Protein AF-0000000087545755 (afdb_homodimer)

Sequence (574 aa):
MLPVSPAPDQEKDTLMSQPRLSDSRRYLQRLGFDTPPAPTLDTLRQLQNRHTAEFSFETLSTLLRQPVPIDFESVERKVFEQGRGGYCYELNQLFLALLQELGFDARGITGRVVMNAPEGAWTARTHRLSLVTIGGVRYTTDVGFGGMVPTGPLLLDSRDIQATPHEPYRIEDHPDGYLLRANVGGEWRPMYLFDLQRQEEIDYTLGNWYVCNHPDSPFMGRLMVARTGDGLRKTLNGNSYAVHRMGQESVRRLITDADELIDLLENEFGLRVPPRELLRPAVAGLIMLPVSPAPDQEKDTLMSQPRLSDSRRYLQRLGFDTPPAPTLDTLRQLQNRHTAEFSFETLSTLLRQPVPIDFESVERKVFEQGRGGYCYELNQLFLALLQELGFDARGITGRVVMNAPEGAWTARTHRLSLVTIGGVRYTTDVGFGGMVPTGPLLLDSRDIQATPHEPYRIEDHPDGYLLRANVGGEWRPMYLFDLQRQEEIDYTLGNWYVCNHPDSPFMGRLMVARTGDGLRKTLNGNSYAVHRMGQESVRRLITDADELIDLLENEFGLRVPPRELLRPAVAGLI

Solvent-accessible surface area (backbone atoms only — not comparable to full-atom values): 31202 Å² total; per-residue (Å²): 136,78,82,76,72,76,73,85,78,78,78,76,72,71,61,77,71,68,85,67,73,91,53,59,64,63,54,36,44,73,58,73,32,94,59,89,64,68,71,41,71,68,47,50,34,51,51,39,35,37,42,28,44,66,46,24,22,33,28,64,45,24,39,70,67,36,84,77,69,68,50,68,68,55,38,48,42,38,38,71,71,51,33,32,54,27,36,22,69,43,39,27,47,53,50,50,47,50,41,41,72,48,62,38,53,59,47,58,24,47,20,19,58,38,53,95,46,62,88,86,59,79,51,52,68,59,38,44,33,33,41,35,46,57,95,86,43,51,27,38,42,46,55,16,74,36,75,80,40,55,38,35,62,39,58,60,89,40,73,52,82,39,80,37,79,63,60,37,32,34,38,38,87,38,99,81,37,34,34,36,30,36,46,57,95,86,36,76,38,60,39,33,39,29,48,84,57,90,60,53,72,50,53,52,51,48,29,47,50,39,44,52,62,35,87,83,25,88,40,48,67,31,44,43,36,14,32,39,50,96,47,33,36,38,33,30,55,58,36,40,37,34,44,35,37,77,97,52,78,67,46,74,48,75,46,85,42,45,68,57,48,55,47,42,43,35,71,77,50,64,33,47,72,73,62,58,85,67,46,42,64,58,46,41,70,56,87,135,77,81,76,73,79,75,82,78,80,78,78,72,71,62,78,71,69,85,68,72,92,51,58,64,60,54,35,43,72,57,72,32,95,60,92,62,68,70,41,72,68,46,50,35,50,51,38,36,37,42,29,43,67,46,24,21,32,29,64,45,24,40,69,68,35,84,78,68,70,51,68,68,55,37,46,43,37,38,71,71,50,33,32,53,26,37,21,69,43,40,27,47,54,48,51,48,51,40,44,74,48,62,36,53,59,48,57,27,48,21,19,59,37,53,96,44,63,89,86,59,77,51,51,69,59,39,43,32,31,41,34,45,57,94,87,44,49,27,36,43,46,54,16,75,36,77,81,41,55,41,34,62,40,60,60,91,39,74,52,82,39,80,35,78,63,59,38,32,33,40,38,87,38,100,81,36,33,34,36,28,36,46,56,95,86,36,78,39,59,40,33,39,30,46,84,57,92,59,55,72,47,52,52,51,49,29,46,51,36,43,51,62,35,85,83,26,88,40,47,66,31,44,41,33,14,32,41,51,95,48,32,37,38,33,31,55,58,35,40,38,35,42,36,38,77,97,52,78,67,47,72,47,75,47,85,43,48,68,59,46,55,48,42,43,35,71,76,50,64,32,47,71,71,61,59,87,68,44,42,65,60,48,42,70,54,87

Radius of gyration: 27.27 Å; Cα contacts (8 Å, |Δi|>4): 1139; chains: 2; bounding box: 120×70×63 Å

Nearest PDB structures (foldseek):
  4nv7-assembly3_B  TM=9.622E-01  e=3.068E-28  Mesorhizobium japonicum MAFF 303099
  4nv8-assembly3_A  TM=9.688E-01  e=1.050E-27  Mesorhizobium japonicum MAFF 303099
  4nv7-assembly3_A  TM=9.545E-01  e=6.844E-28  Mesorhizobium japonicum MAFF 303099
  2bsz-assembly1_A  TM=9.591E-01  e=1.230E-26  Mesorhizobium loti
  2bsz-assembly2_B  TM=9.564E-01  e=6.813E-26  Mesorhizobium loti

pLDDT: mean 92.95, std 15.42, range [26.42, 98.94]

InterPro domains:
  IPR001447 Arylamine N-acetyltransferase [PF00797] (40-274)
  IPR001447 Arylamine N-acetyltransferase [PR01543] (40-63)
  IPR001447 Arylamine N-acetyltransferase [PR01543] (64-87)
  IPR001447 Arylamine N-acetyltransferase [PR01543] (88-110)
  IPR001447 Arylamine N-acetyltransferase [PR01543] (121-146)
  IPR001447 Arylamine N-acetyltransferase [PTHR11786] (24-275)
  IPR038765 Papain-like cysteine peptidase superfamily [SSF54001] (23-276)

Organism: NCBI:txid47879

Secondary structure (DSSP, 8-state):
---------------------S-HHHHHHHTT-SSPPP--HHHHHHHHHHHHHHS-EE-HHHHTT-----SHHHHHIIIIIS---B-HHHHHHHHHHHHHHHT-EEEEEEEEE-TTSPTT----S-EEEEEEEETTEEEEE-S-S-TT--SS-EETT--S-B--SSS-EEEEEETTEEEEEEEETTEEEEEEEE------HHHHHHHHHHHHH-TT-TTTT--EEEEEETTEEEEEETTEEEEEETTS--EEEE---HHHHHHHHHHTT---PSPHHHHHHHHHTT-/---------------------S-HHHHHHHTT-SSPPP--HHHHHHHHHHHHHHS-EE-HHHHTT-----SHHHHHIIIIIS---B-HHHHHHHHHHHHHHHT-EEEEEEEEE-TTSPTT----S-EEEEEEEETTEEEEE-S-S-TT--SS-EETT--S-B--SSS-EEEEEETTEEEEEEEETTEEEEEEEE------HHHHHHHHHHHHH-TT-TTTT--EEEEEETTEEEEEETTEEEEEETTSPPEEEE---HHHHHHHHHHTT---PPPHHHHHHHHHTT-

Foldseek 3Di:
DPPPPDDPDDPPCVVVPDDAQPPLCLVVVLLPDNDQDALDQVVQLSSLLSLLARAKAKLLCLLLLHDDDLDNVSLCCVVPVQVHHHAQSRSQVVVQNSSVVNPWPKDKWWWAFCFVHPPPDDHDGQGIWMWTADPNWIWTGGNGLAQPHFSHIDGQPDQDWADGLEWIKGWDDDPVAIWIWTQDPNDTTTTIGTHDDDDDPVNNVVSSCCQRHPPPHPSRSWIWMWGADRQWIWIDTLQKTWIGGHPDDIDIDGDQALVVSVVCCCPVRVGNHPDCVSRSVSSNVSD/DPPPPDDPDDDPCVVVPDDAQPPLCLVVVLLPDNDQDALDQVVQLSSLLSLLARAKAKLLCLLLLHDDDLDNVSLCCVVPVQVHHHAQSRSQVVVQNSSVVNPWPKDKWWWAFCFVHPPPDDHDGQGIWMWTADPNWIWTGGNGLAQPHFSHIDGQPDQDWADGLEWIKGWDDDPVAIWIWTQDPNDTTTTIGTHDDDDDPVNNVVSSCCQRHPPPHPSRSWIWMWGADRQWIWIDTLQKTWIGGHPDDIDIDGDQAQVVSVVCCCPVRVGNHPDCVSRSVSSNVSD

Structure (mmCIF, N/CA/C/O backbone):
data_AF-0000000087545755-model_v1
#
loop_
_entity.id
_entity.type
_entity.pdbx_description
1 polymer 'Arylamine N-acetyltransferase'
#
loop_
_atom_site.group_PDB
_atom_site.id
_atom_site.type_symbol
_atom_site.label_atom_id
_atom_site.label_alt_id
_atom_site.label_comp_id
_atom_site.label_asym_id
_atom_site.label_entity_id
_atom_site.label_seq_id
_atom_site.pdbx_PDB_ins_code
_atom_site.Cartn_x
_atom_site.Cartn_y
_atom_site.Cartn_z
_atom_site.occupancy
_atom_site.B_iso_or_equiv
_atom_site.auth_seq_id
_atom_site.auth_comp_id
_atom_site.auth_asym_id
_atom_site.auth_atom_id
_atom_site.pdbx_PDB_model_num
ATOM 1 N N . MET A 1 1 ? -57.438 -6.605 25 1 26.42 1 MET A N 1
ATOM 2 C CA . MET A 1 1 ? -56.688 -7.48 24.109 1 26.42 1 MET A CA 1
ATOM 3 C C . MET A 1 1 ? -55.781 -6.672 23.219 1 26.42 1 MET A C 1
ATOM 5 O O . MET A 1 1 ? -56.219 -6.035 22.25 1 26.42 1 MET A O 1
ATOM 9 N N . LEU A 1 2 ? -54.812 -5.973 23.797 1 33.44 2 LEU A N 1
ATOM 10 C CA . LEU A 1 2 ? -53.938 -4.953 23.25 1 33.44 2 LEU A CA 1
ATOM 11 C C . LEU A 1 2 ? -53.062 -5.527 22.125 1 33.44 2 LEU A C 1
ATOM 13 O O . LEU A 1 2 ? -52.625 -6.668 22.203 1 33.44 2 LEU A O 1
ATOM 17 N N . PRO A 1 3 ? -53.25 -5.008 20.859 1 32.59 3 PRO A N 1
ATOM 18 C CA . PRO A 1 3 ? -52.594 -5.551 19.672 1 32.59 3 PRO A CA 1
ATOM 19 C C . PRO A 1 3 ? -51.062 -5.676 19.844 1 32.59 3 PRO A C 1
ATOM 21 O O . PRO A 1 3 ? -50.469 -4.852 20.531 1 32.59 3 PRO A O 1
ATOM 24 N N . VAL A 1 4 ? -50.531 -6.961 19.953 1 36.28 4 VAL A N 1
ATOM 25 C CA . VAL A 1 4 ? -49.125 -7.371 20.031 1 36.28 4 VAL A CA 1
ATOM 26 C C . VAL A 1 4 ? -48.344 -6.789 18.859 1 36.28 4 VAL A C 1
ATOM 28 O O . VAL A 1 4 ? -48.719 -6.988 17.688 1 36.28 4 VAL A O 1
ATOM 31 N N . SER A 1 5 ? -47.938 -5.523 18.953 1 35.69 5 SER A N 1
ATOM 32 C CA . SER A 1 5 ? -47.125 -4.965 17.875 1 35.69 5 SER A CA 1
ATOM 33 C C . SER A 1 5 ? -46.094 -5.969 17.391 1 35.69 5 SER A C 1
ATOM 35 O O . SER A 1 5 ? -45.375 -6.594 18.188 1 35.69 5 SER A O 1
ATOM 37 N N . PRO A 1 6 ? -46.281 -6.391 16.109 1 34.12 6 PRO A N 1
ATOM 38 C CA . PRO A 1 6 ? -45.375 -7.426 15.594 1 34.12 6 PRO A CA 1
ATOM 39 C C . PRO A 1 6 ? -43.906 -7.102 15.836 1 34.12 6 PRO A C 1
ATOM 41 O O . PRO A 1 6 ? -43.531 -5.934 16 1 34.12 6 PRO A O 1
ATOM 44 N N . ALA A 1 7 ? -43.125 -8.125 16.328 1 36.19 7 ALA A N 1
ATOM 45 C CA . ALA A 1 7 ? -41.688 -8.18 16.594 1 36.19 7 ALA A CA 1
ATOM 46 C C . ALA A 1 7 ? -40.875 -7.66 15.406 1 36.19 7 ALA A C 1
ATOM 48 O O . ALA A 1 7 ? -41.156 -8.008 14.258 1 36.19 7 ALA A O 1
ATOM 49 N N . PRO A 1 8 ? -40.312 -6.422 15.508 1 32.28 8 PRO A N 1
ATOM 50 C CA . PRO A 1 8 ? -39.5 -5.945 14.398 1 32.28 8 PRO A CA 1
ATOM 51 C C . PRO A 1 8 ? -38.625 -7.051 13.789 1 32.28 8 PRO A C 1
ATOM 53 O O . PRO A 1 8 ? -38.125 -7.906 14.516 1 32.28 8 PRO A O 1
ATOM 56 N N . ASP A 1 9 ? -39 -7.582 12.562 1 31.25 9 ASP A N 1
ATOM 57 C CA . ASP A 1 9 ? -38.344 -8.602 11.758 1 31.25 9 ASP A CA 1
ATOM 58 C C . ASP A 1 9 ? -36.812 -8.523 11.922 1 31.25 9 ASP A C 1
ATOM 60 O O . ASP A 1 9 ? -36.312 -7.516 12.398 1 31.25 9 ASP A O 1
ATOM 64 N N . GLN A 1 10 ? -36.125 -9.414 11.008 1 29.36 10 GLN A N 1
ATOM 65 C CA . GLN A 1 10 ? -34.875 -10.125 10.789 1 29.36 10 GLN A CA 1
ATOM 66 C C . GLN A 1 10 ? -33.75 -9.156 10.5 1 29.36 10 GLN A C 1
ATOM 68 O O . GLN A 1 10 ? -33.906 -8.219 9.711 1 29.36 10 GLN A O 1
ATOM 73 N N . GLU A 1 11 ? -32.906 -8.922 11.438 1 31.98 11 GLU A N 1
ATOM 74 C CA . GLU A 1 11 ? -31.562 -8.344 11.305 1 31.98 11 GLU A CA 1
ATOM 75 C C . GLU A 1 11 ? -30.922 -8.734 9.977 1 31.98 11 GLU A C 1
ATOM 77 O O . GLU A 1 11 ? -30.719 -9.922 9.711 1 31.98 11 GLU A O 1
ATOM 82 N N . LYS A 1 12 ? -31.312 -8.102 8.875 1 31.44 12 LYS A N 1
ATOM 83 C CA . LYS A 1 12 ? -30.562 -8.258 7.629 1 31.44 12 LYS A CA 1
ATOM 84 C C . LYS A 1 12 ? -29.078 -8.43 7.898 1 31.44 12 LYS A C 1
ATOM 86 O O . LYS A 1 12 ? -28.391 -7.469 8.266 1 31.44 12 LYS A O 1
ATOM 91 N N . ASP A 1 13 ? -28.656 -9.516 8.508 1 32.56 13 ASP A N 1
ATOM 92 C CA . ASP A 1 13 ? -27.25 -9.898 8.469 1 32.56 13 ASP A CA 1
ATOM 93 C C . ASP A 1 13 ? -26.656 -9.648 7.094 1 32.56 13 ASP A C 1
ATOM 95 O O . ASP A 1 13 ? -26.906 -10.406 6.152 1 32.56 13 ASP A O 1
ATOM 99 N N . THR A 1 14 ? -26.812 -8.555 6.523 1 33.97 14 THR A N 1
ATOM 100 C CA . THR A 1 14 ? -25.984 -8.219 5.367 1 33.97 14 THR A CA 1
ATOM 101 C C . THR A 1 14 ? -24.578 -8.781 5.52 1 33.97 14 THR A C 1
ATOM 103 O O . THR A 1 14 ? -23.703 -8.141 6.102 1 33.97 14 THR A O 1
ATOM 106 N N . LEU A 1 15 ? -24.453 -9.922 6.086 1 34.72 15 LEU A N 1
ATOM 107 C CA . LEU A 1 15 ? -23.125 -10.531 5.98 1 34.72 15 LEU A CA 1
ATOM 108 C C . LEU A 1 15 ? -22.5 -10.25 4.617 1 34.72 15 LEU A C 1
ATOM 110 O O . LEU A 1 15 ? -23.062 -10.648 3.586 1 34.72 15 LEU A O 1
ATOM 114 N N . MET A 1 16 ? -21.953 -9.125 4.359 1 37.53 16 MET A N 1
ATOM 115 C CA . MET A 1 16 ? -21.172 -8.961 3.137 1 37.53 16 MET A CA 1
ATOM 116 C C . MET A 1 16 ? -20.594 -10.289 2.67 1 37.53 16 MET A C 1
ATOM 118 O O . MET A 1 16 ? -19.891 -10.969 3.422 1 37.53 16 MET A O 1
ATOM 122 N N . SER A 1 17 ? -21.297 -11.164 2.021 1 45.25 17 SER A N 1
ATOM 123 C CA . SER A 1 17 ? -20.953 -12.453 1.415 1 45.25 17 SER A CA 1
ATOM 124 C C . SER A 1 17 ? -19.5 -12.477 0.968 1 45.25 17 SER A C 1
ATOM 126 O O . SER A 1 17 ? -19 -11.516 0.378 1 45.25 17 SER A O 1
ATOM 128 N N . GLN A 1 18 ? -18.562 -13.023 1.743 1 54.75 18 GLN A N 1
ATOM 129 C CA . GLN A 1 18 ? -17.219 -13.336 1.27 1 54.75 18 GLN A CA 1
ATOM 130 C C . GLN A 1 18 ? -17.234 -13.734 -0.202 1 54.75 18 GLN A C 1
ATOM 132 O O . GLN A 1 18 ? -18.172 -14.398 -0.659 1 54.75 18 GLN A O 1
ATOM 137 N N . PRO A 1 19 ? -16.609 -13.062 -1.005 1 62.16 19 PRO A N 1
ATOM 138 C CA . PRO A 1 19 ? -16.562 -13.461 -2.414 1 62.16 19 PRO A CA 1
ATOM 139 C C . PRO A 1 19 ? -16.438 -14.969 -2.598 1 62.16 19 PRO A C 1
ATOM 141 O O . PRO A 1 19 ? -15.672 -15.617 -1.878 1 62.16 19 PRO A O 1
ATOM 144 N N . ARG A 1 20 ? -17.484 -15.547 -3.109 1 74.62 20 ARG A N 1
ATOM 145 C CA . ARG A 1 20 ? -17.516 -16.984 -3.377 1 74.62 20 ARG A CA 1
ATOM 146 C C . ARG A 1 20 ? -17.203 -17.266 -4.84 1 74.62 20 ARG A C 1
ATOM 148 O O . ARG A 1 20 ? -17.516 -16.469 -5.719 1 74.62 20 ARG A O 1
ATOM 155 N N . LEU A 1 21 ? -16.406 -18.359 -4.941 1 87.38 21 LEU A N 1
ATOM 156 C CA . LEU A 1 21 ? -16.141 -18.859 -6.285 1 87.38 21 LEU A CA 1
ATOM 157 C C . LEU A 1 21 ? -17.438 -19.188 -7.012 1 87.38 21 LEU A C 1
ATOM 159 O O . LEU A 1 21 ? -18.359 -19.75 -6.414 1 87.38 21 LEU A O 1
ATOM 163 N N . SER A 1 22 ? -17.547 -18.75 -8.195 1 84.19 22 SER A N 1
ATOM 164 C CA . SER A 1 22 ? -18.75 -19 -8.984 1 84.19 22 SER A CA 1
ATOM 165 C C . SER A 1 22 ? -18.922 -20.484 -9.266 1 84.19 22 SER A C 1
ATOM 167 O O . SER A 1 22 ? -20.062 -20.969 -9.367 1 84.19 22 SER A O 1
ATOM 169 N N . ASP A 1 23 ? -17.781 -21.203 -9.445 1 87.44 23 ASP A N 1
ATOM 170 C CA . ASP A 1 23 ? -17.828 -22.625 -9.766 1 87.44 23 ASP A CA 1
ATOM 171 C C . ASP A 1 23 ? -16.609 -23.344 -9.234 1 87.44 23 ASP A C 1
ATOM 173 O O . ASP A 1 23 ? -15.664 -23.625 -9.984 1 87.44 23 ASP A O 1
ATOM 177 N N . SER A 1 24 ? -16.719 -23.766 -8.031 1 91.06 24 SER A N 1
ATOM 178 C CA . SER A 1 24 ? -15.594 -24.438 -7.391 1 91.06 24 SER A CA 1
ATOM 179 C C . SER A 1 24 ? -15.375 -25.828 -7.973 1 91.06 24 SER A C 1
ATOM 181 O O . SER A 1 24 ? -14.242 -26.312 -8.008 1 91.06 24 SER A O 1
ATOM 183 N N . ARG A 1 25 ? -16.406 -26.375 -8.43 1 91.81 25 ARG A N 1
ATOM 184 C CA . ARG A 1 25 ? -16.312 -27.703 -9.031 1 91.81 25 ARG A CA 1
ATOM 185 C C . ARG A 1 25 ? -15.453 -27.672 -10.297 1 91.81 25 ARG A C 1
ATOM 187 O O . ARG A 1 25 ? -14.594 -28.531 -10.492 1 91.81 25 ARG A O 1
ATOM 194 N N . ARG A 1 26 ? -15.688 -26.75 -11.062 1 92.19 26 ARG A N 1
ATOM 195 C CA . ARG A 1 26 ? -14.898 -26.578 -12.281 1 92.19 26 ARG A CA 1
ATOM 196 C C . ARG A 1 26 ? -13.43 -26.344 -11.945 1 92.19 26 ARG A C 1
ATOM 198 O O . ARG A 1 26 ? -12.539 -26.891 -12.602 1 92.19 26 ARG A O 1
ATOM 205 N N . TYR A 1 27 ? -13.211 -25.531 -10.992 1 96.62 27 TYR A N 1
ATOM 206 C CA . TYR A 1 27 ? -11.859 -25.25 -10.523 1 96.62 27 TYR A CA 1
ATOM 207 C C . TYR A 1 27 ? -11.164 -26.516 -10.047 1 96.62 27 TYR A C 1
ATOM 209 O O . TYR A 1 27 ? -10.047 -26.828 -10.484 1 96.62 27 TYR A O 1
ATOM 217 N N . LEU A 1 28 ? -11.836 -27.312 -9.266 1 97.44 28 LEU A N 1
ATOM 218 C CA . LEU A 1 28 ? -11.297 -28.547 -8.703 1 97.44 28 LEU A CA 1
ATOM 219 C C . LEU A 1 28 ? -11.047 -29.578 -9.805 1 97.44 28 LEU A C 1
ATOM 221 O O . LEU A 1 28 ? -10.047 -30.312 -9.773 1 97.44 28 LEU A O 1
ATOM 225 N N . GLN A 1 29 ? -11.906 -29.578 -10.758 1 96.38 29 GLN A N 1
ATOM 226 C CA . GLN A 1 29 ? -11.734 -30.516 -11.867 1 96.38 29 GLN A CA 1
ATOM 227 C C . GLN A 1 29 ? -10.477 -30.188 -12.664 1 96.38 29 GLN A C 1
ATOM 229 O O . GLN A 1 29 ? -9.75 -31.094 -13.078 1 96.38 29 GLN A O 1
ATOM 234 N N . ARG A 1 30 ? -10.219 -28.922 -12.852 1 96.38 30 ARG A N 1
ATOM 235 C CA . ARG A 1 30 ? -9.008 -28.5 -13.547 1 96.38 30 ARG A CA 1
ATOM 236 C C . ARG A 1 30 ? -7.762 -28.906 -12.766 1 96.38 30 ARG A C 1
ATOM 238 O O . ARG A 1 30 ? -6.699 -29.125 -13.352 1 96.38 30 ARG A O 1
ATOM 245 N N . LEU A 1 31 ? -7.961 -29.031 -11.469 1 97.81 31 LEU A N 1
ATOM 246 C CA . LEU A 1 31 ? -6.836 -29.406 -10.617 1 97.81 31 LEU A CA 1
ATOM 247 C C . LEU A 1 31 ? -6.789 -30.906 -10.391 1 97.81 31 LEU A C 1
ATOM 249 O O . LEU A 1 31 ? -5.988 -31.391 -9.586 1 97.81 31 LEU A O 1
ATOM 253 N N . GLY A 1 32 ? -7.691 -31.625 -11.008 1 97.19 32 GLY A N 1
ATOM 254 C CA . GLY A 1 32 ? -7.621 -33.094 -11 1 97.19 32 GLY A CA 1
ATOM 255 C C . GLY A 1 32 ? -8.445 -33.719 -9.898 1 97.19 32 GLY A C 1
ATOM 256 O O . GLY A 1 32 ? -8.219 -34.875 -9.531 1 97.19 32 GLY A O 1
ATOM 257 N N . PHE A 1 33 ? -9.398 -32.938 -9.328 1 97.75 33 PHE A N 1
ATOM 258 C CA . PHE A 1 33 ? -10.266 -33.469 -8.289 1 97.75 33 PHE A CA 1
ATOM 259 C C . PHE A 1 33 ? -11.688 -33.625 -8.797 1 97.75 33 PHE A C 1
ATOM 261 O O . PHE A 1 33 ? -12.305 -32.688 -9.273 1 97.75 33 PHE A O 1
ATOM 268 N N . ASP A 1 34 ? -12.227 -34.812 -8.641 1 96.06 34 ASP A N 1
ATOM 269 C CA . ASP A 1 34 ? -13.594 -35.062 -9.07 1 96.06 34 ASP A CA 1
ATOM 270 C C . ASP A 1 34 ? -14.594 -34.594 -8.016 1 96.06 34 ASP A C 1
ATOM 272 O O . ASP A 1 34 ? -15.727 -34.219 -8.352 1 96.06 34 ASP A O 1
ATOM 276 N N . THR A 1 35 ? -14.18 -34.719 -6.766 1 96.06 35 THR A N 1
ATOM 277 C CA . THR A 1 35 ? -14.969 -34.281 -5.629 1 96.06 35 THR A CA 1
ATOM 278 C C . THR A 1 35 ? -14.125 -33.406 -4.688 1 96.06 35 THR A C 1
ATOM 280 O O . THR A 1 35 ? -12.898 -33.531 -4.676 1 96.06 35 THR A O 1
ATOM 283 N N . PRO A 1 36 ? -14.781 -32.562 -3.977 1 97.19 36 PRO A N 1
ATOM 284 C CA . PRO A 1 36 ? -14.016 -31.734 -3.035 1 97.19 36 PRO A CA 1
ATOM 285 C C . PRO A 1 36 ? -13.258 -32.562 -2.008 1 97.19 36 PRO A C 1
ATOM 287 O O . PRO A 1 36 ? -13.852 -33.375 -1.285 1 97.19 36 PRO A O 1
ATOM 290 N N . PRO A 1 37 ? -11.953 -32.375 -1.941 1 98.06 37 PRO A N 1
ATOM 291 C CA . PRO A 1 37 ? -11.156 -33.156 -0.97 1 98.06 37 PRO A CA 1
ATOM 292 C C . PRO A 1 37 ? -11.227 -32.531 0.435 1 98.06 37 PRO A C 1
ATOM 294 O O . PRO A 1 37 ? -11.641 -31.391 0.604 1 98.06 37 PRO A O 1
ATOM 297 N N . ALA A 1 38 ? -10.82 -33.375 1.473 1 98.19 38 ALA A N 1
ATOM 298 C CA . ALA A 1 38 ? -10.727 -32.875 2.846 1 98.19 38 ALA A CA 1
ATOM 299 C C . ALA A 1 38 ? -9.57 -31.906 3.008 1 98.19 38 ALA A C 1
ATOM 301 O O . ALA A 1 38 ? -8.547 -32.031 2.332 1 98.19 38 ALA A O 1
ATOM 302 N N . PRO A 1 39 ? -9.695 -30.953 3.852 1 98.56 39 PRO A N 1
ATOM 303 C CA . PRO A 1 39 ? -8.656 -29.938 4.066 1 98.56 39 PRO A CA 1
ATOM 304 C C . PRO A 1 39 ? -7.488 -30.469 4.898 1 98.56 39 PRO A C 1
ATOM 306 O O . PRO A 1 39 ? -7.309 -30.062 6.047 1 98.56 39 PRO A O 1
ATOM 309 N N . THR A 1 40 ? -6.699 -31.297 4.285 1 98.69 40 THR A N 1
ATOM 310 C CA . THR A 1 40 ? -5.527 -31.891 4.926 1 98.69 40 THR A CA 1
ATOM 311 C C . THR A 1 40 ? -4.246 -31.312 4.332 1 98.69 40 THR A C 1
ATOM 313 O O . THR A 1 40 ? -4.277 -30.641 3.299 1 98.69 40 THR A O 1
ATOM 316 N N . LEU A 1 41 ? -3.146 -31.578 5.047 1 98.75 41 LEU A N 1
ATOM 317 C CA . LEU A 1 41 ? -1.853 -31.141 4.543 1 98.75 41 LEU A CA 1
ATOM 318 C C . LEU A 1 41 ? -1.552 -31.766 3.189 1 98.75 41 LEU A C 1
ATOM 320 O O . LEU A 1 41 ? -1.013 -31.109 2.295 1 98.75 41 LEU A O 1
ATOM 324 N N . ASP A 1 42 ? -1.87 -33.031 3.068 1 98.62 42 ASP A N 1
ATOM 325 C CA . ASP A 1 42 ? -1.663 -33.719 1.801 1 98.62 42 ASP A CA 1
ATOM 326 C C . ASP A 1 42 ? -2.475 -33.062 0.682 1 98.62 42 ASP A C 1
ATOM 328 O O . ASP A 1 42 ? -1.971 -32.875 -0.428 1 98.62 42 ASP A O 1
ATOM 332 N N . THR A 1 43 ? -3.721 -32.75 0.976 1 98.75 43 THR A N 1
ATOM 333 C CA . THR A 1 43 ? -4.566 -32.062 0.011 1 98.75 43 THR A CA 1
ATOM 334 C C . THR A 1 43 ? -3.953 -30.719 -0.374 1 98.75 43 THR A C 1
ATOM 336 O O . THR A 1 43 ? -3.896 -30.359 -1.556 1 98.75 43 THR A O 1
ATOM 339 N N . LEU A 1 44 ? -3.488 -29.938 0.615 1 98.88 44 LEU A N 1
ATOM 340 C CA . LEU A 1 44 ? -2.873 -28.641 0.365 1 98.88 44 LEU A CA 1
ATOM 341 C C . LEU A 1 44 ? -1.666 -28.781 -0.557 1 98.88 44 LEU A C 1
ATOM 343 O O . LEU A 1 44 ? -1.495 -27.984 -1.485 1 98.88 44 LEU A O 1
ATOM 347 N N . ARG A 1 45 ? -0.826 -29.797 -0.33 1 98.81 45 ARG A N 1
ATOM 348 C CA . ARG A 1 45 ? 0.339 -30.078 -1.163 1 98.81 45 ARG A CA 1
ATOM 349 C C . ARG A 1 45 ? -0.071 -30.328 -2.609 1 98.81 45 ARG A C 1
ATOM 351 O O . ARG A 1 45 ? 0.524 -29.781 -3.537 1 98.81 45 ARG A O 1
ATOM 358 N N . GLN A 1 46 ? -1.066 -31.125 -2.787 1 98.56 46 GLN A N 1
ATOM 359 C CA . GLN A 1 46 ? -1.533 -31.484 -4.121 1 98.56 46 GLN A CA 1
ATOM 360 C C . GLN A 1 46 ? -2.121 -30.281 -4.84 1 98.56 46 GLN A C 1
ATOM 362 O O . GLN A 1 46 ? -1.802 -30.016 -6.004 1 98.56 46 GLN A O 1
ATOM 367 N N . LEU A 1 47 ? -2.967 -29.531 -4.117 1 98.75 47 LEU A N 1
ATOM 368 C CA . LEU A 1 47 ? -3.609 -28.359 -4.703 1 98.75 47 LEU A CA 1
ATOM 369 C C . LEU A 1 47 ? -2.57 -27.359 -5.176 1 98.75 47 LEU A C 1
ATOM 371 O O . LEU A 1 47 ? -2.654 -26.859 -6.297 1 98.75 47 LEU A O 1
ATOM 375 N N . GLN A 1 48 ? -1.582 -27.031 -4.328 1 98.81 48 GLN A N 1
ATOM 376 C CA . GLN A 1 48 ? -0.577 -26.031 -4.645 1 98.81 48 GLN A CA 1
ATOM 377 C C . GLN A 1 48 ? 0.284 -26.453 -5.828 1 98.81 48 GLN A C 1
ATOM 379 O O . GLN A 1 48 ? 0.509 -25.688 -6.758 1 98.81 48 GLN A O 1
ATOM 384 N N . ASN A 1 49 ? 0.73 -27.703 -5.773 1 98.62 49 ASN A N 1
ATOM 385 C CA . ASN A 1 49 ? 1.553 -28.25 -6.848 1 98.62 49 ASN A CA 1
ATOM 386 C C . ASN A 1 49 ? 0.812 -28.234 -8.18 1 98.62 49 ASN A C 1
ATOM 388 O O . ASN A 1 49 ? 1.345 -27.781 -9.188 1 98.62 49 ASN A O 1
ATOM 392 N N . ARG A 1 50 ? -0.406 -28.656 -8.211 1 98.62 50 ARG A N 1
ATOM 393 C CA . ARG A 1 50 ? -1.19 -28.781 -9.438 1 98.62 50 ARG A CA 1
ATOM 394 C C . ARG A 1 50 ? -1.618 -27.406 -9.945 1 98.62 50 ARG A C 1
ATOM 396 O O . ARG A 1 50 ? -1.715 -27.188 -11.156 1 98.62 50 ARG A O 1
ATOM 403 N N . HIS A 1 51 ? -1.889 -26.5 -9.016 1 98.69 51 HIS A N 1
ATOM 404 C CA . HIS A 1 51 ? -2.289 -25.156 -9.414 1 98.69 51 HIS A CA 1
ATOM 405 C C . HIS A 1 51 ? -1.186 -24.469 -10.219 1 98.69 51 HIS A C 1
ATOM 407 O O . HIS A 1 51 ? -1.446 -23.891 -11.281 1 98.69 51 HIS A O 1
ATOM 413 N N . THR A 1 52 ? 0.103 -24.547 -9.727 1 98.62 52 THR A N 1
ATOM 414 C CA . THR A 1 52 ? 1.225 -23.875 -10.383 1 98.62 52 THR A CA 1
ATOM 415 C C . THR A 1 52 ? 1.53 -24.531 -11.727 1 98.62 52 THR A C 1
ATOM 417 O O . THR A 1 52 ? 2.096 -23.891 -12.617 1 98.62 52 THR A O 1
ATOM 420 N N . ALA A 1 53 ? 1.089 -25.781 -11.906 1 98.25 53 ALA A N 1
ATOM 421 C CA . ALA A 1 53 ? 1.302 -26.5 -13.156 1 98.25 53 ALA A CA 1
ATOM 422 C C . ALA A 1 53 ? 0.165 -26.234 -14.141 1 98.25 53 ALA A C 1
ATOM 424 O O . ALA A 1 53 ? 0.33 -26.422 -15.352 1 98.25 53 ALA A O 1
ATOM 425 N N . GLU A 1 54 ? -0.967 -25.891 -13.633 1 98.19 54 GLU A N 1
ATOM 426 C CA . GLU A 1 54 ? -2.168 -25.75 -14.453 1 98.19 54 GLU A CA 1
ATOM 427 C C . GLU A 1 54 ? -2.35 -24.312 -14.922 1 98.19 54 GLU A C 1
ATOM 429 O O . GLU A 1 54 ? -2.693 -24.062 -16.078 1 98.19 54 GLU A O 1
ATOM 434 N N . PHE A 1 55 ? -2.188 -23.359 -14.039 1 98.44 55 PHE A N 1
ATOM 435 C CA . PHE A 1 55 ? -2.438 -21.938 -14.328 1 98.44 55 PHE A CA 1
ATOM 436 C C . PHE A 1 55 ? -1.133 -21.156 -14.367 1 98.44 55 PHE A C 1
ATOM 438 O O . PHE A 1 55 ? -0.392 -21.125 -13.383 1 98.44 55 PHE A O 1
ATOM 445 N N . SER A 1 56 ? -0.855 -20.438 -15.43 1 98.81 56 SER A N 1
ATOM 446 C CA . SER A 1 56 ? 0.419 -19.766 -15.648 1 98.81 56 SER A CA 1
ATOM 447 C C . SER A 1 56 ? 0.443 -18.391 -14.969 1 98.81 56 SER A C 1
ATOM 449 O O . SER A 1 56 ? -0.557 -17.672 -14.977 1 98.81 56 SER A O 1
ATOM 451 N N . PHE A 1 57 ? 1.552 -18.141 -14.336 1 98.88 57 PHE A N 1
ATOM 452 C CA . PHE A 1 57 ? 1.873 -16.75 -14.039 1 98.88 57 PHE A CA 1
ATOM 453 C C . PHE A 1 57 ? 2.148 -15.977 -15.32 1 98.88 57 PHE A C 1
ATOM 455 O O . PHE A 1 57 ? 2.912 -16.438 -16.172 1 98.88 57 PHE A O 1
ATOM 462 N N . GLU A 1 58 ? 1.57 -14.836 -15.484 1 98.75 58 GLU A N 1
ATOM 463 C CA . GLU A 1 58 ? 1.86 -14.055 -16.688 1 98.75 58 GLU A CA 1
ATOM 464 C C . GLU A 1 58 ? 1.544 -12.578 -16.469 1 98.75 58 GLU A C 1
ATOM 466 O O . GLU A 1 58 ? 0.763 -12.227 -15.586 1 98.75 58 GLU A O 1
ATOM 471 N N . THR A 1 59 ? 2.158 -11.703 -17.281 1 98.56 59 THR A N 1
ATOM 472 C CA . THR A 1 59 ? 2.01 -10.258 -17.172 1 98.56 59 THR A CA 1
ATOM 473 C C . THR A 1 59 ? 1.551 -9.648 -18.484 1 98.56 59 THR A C 1
ATOM 475 O O . THR A 1 59 ? 1.968 -8.547 -18.844 1 98.56 59 THR A O 1
ATOM 478 N N . LEU A 1 60 ? 0.747 -10.375 -19.266 1 98.44 60 LEU A N 1
ATOM 479 C CA . LEU A 1 60 ? 0.316 -9.914 -20.578 1 98.44 60 LEU A CA 1
ATOM 480 C C . LEU A 1 60 ? -0.499 -8.625 -20.453 1 98.44 60 LEU A C 1
ATOM 482 O O . LEU A 1 60 ? -0.38 -7.734 -21.297 1 98.44 60 LEU A O 1
ATOM 486 N N . SER A 1 61 ? -1.372 -8.516 -19.453 1 97.88 61 SER A N 1
ATOM 487 C CA . SER A 1 61 ? -2.191 -7.324 -19.266 1 97.88 61 SER A CA 1
ATOM 488 C C . SER A 1 61 ? -1.325 -6.09 -19.047 1 97.88 61 SER A C 1
ATOM 490 O O . SER A 1 61 ? -1.566 -5.039 -19.641 1 97.88 61 SER A O 1
ATOM 492 N N . THR A 1 62 ? -0.276 -6.199 -18.188 1 97.81 62 THR A N 1
ATOM 493 C CA . THR A 1 62 ? 0.583 -5.051 -17.906 1 97.81 62 THR A CA 1
ATOM 494 C C . THR A 1 62 ? 1.484 -4.754 -19.109 1 97.81 62 THR A C 1
ATOM 496 O O . THR A 1 62 ? 1.812 -3.598 -19.375 1 97.81 62 THR A O 1
ATOM 499 N N . LEU A 1 63 ? 1.877 -5.805 -19.859 1 97.75 63 LEU A N 1
ATOM 500 C CA . LEU A 1 63 ? 2.6 -5.59 -21.109 1 97.75 63 LEU A CA 1
ATOM 501 C C . LEU A 1 63 ? 1.791 -4.715 -22.062 1 97.75 63 LEU A C 1
ATOM 503 O O . LEU A 1 63 ? 2.332 -3.795 -22.672 1 97.75 63 LEU A O 1
ATOM 507 N N . LEU A 1 64 ? 0.503 -5 -22.141 1 97.12 64 LEU A N 1
ATOM 508 C CA . LEU A 1 64 ? -0.386 -4.316 -23.078 1 97.12 64 LEU A CA 1
ATOM 509 C C . LEU A 1 64 ? -0.954 -3.047 -22.453 1 97.12 64 LEU A C 1
ATOM 511 O O . LEU A 1 64 ? -1.792 -2.375 -23.062 1 97.12 64 LEU A O 1
ATOM 515 N N . ARG A 1 65 ? -0.591 -2.758 -21.203 1 95.81 65 ARG A N 1
ATOM 516 C CA . ARG A 1 65 ? -1.047 -1.586 -20.453 1 95.81 65 ARG A CA 1
ATOM 517 C C . ARG A 1 65 ? -2.564 -1.587 -20.312 1 95.81 65 ARG A C 1
ATOM 519 O O . ARG A 1 65 ? -3.213 -0.558 -20.516 1 95.81 65 ARG A O 1
ATOM 526 N N . GLN A 1 66 ? -3.064 -2.754 -20.062 1 95.88 66 GLN A N 1
ATOM 527 C CA . GLN A 1 66 ? -4.484 -2.957 -19.812 1 95.88 66 GLN A CA 1
ATOM 528 C C . GLN A 1 66 ? -4.766 -3.057 -18.312 1 95.88 66 GLN A C 1
ATOM 530 O O . GLN A 1 66 ? -3.881 -3.416 -17.531 1 95.88 66 GLN A O 1
ATOM 535 N N . PRO A 1 67 ? -6 -2.666 -17.906 1 94.81 67 PRO A N 1
ATOM 536 C CA . PRO A 1 67 ? -6.363 -2.814 -16.5 1 94.81 67 PRO A CA 1
ATOM 537 C C . PRO A 1 67 ? -6.293 -4.262 -16.016 1 94.81 67 PRO A C 1
ATOM 539 O O . PRO A 1 67 ? -6.457 -5.191 -16.828 1 94.81 67 PRO A O 1
ATOM 542 N N . VAL A 1 68 ? -6.059 -4.441 -14.758 1 97.94 68 VAL A N 1
ATOM 543 C CA . VAL A 1 68 ? -6.082 -5.746 -14.109 1 97.94 68 VAL A CA 1
ATOM 544 C C . VAL A 1 68 ? -7.082 -5.727 -12.953 1 97.94 68 VAL A C 1
ATOM 546 O O . VAL A 1 68 ? -6.688 -5.637 -11.789 1 97.94 68 VAL A O 1
ATOM 549 N N . PRO A 1 69 ? -8.375 -5.801 -13.297 1 97.62 69 PRO A N 1
ATOM 550 C CA . PRO A 1 69 ? -9.359 -5.887 -12.219 1 97.62 69 PRO A CA 1
ATOM 551 C C . PRO A 1 69 ? -9.188 -7.137 -11.359 1 97.62 69 PRO A C 1
ATOM 553 O O . PRO A 1 69 ? -8.93 -8.219 -11.891 1 97.62 69 PRO A O 1
ATOM 556 N N . ILE A 1 70 ? -9.336 -7 -10.023 1 97.38 70 ILE A N 1
ATOM 557 C CA . ILE A 1 70 ? -9.109 -8.156 -9.164 1 97.38 70 ILE A CA 1
ATOM 558 C C . ILE A 1 70 ? -10.391 -8.484 -8.391 1 97.38 70 ILE A C 1
ATOM 560 O O . ILE A 1 70 ? -10.336 -9.07 -7.309 1 97.38 70 ILE A O 1
ATOM 564 N N . ASP A 1 71 ? -11.492 -7.938 -8.891 1 95.19 71 ASP A N 1
ATOM 565 C CA . ASP A 1 71 ? -12.734 -8.508 -8.375 1 95.19 71 ASP A CA 1
ATOM 566 C C . ASP A 1 71 ? -12.898 -9.961 -8.812 1 95.19 71 ASP A C 1
ATOM 568 O O . ASP A 1 71 ? -12.414 -10.352 -9.875 1 95.19 71 ASP A O 1
ATOM 572 N N . PHE A 1 72 ? -13.547 -10.703 -8.023 1 94.06 72 PHE A N 1
ATOM 573 C CA . PHE A 1 72 ? -13.609 -12.148 -8.172 1 94.06 72 PHE A CA 1
ATOM 574 C C . PHE A 1 72 ? -14.156 -12.531 -9.539 1 94.06 72 PHE A C 1
ATOM 576 O O . PHE A 1 72 ? -13.617 -13.422 -10.203 1 94.06 72 PHE A O 1
ATOM 583 N N . GLU A 1 73 ? -15.18 -11.922 -10.016 1 94.56 73 GLU A N 1
ATOM 584 C CA . GLU A 1 73 ? -15.805 -12.227 -11.297 1 94.56 73 GLU A CA 1
ATOM 585 C C . GLU A 1 73 ? -14.828 -12.008 -12.453 1 94.56 73 GLU A C 1
ATOM 587 O O . GLU A 1 73 ? -14.719 -12.852 -13.344 1 94.56 73 GLU A O 1
ATOM 592 N N . SER A 1 74 ? -14.117 -10.898 -12.438 1 96.94 74 SER A N 1
ATOM 593 C CA . SER A 1 74 ? -13.164 -10.578 -13.492 1 96.94 74 SER A CA 1
ATOM 594 C C . SER A 1 74 ? -12.023 -11.586 -13.531 1 96.94 74 SER A C 1
ATOM 596 O O . SER A 1 74 ? -11.602 -12.016 -14.609 1 96.94 74 SER A O 1
ATOM 598 N N . VAL A 1 75 ? -11.562 -12 -12.352 1 97.56 75 VAL A N 1
ATOM 599 C CA . VAL A 1 75 ? -10.438 -12.922 -12.273 1 97.56 75 VAL A CA 1
ATOM 600 C C . VAL A 1 75 ? -10.859 -14.305 -12.766 1 97.56 75 VAL A C 1
ATOM 602 O O . VAL A 1 75 ? -10.141 -14.938 -13.547 1 97.56 75 VAL A O 1
ATOM 605 N N . GLU A 1 76 ? -12.008 -14.742 -12.406 1 96.62 76 GLU A N 1
ATOM 606 C CA . GLU A 1 76 ? -12.508 -16.031 -12.852 1 96.62 76 GLU A CA 1
ATOM 607 C C . GLU A 1 76 ? -12.703 -16.062 -14.359 1 96.62 76 GLU A C 1
ATOM 609 O O . GLU A 1 76 ? -12.336 -17.031 -15.023 1 96.62 76 GLU A O 1
ATOM 614 N N . ARG A 1 77 ? -13.312 -15.023 -14.844 1 96.5 77 ARG A N 1
ATOM 615 C CA . ARG A 1 77 ? -13.523 -14.938 -16.281 1 96.5 77 ARG A CA 1
ATOM 616 C C . ARG A 1 77 ? -12.195 -15 -17.031 1 96.5 77 ARG A C 1
ATOM 618 O O . ARG A 1 77 ? -12.07 -15.742 -18.016 1 96.5 77 ARG A O 1
ATOM 625 N N . LYS A 1 78 ? -11.234 -14.266 -16.562 1 97.38 78 LYS A N 1
ATOM 626 C CA . LYS A 1 78 ? -9.922 -14.219 -17.188 1 97.38 78 LYS A CA 1
ATOM 627 C C . LYS A 1 78 ? -9.258 -15.594 -17.188 1 97.38 78 LYS A C 1
ATOM 629 O O . LYS A 1 78 ? -8.797 -16.078 -18.219 1 97.38 78 LYS A O 1
ATOM 634 N N . VAL A 1 79 ? -9.242 -16.266 -16.047 1 97.12 79 VAL A N 1
ATOM 635 C CA . VAL A 1 79 ? -8.461 -17.484 -15.844 1 97.12 79 VAL A CA 1
ATOM 636 C C . VAL A 1 79 ? -9.234 -18.688 -16.375 1 97.12 79 VAL A C 1
ATOM 638 O O . VAL A 1 79 ? -8.672 -19.516 -17.094 1 97.12 79 VAL A O 1
ATOM 641 N N . PHE A 1 80 ? -10.562 -18.75 -16.156 1 95.81 80 PHE A N 1
ATOM 642 C CA . PHE A 1 80 ? -11.305 -19.969 -16.453 1 95.81 80 PHE A CA 1
ATOM 643 C C . PHE A 1 80 ? -11.961 -19.875 -17.828 1 95.81 80 PHE A C 1
ATOM 645 O O . PHE A 1 80 ? -12.023 -20.859 -18.562 1 95.81 80 PHE A O 1
ATOM 652 N N . GLU A 1 81 ? -12.414 -18.703 -18.219 1 95.44 81 GLU A N 1
ATOM 653 C CA . GLU A 1 81 ? -13.148 -18.594 -19.484 1 95.44 81 GLU A CA 1
ATOM 654 C C . GLU A 1 81 ? -12.219 -18.156 -20.609 1 95.44 81 GLU A C 1
ATOM 656 O O . GLU A 1 81 ? -12.297 -18.672 -21.719 1 95.44 81 GLU A O 1
ATOM 661 N N . GLN A 1 82 ? -11.383 -17.234 -20.297 1 97.12 82 GLN A N 1
ATOM 662 C CA . GLN A 1 82 ? -10.539 -16.672 -21.344 1 97.12 82 GLN A CA 1
ATOM 663 C C . GLN A 1 82 ? -9.242 -17.453 -21.5 1 97.12 82 GLN A C 1
ATOM 665 O O . GLN A 1 82 ? -8.461 -17.219 -22.422 1 97.12 82 GLN A O 1
ATOM 670 N N . GLY A 1 83 ? -8.961 -18.375 -20.578 1 97.19 83 GLY A N 1
ATOM 671 C CA . GLY A 1 83 ? -7.801 -19.25 -20.688 1 97.19 83 GLY A CA 1
ATOM 672 C C . GLY A 1 83 ? -6.484 -18.531 -20.484 1 97.19 83 GLY A C 1
ATOM 673 O O . GLY A 1 83 ? -5.457 -18.922 -21.031 1 97.19 83 GLY A O 1
ATOM 674 N N . ARG A 1 84 ? -6.578 -17.391 -19.812 1 98.12 84 ARG A N 1
ATOM 675 C CA . ARG A 1 84 ? -5.395 -16.609 -19.469 1 98.12 84 ARG A CA 1
ATOM 676 C C . ARG A 1 84 ? -4.84 -17 -18.109 1 98.12 84 ARG A C 1
ATOM 678 O O . ARG A 1 84 ? -5.402 -17.875 -17.438 1 98.12 84 ARG A O 1
ATOM 685 N N . GLY A 1 85 ? -3.682 -16.5 -17.75 1 98.25 85 GLY A N 1
ATOM 686 C CA . GLY A 1 85 ? -3.119 -16.578 -16.406 1 98.25 85 GLY A CA 1
ATOM 687 C C . GLY A 1 85 ? -3.285 -15.289 -15.617 1 98.25 85 GLY A C 1
ATOM 688 O O . GLY A 1 85 ? -4.297 -14.602 -15.758 1 98.25 85 GLY A O 1
ATOM 689 N N . GLY A 1 86 ? -2.334 -15.117 -14.812 1 98.5 86 GLY A N 1
ATOM 690 C CA . GLY A 1 86 ? -2.311 -13.914 -13.992 1 98.5 86 GLY A CA 1
ATOM 691 C C . GLY A 1 86 ? -1.131 -13.867 -13.039 1 98.5 86 GLY A C 1
ATOM 692 O O . GLY A 1 86 ? -0.293 -14.773 -13.031 1 98.5 86 GLY A O 1
ATOM 693 N N . TYR A 1 87 ? -0.983 -12.797 -12.344 1 98.56 87 TYR A N 1
ATOM 694 C CA . TYR A 1 87 ? 0.074 -12.719 -11.344 1 98.56 87 TYR A CA 1
ATOM 695 C C . TYR A 1 87 ? -0.495 -12.852 -9.938 1 98.56 87 TYR A C 1
ATOM 697 O O . TYR A 1 87 ? -1.587 -13.398 -9.75 1 98.56 87 TYR A O 1
ATOM 705 N N . CYS A 1 88 ? 0.204 -12.477 -8.898 1 98.81 88 CYS A N 1
ATOM 706 C CA . CYS A 1 88 ? -0.036 -12.922 -7.527 1 98.81 88 CYS A CA 1
ATOM 707 C C . CYS A 1 88 ? -1.405 -12.461 -7.043 1 98.81 88 CYS A C 1
ATOM 709 O O . CYS A 1 88 ? -2.066 -13.172 -6.281 1 98.81 88 CYS A O 1
ATOM 711 N N . TYR A 1 89 ? -1.944 -11.297 -7.492 1 98.81 89 TYR A N 1
ATOM 712 C CA . TYR A 1 89 ? -3.207 -10.773 -6.984 1 98.81 89 TYR A CA 1
ATOM 713 C C . TYR A 1 89 ? -4.391 -11.539 -7.555 1 98.81 89 TYR A C 1
ATOM 715 O O . TYR A 1 89 ? -5.492 -11.5 -7.008 1 98.81 89 TYR A O 1
ATOM 723 N N . GLU A 1 90 ? -4.176 -12.148 -8.664 1 98.75 90 GLU A N 1
ATOM 724 C CA . GLU A 1 90 ? -5.215 -12.938 -9.32 1 98.75 90 GLU A CA 1
ATOM 725 C C . GLU A 1 90 ? -5.137 -14.406 -8.906 1 98.75 90 GLU A C 1
ATOM 727 O O . GLU A 1 90 ? -6.086 -14.953 -8.344 1 98.75 90 GLU A O 1
ATOM 732 N N . LEU A 1 91 ? -3.986 -14.984 -9.047 1 98.81 91 LEU A N 1
ATOM 733 C CA . LEU A 1 91 ? -3.828 -16.422 -8.82 1 98.81 91 LEU A CA 1
ATOM 734 C C . LEU A 1 91 ? -3.938 -16.75 -7.336 1 98.81 91 LEU A C 1
ATOM 736 O O . LEU A 1 91 ? -4.609 -17.703 -6.957 1 98.81 91 LEU A O 1
ATOM 740 N N . ASN A 1 92 ? -3.289 -16 -6.473 1 98.88 92 ASN A N 1
ATOM 741 C CA . ASN A 1 92 ? -3.373 -16.266 -5.043 1 98.88 92 ASN A CA 1
ATOM 742 C C . ASN A 1 92 ? -4.758 -15.953 -4.492 1 98.88 92 ASN A C 1
ATOM 744 O O . ASN A 1 92 ? -5.191 -16.547 -3.502 1 98.88 92 ASN A O 1
ATOM 748 N N . GLN A 1 93 ? -5.469 -15.008 -5.137 1 98.31 93 GLN A N 1
ATOM 749 C CA . GLN A 1 93 ? -6.852 -14.773 -4.73 1 98.31 93 GLN A CA 1
ATOM 750 C C . GLN A 1 93 ? -7.723 -15.992 -5 1 98.31 93 GLN A C 1
ATOM 752 O O . GLN A 1 93 ? -8.477 -16.422 -4.129 1 98.31 93 GLN A O 1
ATOM 757 N N . LEU A 1 94 ? -7.633 -16.531 -6.191 1 98.19 94 LEU A N 1
ATOM 758 C CA . LEU A 1 94 ? -8.391 -17.719 -6.555 1 98.19 94 LEU A CA 1
ATOM 759 C C . LEU A 1 94 ? -8.07 -18.875 -5.613 1 98.19 94 LEU A C 1
ATOM 761 O O . LEU A 1 94 ? -8.977 -19.547 -5.109 1 98.19 94 LEU A O 1
ATOM 765 N N . PHE A 1 95 ? -6.816 -19.062 -5.371 1 98.69 95 PHE A N 1
ATOM 766 C CA . PHE A 1 95 ? -6.371 -20.188 -4.562 1 98.69 95 PHE A CA 1
ATOM 767 C C . PHE A 1 95 ? -6.875 -20.047 -3.129 1 98.69 95 PHE A C 1
ATOM 769 O O . PHE A 1 95 ? -7.352 -21.031 -2.541 1 98.69 95 PHE A O 1
ATOM 776 N N . LEU A 1 96 ? -6.754 -18.859 -2.533 1 98.62 96 LEU A N 1
ATOM 777 C CA . LEU A 1 96 ? -7.254 -18.609 -1.183 1 98.62 96 LEU A CA 1
ATOM 778 C C . LEU A 1 96 ? -8.742 -18.922 -1.092 1 98.62 96 LEU A C 1
ATOM 780 O O . LEU A 1 96 ? -9.195 -19.562 -0.145 1 98.62 96 LEU A O 1
ATOM 784 N N . ALA A 1 97 ? -9.492 -18.438 -2.08 1 97.81 97 ALA A N 1
ATOM 785 C CA . ALA A 1 97 ? -10.93 -18.688 -2.096 1 97.81 97 ALA A CA 1
ATOM 786 C C . ALA A 1 97 ? -11.234 -20.172 -2.115 1 97.81 97 ALA A C 1
ATOM 788 O O . ALA A 1 97 ? -12.133 -20.641 -1.411 1 97.81 97 ALA A O 1
ATOM 789 N N . LEU A 1 98 ? -10.492 -20.891 -2.92 1 98.06 98 LEU A N 1
ATOM 790 C CA . LEU A 1 98 ? -10.68 -22.344 -3.004 1 98.06 98 LEU A CA 1
ATOM 791 C C . LEU A 1 98 ? -10.383 -23 -1.663 1 9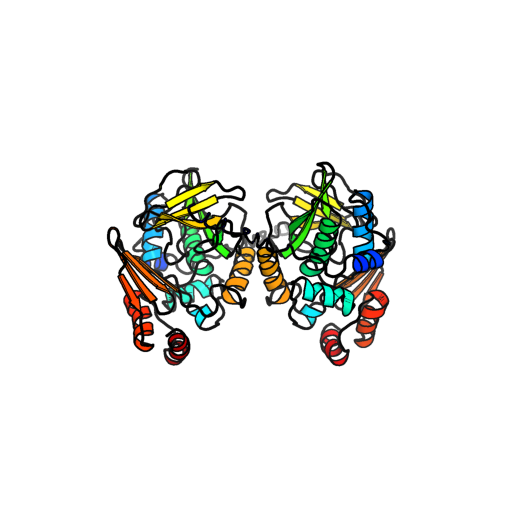8.06 98 LEU A C 1
ATOM 793 O O . LEU A 1 98 ? -11.156 -23.844 -1.203 1 98.06 98 LEU A O 1
ATOM 797 N N . LEU A 1 99 ? -9.258 -22.625 -1.042 1 98.62 99 LEU A N 1
ATOM 798 C CA . LEU A 1 99 ? -8.883 -23.203 0.245 1 98.62 99 LEU A CA 1
ATOM 799 C C . LEU A 1 99 ? -9.961 -22.953 1.29 1 98.62 99 LEU A C 1
ATOM 801 O O . LEU A 1 99 ? -10.328 -23.875 2.033 1 98.62 99 LEU A O 1
ATOM 805 N N . GLN A 1 100 ? -10.43 -21.766 1.324 1 98.25 100 GLN A N 1
ATOM 806 C CA . GLN A 1 100 ? -11.461 -21.422 2.293 1 98.25 100 GLN A CA 1
ATOM 807 C C . GLN A 1 100 ? -12.742 -22.219 2.041 1 98.25 100 GLN A C 1
ATOM 809 O O . GLN A 1 100 ? -13.367 -22.703 2.982 1 98.25 100 GLN A O 1
ATOM 814 N N . GLU A 1 101 ? -13.117 -22.344 0.825 1 97.19 101 GLU A N 1
ATOM 815 C CA . GLU A 1 101 ? -14.312 -23.109 0.471 1 97.19 101 GLU A CA 1
ATOM 816 C C . GLU A 1 101 ? -14.164 -24.578 0.883 1 97.19 101 GLU A C 1
ATOM 818 O O . GLU A 1 101 ? -15.148 -25.219 1.262 1 97.19 101 GLU A O 1
ATOM 823 N N . LEU A 1 102 ? -12.992 -25.109 0.776 1 97.81 102 LEU A N 1
ATOM 824 C CA . LEU A 1 102 ? -12.742 -26.5 1.114 1 97.81 102 LEU A CA 1
ATOM 825 C C . LEU A 1 102 ? -12.68 -26.688 2.627 1 97.81 102 LEU A C 1
ATOM 827 O O . LEU A 1 102 ? -12.625 -27.828 3.111 1 97.81 102 LEU A O 1
ATOM 831 N N . GLY A 1 103 ? -12.586 -25.562 3.357 1 98.06 103 GLY A N 1
ATOM 832 C CA . GLY A 1 103 ? -12.648 -25.656 4.809 1 98.06 103 GLY A CA 1
ATOM 833 C C . GLY A 1 103 ? -11.305 -25.406 5.477 1 98.06 103 GLY A C 1
ATOM 834 O O . GLY A 1 103 ? -11.164 -25.594 6.688 1 98.06 103 GLY A O 1
ATOM 835 N N . PHE A 1 104 ? -10.32 -25.016 4.738 1 98.81 104 PHE A N 1
ATOM 836 C CA . PHE A 1 104 ? -9.055 -24.656 5.355 1 98.81 104 PHE A CA 1
ATOM 837 C C . PHE A 1 104 ? -9.18 -23.359 6.145 1 98.81 104 PHE A C 1
ATOM 839 O O . PHE A 1 104 ? -9.898 -22.438 5.734 1 98.81 104 PHE A O 1
ATOM 846 N N . ASP A 1 105 ? -8.539 -23.281 7.297 1 98.69 105 ASP A N 1
ATOM 847 C CA . ASP A 1 105 ? -8.297 -22 7.961 1 98.69 105 ASP A CA 1
ATOM 848 C C . ASP A 1 105 ? -7.184 -21.219 7.27 1 98.69 105 ASP A C 1
ATOM 850 O O . ASP A 1 105 ? -6 -21.438 7.543 1 98.69 105 ASP A O 1
ATOM 854 N N . ALA A 1 106 ? -7.633 -20.344 6.344 1 98.81 106 ALA A N 1
ATOM 855 C CA . ALA A 1 106 ? -6.672 -19.656 5.488 1 98.81 106 ALA A CA 1
ATOM 856 C C . ALA A 1 106 ? -6.98 -18.156 5.418 1 98.81 106 ALA A C 1
ATOM 858 O O . ALA A 1 106 ? -8.148 -17.766 5.43 1 98.81 106 ALA A O 1
ATOM 859 N N . ARG A 1 107 ? -5.945 -17.328 5.328 1 98.62 107 ARG A N 1
ATOM 860 C CA . ARG A 1 107 ? -6.094 -15.891 5.113 1 98.62 107 ARG A CA 1
ATOM 861 C C . ARG A 1 107 ? -4.949 -15.344 4.266 1 98.62 107 ARG A C 1
ATOM 863 O O . ARG A 1 107 ? -3.869 -15.938 4.215 1 98.62 107 ARG A O 1
ATOM 870 N N . GLY A 1 108 ? -5.238 -14.25 3.635 1 98.62 108 GLY A N 1
ATOM 871 C CA . GLY A 1 108 ? -4.219 -13.617 2.812 1 98.62 108 GLY A CA 1
ATOM 872 C C . GLY A 1 108 ? -3.225 -12.805 3.615 1 98.62 108 GLY A C 1
ATOM 873 O O . GLY A 1 108 ? -3.578 -12.219 4.645 1 98.62 108 GLY A O 1
ATOM 874 N N . ILE A 1 109 ? -2.021 -12.766 3.166 1 98.75 109 ILE A N 1
ATOM 875 C CA . ILE A 1 109 ? -0.971 -11.891 3.672 1 98.75 109 ILE A CA 1
ATOM 876 C C . ILE A 1 109 ? -0.179 -11.305 2.506 1 98.75 109 ILE A C 1
ATOM 878 O O . ILE A 1 109 ? -0.439 -11.633 1.346 1 98.75 109 ILE A O 1
ATOM 882 N N . THR A 1 110 ? 0.72 -10.383 2.801 1 98.75 110 THR A N 1
ATOM 883 C CA . THR A 1 110 ? 1.491 -9.742 1.746 1 98.75 110 THR A CA 1
ATOM 884 C C . THR A 1 110 ? 2.969 -9.672 2.121 1 98.75 110 THR A C 1
ATOM 886 O O . THR A 1 110 ? 3.332 -9.883 3.279 1 98.75 110 THR A O 1
ATOM 889 N N . GLY A 1 111 ? 3.729 -9.414 1.137 1 98.56 111 GLY A N 1
ATOM 890 C CA . GLY A 1 111 ? 5.168 -9.289 1.321 1 98.56 111 GLY A CA 1
ATOM 891 C C . GLY A 1 111 ? 5.824 -8.391 0.287 1 98.56 111 GLY A C 1
ATOM 892 O O . GLY A 1 111 ? 5.145 -7.82 -0.565 1 98.56 111 GLY A O 1
ATOM 893 N N . ARG A 1 112 ? 7.148 -8.258 0.444 1 98.62 112 ARG A N 1
ATOM 894 C CA . ARG A 1 112 ? 8.016 -7.453 -0.407 1 98.62 112 ARG A CA 1
ATOM 895 C C . ARG A 1 112 ? 8.977 -8.328 -1.204 1 98.62 112 ARG A C 1
ATOM 897 O O . ARG A 1 112 ? 9.797 -9.039 -0.625 1 98.62 112 ARG A O 1
ATOM 904 N N . VAL A 1 113 ? 8.844 -8.258 -2.523 1 98.56 113 VAL A N 1
ATOM 905 C CA . VAL A 1 113 ? 9.727 -9.055 -3.367 1 98.56 113 VAL A CA 1
ATOM 906 C C . VAL A 1 113 ? 11.133 -8.453 -3.354 1 98.56 113 VAL A C 1
ATOM 908 O O . VAL A 1 113 ? 11.312 -7.266 -3.625 1 98.56 113 VAL A O 1
ATOM 911 N N . VAL A 1 114 ? 12.094 -9.203 -3.016 1 97.81 114 VAL A N 1
ATOM 912 C CA . VAL A 1 114 ? 13.461 -8.711 -2.963 1 97.81 114 VAL A CA 1
ATOM 913 C C . VAL A 1 114 ? 14.352 -9.539 -3.889 1 97.81 114 VAL A C 1
ATOM 915 O O . VAL A 1 114 ? 15.578 -9.422 -3.85 1 97.81 114 VAL A O 1
ATOM 918 N N . MET A 1 115 ? 13.68 -10.297 -4.684 1 94.31 115 MET A N 1
ATOM 919 C CA . MET A 1 115 ? 14.43 -11.07 -5.664 1 94.31 115 MET A CA 1
ATOM 92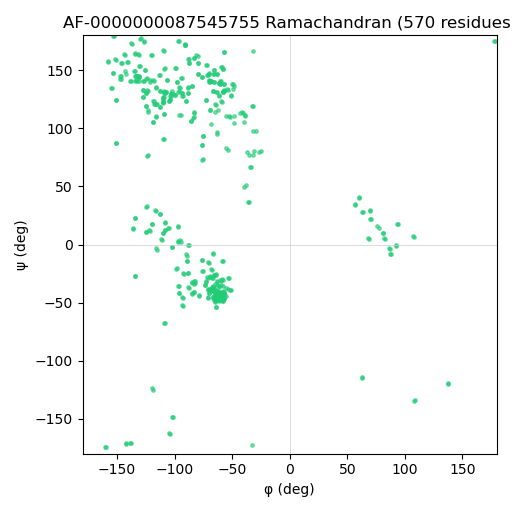0 C C . MET A 1 115 ? 15.203 -10.156 -6.605 1 94.31 115 MET A C 1
ATOM 922 O O . MET A 1 115 ? 14.656 -9.195 -7.145 1 94.31 115 MET A O 1
ATOM 926 N N . ASN A 1 116 ? 16.469 -10.344 -6.801 1 87.88 116 ASN A N 1
ATOM 927 C CA . ASN A 1 116 ? 17.359 -9.594 -7.691 1 87.88 116 ASN A CA 1
ATOM 928 C C . ASN A 1 116 ? 17.562 -8.164 -7.203 1 87.88 116 ASN A C 1
ATOM 930 O O . ASN A 1 116 ? 18.031 -7.309 -7.957 1 87.88 116 ASN A O 1
ATOM 934 N N . ALA A 1 117 ? 17.031 -7.863 -6.035 1 91.81 117 ALA A N 1
ATOM 935 C CA . ALA A 1 117 ? 17.281 -6.555 -5.434 1 91.81 117 ALA A CA 1
ATOM 936 C C . ALA A 1 117 ? 18.562 -6.578 -4.602 1 91.81 117 ALA A C 1
ATOM 938 O O . ALA A 1 117 ? 19.031 -7.645 -4.203 1 91.81 117 ALA A O 1
ATOM 939 N N . PRO A 1 118 ? 19.125 -5.41 -4.445 1 90.31 118 PRO A N 1
ATOM 940 C CA . PRO A 1 118 ? 20.297 -5.359 -3.557 1 90.31 118 PRO A CA 1
ATOM 941 C C . PRO A 1 118 ? 19.984 -5.848 -2.145 1 90.31 118 PRO A C 1
ATOM 943 O O . PRO A 1 118 ? 18.828 -5.812 -1.717 1 90.31 118 PRO A O 1
ATOM 946 N N . GLU A 1 119 ? 21.016 -6.375 -1.532 1 86.19 119 GLU A N 1
ATOM 947 C CA . GLU A 1 119 ? 20.844 -6.84 -0.159 1 86.19 119 GLU A CA 1
ATOM 948 C C . GLU A 1 119 ? 20.281 -5.734 0.732 1 86.19 119 GLU A C 1
ATOM 950 O O . GLU A 1 119 ? 20.719 -4.586 0.658 1 86.19 119 GLU A O 1
ATOM 955 N N . GLY A 1 120 ? 19.344 -6.109 1.466 1 88.94 120 GLY A N 1
ATOM 956 C CA . GLY A 1 120 ? 18.766 -5.152 2.398 1 88.94 120 GLY A CA 1
ATOM 957 C C . GLY A 1 120 ? 17.75 -4.234 1.761 1 88.94 120 GLY A C 1
ATOM 958 O O . GLY A 1 120 ? 17.234 -3.324 2.412 1 88.94 120 GLY A O 1
ATOM 959 N N . ALA A 1 121 ? 17.438 -4.48 0.505 1 93.5 121 ALA A N 1
ATOM 960 C CA . ALA A 1 121 ? 16.484 -3.631 -0.194 1 93.5 121 ALA A CA 1
ATOM 961 C C . ALA A 1 121 ? 15.117 -3.652 0.502 1 93.5 121 ALA A C 1
ATOM 963 O O . ALA A 1 121 ? 14.711 -4.68 1.045 1 93.5 121 ALA A O 1
ATOM 964 N N . TRP A 1 122 ? 14.5 -2.533 0.555 1 96.88 122 TRP A N 1
ATOM 965 C CA . TRP A 1 122 ? 13.125 -2.375 1.023 1 96.88 122 TRP A CA 1
ATOM 966 C C . TRP A 1 122 ? 12.195 -2.029 -0.131 1 96.88 122 TRP A C 1
ATOM 968 O O . TRP A 1 122 ? 11.969 -0.853 -0.427 1 96.88 122 TRP A O 1
ATOM 978 N N . THR A 1 123 ? 11.648 -3.068 -0.726 1 97.75 123 THR A N 1
ATOM 979 C CA . THR A 1 123 ? 10.844 -2.9 -1.934 1 97.75 123 THR A CA 1
ATOM 980 C C . THR A 1 123 ? 9.375 -2.695 -1.583 1 97.75 123 THR A C 1
ATOM 982 O O . THR A 1 123 ? 8.992 -2.762 -0.412 1 97.75 123 THR A O 1
ATOM 985 N N . ALA A 1 124 ? 8.617 -2.367 -2.57 1 97.5 124 ALA A N 1
ATOM 986 C CA . ALA A 1 124 ? 7.191 -2.156 -2.363 1 97.5 124 ALA A CA 1
ATOM 987 C C . ALA A 1 124 ? 6.516 -3.428 -1.853 1 97.5 124 ALA A C 1
ATOM 989 O O . ALA A 1 124 ? 6.832 -4.531 -2.307 1 97.5 124 ALA A O 1
ATOM 990 N N . ARG A 1 125 ? 5.613 -3.291 -0.904 1 98 125 ARG A N 1
ATOM 991 C CA . ARG A 1 125 ? 4.836 -4.418 -0.4 1 98 125 ARG A CA 1
ATOM 992 C C . ARG A 1 125 ? 3.732 -4.809 -1.38 1 98 125 ARG A C 1
ATOM 994 O O . ARG A 1 125 ? 2.586 -4.379 -1.232 1 98 125 ARG A O 1
ATOM 1001 N N . THR A 1 126 ? 4.062 -5.664 -2.375 1 98.56 126 THR A N 1
ATOM 1002 C CA . THR A 1 126 ? 3.115 -5.844 -3.467 1 98.56 126 THR A CA 1
ATOM 1003 C C . THR A 1 126 ? 2.979 -7.32 -3.828 1 98.56 126 THR A C 1
ATOM 1005 O O . THR A 1 126 ? 2.494 -7.66 -4.91 1 98.56 126 THR A O 1
ATOM 1008 N N . HIS A 1 127 ? 3.449 -8.211 -3.004 1 98.81 127 HIS A N 1
ATOM 1009 C CA . HIS A 1 127 ? 3.229 -9.633 -3.268 1 98.81 127 HIS A CA 1
ATOM 1010 C C . HIS A 1 127 ? 2.145 -10.203 -2.357 1 98.81 127 HIS A C 1
ATOM 1012 O O . HIS A 1 127 ? 2.174 -9.984 -1.143 1 98.81 127 HIS A O 1
ATOM 1018 N N . ARG A 1 128 ? 1.182 -10.844 -2.932 1 98.81 128 ARG A N 1
ATOM 1019 C CA . ARG A 1 128 ? 0.114 -11.508 -2.193 1 98.81 128 ARG A CA 1
ATOM 1020 C C . ARG A 1 128 ? 0.373 -13.008 -2.088 1 98.81 128 ARG A C 1
ATOM 1022 O O . ARG A 1 128 ? 0.767 -13.641 -3.066 1 98.81 128 ARG A O 1
ATOM 1029 N N . LEU A 1 129 ? 0.303 -13.523 -0.912 1 98.88 129 LEU A N 1
ATOM 1030 C CA . LEU A 1 129 ? 0.322 -14.953 -0.632 1 98.88 129 LEU A CA 1
ATOM 1031 C C . LEU A 1 129 ? -0.628 -15.297 0.51 1 98.88 129 LEU A C 1
ATOM 1033 O O . LEU A 1 129 ? -1.483 -14.484 0.876 1 98.88 129 LEU A O 1
ATOM 1037 N N . SER A 1 130 ? -0.572 -16.594 1.024 1 98.88 130 SER A N 1
ATOM 1038 C CA . SER A 1 130 ? -1.56 -16.953 2.035 1 98.88 130 SER A CA 1
ATOM 1039 C C . SER A 1 130 ? -0.911 -17.703 3.199 1 98.88 130 SER A C 1
ATOM 1041 O O . SER A 1 130 ? 0.15 -18.312 3.041 1 98.88 130 SER A O 1
ATOM 1043 N N . LEU A 1 131 ? -1.48 -17.531 4.324 1 98.94 131 LEU A N 1
ATOM 1044 C CA . LEU A 1 131 ? -1.204 -18.297 5.531 1 98.94 131 LEU A CA 1
ATOM 1045 C C . LEU A 1 131 ? -2.307 -19.328 5.789 1 98.94 131 LEU A C 1
ATOM 1047 O O . LEU A 1 131 ? -3.492 -18.984 5.719 1 98.94 131 LEU A O 1
ATOM 1051 N N . VAL A 1 132 ? -1.947 -20.547 6.016 1 98.94 132 VAL A N 1
ATOM 1052 C CA . VAL A 1 132 ? -2.887 -21.641 6.297 1 98.94 132 VAL A CA 1
ATOM 1053 C C . VAL A 1 132 ? -2.539 -22.281 7.629 1 98.94 132 VAL A C 1
ATOM 1055 O O . VAL A 1 132 ? -1.368 -22.562 7.906 1 98.94 132 VAL A O 1
ATOM 1058 N N . THR A 1 133 ? -3.5 -22.469 8.438 1 98.88 133 THR A N 1
ATOM 1059 C CA . THR A 1 133 ? -3.309 -23.172 9.695 1 98.88 133 THR A CA 1
ATOM 1060 C C . THR A 1 133 ? -4.008 -24.531 9.656 1 98.88 133 THR A C 1
ATOM 1062 O O . THR A 1 133 ? -5.203 -24.609 9.367 1 98.88 133 THR A O 1
ATOM 1065 N N . ILE A 1 134 ? -3.295 -25.578 9.859 1 98.75 134 ILE A N 1
ATOM 1066 C CA . ILE A 1 134 ? -3.816 -26.953 9.922 1 98.75 134 ILE A CA 1
ATOM 1067 C C . ILE A 1 134 ? -3.432 -27.578 11.258 1 98.75 134 ILE A C 1
ATOM 1069 O O . ILE A 1 134 ? -2.248 -27.797 11.531 1 98.75 134 ILE A O 1
ATOM 1073 N N . GLY A 1 135 ? -4.363 -27.891 12.078 1 97.75 135 GLY A N 1
ATOM 1074 C CA . GLY A 1 135 ? -4.082 -28.484 13.375 1 97.75 135 GLY A CA 1
ATOM 1075 C C . GLY A 1 135 ? -3.146 -27.641 14.227 1 97.75 135 GLY A C 1
ATOM 1076 O O . GLY A 1 135 ? -2.207 -28.156 14.828 1 97.75 135 GLY A O 1
ATOM 1077 N N . GLY A 1 136 ? -3.229 -26.391 14.125 1 98.12 136 GLY A N 1
ATOM 1078 C CA . GLY A 1 136 ? -2.428 -25.484 14.93 1 98.12 136 GLY A CA 1
ATOM 1079 C C . GLY A 1 136 ? -1.078 -25.172 14.305 1 98.12 136 GLY A C 1
ATOM 1080 O O . GLY A 1 136 ? -0.333 -24.328 14.82 1 98.12 136 GLY A O 1
ATOM 1081 N N . VAL A 1 137 ? -0.763 -25.906 13.219 1 98.75 137 VAL A N 1
ATOM 1082 C CA . VAL A 1 137 ? 0.508 -25.688 12.539 1 98.75 137 VAL A CA 1
ATOM 1083 C C . VAL A 1 137 ? 0.32 -24.688 11.398 1 98.75 137 VAL A C 1
ATOM 1085 O O . VAL A 1 137 ? -0.618 -24.797 10.609 1 98.75 137 VAL A O 1
ATOM 1088 N N . ARG A 1 138 ? 1.194 -23.641 11.32 1 98.81 138 ARG A N 1
ATOM 1089 C CA . ARG A 1 138 ? 1.05 -22.578 10.328 1 98.81 138 ARG A CA 1
ATOM 1090 C C . ARG A 1 138 ? 1.925 -22.828 9.109 1 98.81 138 ARG A C 1
ATOM 1092 O O . ARG A 1 138 ? 3.113 -23.125 9.242 1 98.81 138 ARG A O 1
ATOM 1099 N N . TYR A 1 139 ? 1.313 -22.703 7.867 1 98.94 139 TYR A N 1
ATOM 1100 C CA . TYR A 1 139 ? 1.968 -22.875 6.574 1 98.94 139 TYR A CA 1
ATOM 1101 C C . TYR A 1 139 ? 1.786 -21.625 5.707 1 98.94 139 TYR A C 1
ATOM 1103 O O . TYR A 1 139 ? 0.729 -21 5.73 1 98.94 139 TYR A O 1
ATOM 1111 N N . THR A 1 140 ? 2.834 -21.297 4.953 1 98.94 140 THR A N 1
ATOM 1112 C CA . THR A 1 140 ? 2.623 -20.344 3.863 1 98.94 140 THR A CA 1
ATOM 1113 C C . THR A 1 140 ? 2.352 -21.078 2.555 1 98.94 140 THR A C 1
ATOM 1115 O O . THR A 1 140 ? 2.906 -22.156 2.311 1 98.94 140 THR A O 1
ATOM 1118 N N . THR A 1 141 ? 1.501 -20.547 1.77 1 98.88 141 THR A N 1
ATOM 1119 C CA . THR A 1 141 ? 1.237 -21.047 0.425 1 98.88 141 THR A CA 1
ATOM 1120 C C . THR A 1 141 ? 1.279 -19.906 -0.593 1 98.88 141 THR A C 1
ATOM 1122 O O . THR A 1 141 ? 0.905 -18.781 -0.283 1 98.88 141 THR A O 1
ATOM 1125 N N . ASP A 1 142 ? 1.75 -20.203 -1.745 1 98.94 142 ASP A N 1
ATOM 1126 C CA . ASP A 1 142 ? 1.936 -19.25 -2.826 1 98.94 142 ASP A CA 1
ATOM 1127 C C . ASP A 1 142 ? 1.815 -19.922 -4.191 1 98.94 142 ASP A C 1
ATOM 1129 O O . ASP A 1 142 ? 2.553 -20.859 -4.488 1 98.94 142 ASP A O 1
ATOM 1133 N N . VAL A 1 143 ? 0.907 -19.391 -5.027 1 98.88 143 VAL A N 1
ATOM 1134 C CA . VAL A 1 143 ? 0.745 -19.984 -6.352 1 98.88 143 VAL A CA 1
ATOM 1135 C C . VAL A 1 143 ? 0.916 -18.906 -7.422 1 98.88 143 VAL A C 1
ATOM 1137 O O . VAL A 1 143 ? 0.582 -19.125 -8.594 1 98.88 143 VAL A O 1
ATOM 1140 N N . GLY A 1 144 ? 1.388 -17.719 -6.973 1 98.81 144 GLY A N 1
ATOM 1141 C CA . GLY A 1 144 ? 1.358 -16.609 -7.918 1 98.81 144 GLY A CA 1
ATOM 1142 C C . GLY A 1 144 ? 2.648 -15.82 -7.949 1 98.81 144 GLY A C 1
ATOM 1143 O O . GLY A 1 144 ? 2.654 -14.648 -8.344 1 98.81 144 GLY A O 1
ATOM 1144 N N . PHE A 1 145 ? 3.785 -16.391 -7.547 1 98.56 145 PHE A N 1
ATOM 1145 C CA . PHE A 1 145 ? 5.035 -15.641 -7.492 1 98.56 145 PHE A CA 1
ATOM 1146 C C . PHE A 1 145 ? 5.699 -15.594 -8.859 1 98.56 145 PHE A C 1
ATOM 1148 O O . PHE A 1 145 ? 6.445 -14.656 -9.164 1 98.56 145 PHE A O 1
ATOM 1155 N N . GLY A 1 146 ? 5.547 -16.609 -9.711 1 97.44 146 GLY A N 1
ATOM 1156 C CA . GLY A 1 146 ? 6.199 -16.688 -11.008 1 97.44 146 GLY A CA 1
ATOM 1157 C C . GLY A 1 146 ? 7.297 -17.734 -11.062 1 97.44 146 GLY A C 1
ATOM 1158 O O . GLY A 1 146 ? 7.09 -18.891 -10.664 1 97.44 146 GLY A O 1
ATOM 1159 N N . GLY A 1 147 ? 8.477 -17.438 -11.609 1 96.12 147 GLY A N 1
ATOM 1160 C CA . GLY A 1 147 ? 9.523 -18.375 -11.984 1 96.12 147 GLY A CA 1
ATOM 1161 C C . GLY A 1 147 ? 9.969 -19.266 -10.836 1 96.12 147 GLY A C 1
ATOM 1162 O O . GLY A 1 147 ? 10.211 -20.453 -11.031 1 96.12 147 GLY A O 1
ATOM 1163 N N . MET A 1 148 ? 10.031 -18.734 -9.602 1 96.12 148 MET A N 1
ATOM 1164 C CA . MET A 1 148 ? 10.539 -19.484 -8.469 1 96.12 148 MET A CA 1
ATOM 1165 C C . MET A 1 148 ? 9.453 -19.703 -7.422 1 96.12 148 MET A C 1
ATOM 1167 O O . MET A 1 148 ? 9.742 -19.766 -6.227 1 96.12 148 MET A O 1
ATOM 1171 N N . VAL A 1 149 ? 8.234 -19.75 -7.887 1 98.56 149 VAL A N 1
ATOM 1172 C CA . VAL A 1 149 ? 7.113 -19.969 -6.98 1 98.56 149 VAL A CA 1
ATOM 1173 C C . VAL A 1 149 ? 7.309 -21.281 -6.227 1 98.56 149 VAL A C 1
ATOM 1175 O O . VAL A 1 149 ? 7.684 -22.297 -6.82 1 98.56 149 VAL A O 1
ATOM 1178 N N . PRO A 1 150 ? 7.152 -21.281 -4.875 1 98.44 150 PRO A N 1
ATOM 1179 C CA . PRO A 1 150 ? 7.133 -22.562 -4.188 1 98.44 150 PRO A CA 1
ATOM 1180 C C . PRO A 1 150 ? 5.996 -23.469 -4.66 1 98.44 150 PRO A C 1
ATOM 1182 O O . PRO A 1 150 ? 4.875 -23 -4.875 1 98.44 150 PRO A O 1
ATOM 1185 N N . THR A 1 151 ? 6.301 -24.766 -4.84 1 98.5 151 THR A N 1
ATOM 1186 C CA . THR A 1 151 ? 5.281 -25.656 -5.383 1 98.5 151 THR A CA 1
ATOM 1187 C C . THR A 1 151 ? 4.707 -26.547 -4.293 1 98.5 151 THR A C 1
ATOM 1189 O O . THR A 1 151 ? 4.07 -27.562 -4.582 1 98.5 151 THR A O 1
ATOM 1192 N N . GLY A 1 152 ? 4.961 -26.234 -3.045 1 98.5 152 GLY A N 1
ATOM 1193 C CA . GLY A 1 152 ? 4.379 -26.828 -1.85 1 98.5 152 GLY A CA 1
ATOM 1194 C C . GLY A 1 152 ? 4.328 -25.859 -0.676 1 98.5 152 GLY A C 1
ATOM 1195 O O . GLY A 1 152 ? 5.039 -24.859 -0.656 1 98.5 152 GLY A O 1
ATOM 1196 N N . PRO A 1 153 ? 3.42 -26.219 0.281 1 98.88 153 PRO A N 1
ATOM 1197 C CA . PRO A 1 153 ? 3.348 -25.359 1.468 1 98.88 153 PRO A CA 1
ATOM 1198 C C . PRO A 1 153 ? 4.621 -25.406 2.309 1 98.88 153 PRO A C 1
ATOM 1200 O O . PRO A 1 153 ? 5.301 -26.438 2.346 1 98.88 153 PRO A O 1
ATOM 1203 N N . LEU A 1 154 ? 4.965 -24.344 2.914 1 98.94 154 LEU A N 1
ATOM 1204 C CA . LEU A 1 154 ? 6.16 -24.25 3.744 1 98.94 154 LEU A CA 1
ATOM 1205 C C . LEU A 1 154 ? 5.789 -23.969 5.199 1 98.94 154 LEU A C 1
ATOM 1207 O O . LEU A 1 154 ? 4.953 -23.109 5.48 1 98.94 154 LEU A O 1
ATOM 1211 N N . LEU A 1 155 ? 6.422 -24.688 6.086 1 98.94 155 LEU A N 1
ATOM 1212 C CA . LEU A 1 155 ? 6.242 -24.453 7.516 1 98.94 155 LEU A CA 1
ATOM 1213 C C . LEU A 1 155 ? 6.75 -23.078 7.91 1 98.94 155 LEU A C 1
ATOM 1215 O O . LEU A 1 155 ? 7.938 -22.781 7.762 1 98.94 155 LEU A O 1
ATOM 1219 N N . LEU A 1 156 ? 5.84 -22.281 8.445 1 98.88 156 LEU A N 1
ATOM 1220 C CA . LEU A 1 156 ? 6.223 -20.922 8.812 1 98.88 156 LEU A CA 1
ATOM 1221 C C . LEU A 1 156 ? 7.215 -20.938 9.977 1 98.88 156 LEU A C 1
ATOM 1223 O O . LEU A 1 156 ? 8.172 -20.156 9.984 1 98.88 156 LEU A O 1
ATOM 1227 N N . ASP A 1 157 ? 7 -21.797 10.914 1 98.56 157 ASP A N 1
ATOM 1228 C CA . ASP A 1 157 ? 7.727 -21.719 12.18 1 98.56 157 ASP A CA 1
ATOM 1229 C C . ASP A 1 157 ? 8.93 -22.656 12.18 1 98.56 157 ASP A C 1
ATOM 1231 O O . ASP A 1 157 ? 9.445 -23.016 13.242 1 98.56 157 ASP A O 1
ATOM 1235 N N . SER A 1 158 ? 9.352 -23.141 11.039 1 98.69 158 SER A N 1
ATOM 1236 C CA . SER A 1 158 ? 10.586 -23.906 10.883 1 98.69 158 SER A CA 1
ATOM 1237 C C . SER A 1 158 ? 11.664 -23.078 10.188 1 98.69 158 SER A C 1
ATOM 1239 O O . SER A 1 158 ? 11.375 -22.328 9.242 1 98.69 158 SER A O 1
ATOM 1241 N N . ARG A 1 159 ? 12.883 -23.234 10.641 1 98.69 159 ARG A N 1
ATOM 1242 C CA . ARG A 1 159 ? 14.016 -22.578 10 1 98.69 159 ARG A CA 1
ATOM 1243 C C . ARG A 1 159 ? 14.891 -23.578 9.258 1 98.69 159 ARG A C 1
ATOM 1245 O O . ARG A 1 159 ? 15.977 -23.234 8.789 1 98.69 159 ARG A O 1
ATOM 1252 N N . ASP A 1 160 ? 14.383 -24.719 9.117 1 98.69 160 ASP A N 1
ATOM 1253 C CA . ASP A 1 160 ? 15.07 -25.781 8.398 1 98.69 160 ASP A CA 1
ATOM 1254 C C . ASP A 1 160 ? 14.859 -25.656 6.891 1 98.69 160 ASP A C 1
ATOM 1256 O O . ASP A 1 160 ? 13.961 -24.938 6.441 1 98.69 160 ASP A O 1
ATOM 1260 N N . ILE A 1 161 ? 15.766 -26.328 6.176 1 98.69 161 ILE A N 1
ATOM 1261 C CA . ILE A 1 161 ? 15.555 -26.484 4.738 1 98.69 161 ILE A CA 1
ATOM 1262 C C . ILE A 1 161 ? 14.297 -27.312 4.496 1 98.69 161 ILE A C 1
ATOM 1264 O O . ILE A 1 161 ? 14.094 -28.344 5.133 1 98.69 161 ILE A O 1
ATOM 1268 N N . GLN A 1 162 ? 13.484 -26.797 3.641 1 98.75 162 GLN A N 1
ATOM 1269 C CA . GLN A 1 162 ? 12.234 -27.484 3.346 1 98.75 162 GLN A CA 1
ATOM 1270 C C . GLN A 1 162 ? 12.172 -27.906 1.88 1 98.75 162 GLN A C 1
ATOM 1272 O O . GLN A 1 162 ? 12.266 -27.078 0.982 1 98.75 162 GLN A O 1
ATOM 1277 N N . ALA A 1 163 ? 11.984 -29.172 1.675 1 97.31 163 ALA A N 1
ATOM 1278 C CA . ALA A 1 163 ? 11.859 -29.703 0.321 1 97.31 163 ALA A CA 1
ATOM 1279 C C . ALA A 1 163 ? 10.484 -29.406 -0.269 1 97.31 163 ALA A C 1
ATOM 1281 O O . ALA A 1 163 ? 9.492 -29.312 0.461 1 97.31 163 ALA A O 1
ATOM 1282 N N . THR A 1 164 ? 10.438 -29.156 -1.5 1 97.38 164 THR A N 1
ATOM 1283 C CA . THR A 1 164 ? 9.227 -29.094 -2.316 1 97.38 164 THR A CA 1
ATOM 1284 C C . THR A 1 164 ? 9.352 -30.016 -3.531 1 97.38 164 THR A C 1
ATOM 1286 O O . THR A 1 164 ? 10.398 -30.625 -3.744 1 97.38 164 THR A O 1
ATOM 1289 N N . PRO A 1 165 ? 8.266 -30.172 -4.328 1 96.62 165 PRO A N 1
ATOM 1290 C CA . PRO A 1 165 ? 8.414 -30.953 -5.559 1 96.62 165 PRO A CA 1
ATOM 1291 C C . PRO A 1 165 ? 9.477 -30.391 -6.496 1 96.62 165 PRO A C 1
ATOM 1293 O O . PRO A 1 165 ? 9.93 -31.078 -7.41 1 96.62 165 PRO A O 1
ATOM 1296 N N . HIS A 1 166 ? 9.938 -29.141 -6.281 1 97.06 166 HIS A N 1
ATOM 1297 C CA . HIS A 1 166 ? 11.008 -28.5 -7.039 1 97.06 166 HIS A CA 1
ATOM 1298 C C . HIS A 1 166 ? 12.18 -28.141 -6.141 1 97.06 166 HIS A C 1
ATOM 1300 O O . HIS A 1 166 ? 12.734 -29 -5.449 1 97.06 166 HIS A O 1
ATOM 1306 N N . GLU A 1 167 ? 12.656 -26.922 -6.066 1 95.06 167 GLU A N 1
ATOM 1307 C CA . GLU A 1 167 ? 13.797 -26.5 -5.254 1 95.06 167 GLU A CA 1
ATOM 1308 C C . GLU A 1 167 ? 13.438 -26.484 -3.771 1 95.06 167 GLU A C 1
ATOM 1310 O O . GLU A 1 167 ? 12.266 -26.312 -3.414 1 95.06 167 GLU A O 1
ATOM 1315 N N . PRO A 1 168 ? 14.406 -26.625 -3.016 1 97.62 168 PRO A N 1
ATOM 1316 C CA . PRO A 1 168 ? 14.148 -26.391 -1.59 1 97.62 168 PRO A CA 1
ATOM 1317 C C . PRO A 1 168 ? 14.117 -24.922 -1.223 1 97.62 168 PRO A C 1
ATOM 1319 O O . PRO A 1 168 ? 14.688 -24.078 -1.931 1 97.62 168 PRO A O 1
ATOM 1322 N N . TYR A 1 169 ? 13.445 -24.625 -0.147 1 98.75 169 TYR A N 1
ATOM 1323 C CA . TYR A 1 169 ? 13.266 -23.281 0.38 1 98.75 169 TYR A CA 1
ATOM 1324 C C . TYR A 1 169 ? 13.578 -23.234 1.871 1 98.75 169 TYR A C 1
ATOM 1326 O O . TYR A 1 169 ? 13.656 -24.266 2.529 1 98.75 169 TYR A O 1
ATOM 1334 N N . ARG A 1 170 ? 13.773 -22.062 2.35 1 98.62 170 ARG A N 1
ATOM 1335 C CA . ARG A 1 170 ? 13.906 -21.844 3.787 1 98.62 170 ARG A CA 1
ATOM 1336 C C . ARG A 1 170 ? 13.336 -20.484 4.191 1 98.62 170 ARG A C 1
ATOM 1338 O O . ARG A 1 170 ? 13.438 -19.516 3.439 1 98.62 170 ARG A O 1
ATOM 1345 N N . ILE A 1 171 ? 12.711 -20.469 5.34 1 98.88 171 ILE A N 1
ATOM 1346 C CA . ILE A 1 171 ? 12.188 -19.25 5.93 1 98.88 171 ILE A CA 1
ATOM 1347 C C . ILE A 1 171 ? 13.086 -18.812 7.086 1 98.88 171 ILE A C 1
ATOM 1349 O O . ILE A 1 171 ? 13.336 -19.578 8.008 1 98.88 171 ILE A O 1
ATOM 1353 N N . GLU A 1 172 ? 13.531 -17.641 6.938 1 98.5 172 GLU A N 1
ATOM 1354 C CA . GLU A 1 172 ? 14.406 -17.078 7.961 1 98.5 172 GLU A CA 1
ATOM 1355 C C . GLU A 1 172 ? 13.703 -15.984 8.758 1 98.5 172 GLU A C 1
ATOM 1357 O O . GLU A 1 172 ? 12.82 -15.297 8.234 1 98.5 172 GLU A O 1
ATOM 1362 N N . ASP A 1 173 ? 14.172 -15.875 10.016 1 98.31 173 ASP A N 1
ATOM 1363 C CA . ASP A 1 173 ? 13.711 -14.719 10.781 1 98.31 173 ASP A CA 1
ATOM 1364 C C . ASP A 1 173 ? 14.281 -13.422 10.227 1 98.31 173 ASP A C 1
ATOM 1366 O O . ASP A 1 173 ? 15.43 -13.383 9.781 1 98.31 173 ASP A O 1
ATOM 1370 N N . HIS A 1 174 ? 13.539 -12.477 10.211 1 97.44 174 HIS A N 1
ATOM 1371 C CA . HIS A 1 174 ? 13.914 -11.125 9.828 1 97.44 174 HIS A CA 1
ATOM 1372 C C . HIS A 1 174 ? 13.359 -10.102 10.82 1 97.44 174 HIS A C 1
ATOM 1374 O O . HIS A 1 174 ? 12.273 -10.281 11.367 1 97.44 174 HIS A O 1
ATOM 1380 N N . PRO A 1 175 ? 14.055 -9.023 11.102 1 96.12 175 PRO A N 1
ATOM 1381 C CA . PRO A 1 175 ? 13.562 -8.023 12.055 1 96.12 175 PRO A CA 1
ATOM 1382 C C . PRO A 1 175 ? 12.156 -7.527 11.727 1 96.12 175 PRO A C 1
ATOM 1384 O O . PRO A 1 175 ? 11.398 -7.168 12.625 1 96.12 175 PRO A O 1
ATOM 1387 N N . ASP A 1 176 ? 11.836 -7.559 10.477 1 96.44 176 ASP A N 1
ATOM 1388 C CA . ASP A 1 176 ? 10.539 -7.043 10.039 1 96.44 176 ASP A CA 1
ATOM 1389 C C . ASP A 1 176 ? 9.609 -8.18 9.625 1 96.44 176 ASP A C 1
ATOM 1391 O O . ASP A 1 176 ? 8.641 -7.961 8.891 1 96.44 176 ASP A O 1
ATOM 1395 N N . GLY A 1 177 ? 9.906 -9.383 10.062 1 97.81 177 GLY A N 1
ATOM 1396 C CA . GLY A 1 177 ? 9.07 -10.523 9.734 1 97.81 177 GLY A CA 1
ATOM 1397 C C . GLY A 1 177 ? 9.859 -11.766 9.367 1 97.81 177 GLY A C 1
ATOM 1398 O O . GLY A 1 177 ? 10.688 -12.234 10.156 1 97.81 177 GLY A O 1
ATOM 1399 N N . TYR A 1 178 ? 9.602 -12.219 8.125 1 98.75 178 TYR A N 1
ATOM 1400 C CA . TYR A 1 178 ? 10.211 -13.438 7.613 1 98.75 178 TYR A CA 1
ATOM 1401 C C . TYR A 1 178 ? 10.812 -13.211 6.234 1 98.75 178 TYR A C 1
ATOM 1403 O O . TYR A 1 178 ? 10.273 -12.438 5.434 1 98.75 178 TYR A O 1
ATOM 1411 N N . LEU A 1 179 ? 11.906 -13.859 5.996 1 98.62 179 LEU A N 1
ATOM 1412 C CA . LEU A 1 179 ? 12.523 -13.844 4.68 1 98.62 179 LEU A CA 1
ATOM 1413 C C . LEU A 1 179 ? 12.523 -15.242 4.059 1 98.62 179 LEU A C 1
ATOM 1415 O O . LEU A 1 179 ? 13.062 -16.188 4.645 1 98.62 179 LEU A O 1
ATOM 1419 N N . LEU A 1 180 ? 11.906 -15.367 2.92 1 98.81 180 LEU A N 1
ATOM 1420 C CA . LEU A 1 180 ? 11.953 -16.625 2.172 1 98.81 180 LEU A CA 1
ATOM 1421 C C . LEU A 1 180 ? 13.156 -16.656 1.244 1 98.81 180 LEU A C 1
ATOM 1423 O O . LEU A 1 180 ? 13.445 -15.68 0.553 1 98.81 180 LEU A O 1
ATOM 1427 N N . ARG A 1 181 ? 13.82 -17.734 1.238 1 98.31 181 ARG A N 1
ATOM 1428 C CA . ARG A 1 181 ? 14.906 -17.984 0.304 1 98.31 181 ARG A CA 1
ATOM 1429 C C . ARG A 1 181 ? 14.68 -19.297 -0.46 1 98.31 181 ARG A C 1
ATOM 1431 O O . ARG A 1 181 ? 14.086 -20.234 0.068 1 98.31 181 ARG A O 1
ATOM 1438 N N . ALA A 1 182 ? 15.164 -19.359 -1.646 1 97.69 182 ALA A N 1
ATOM 1439 C CA . ALA A 1 182 ? 15.164 -20.562 -2.471 1 97.69 182 ALA A CA 1
ATOM 1440 C C . ALA A 1 182 ? 16.594 -20.984 -2.814 1 97.69 182 ALA A C 1
ATOM 1442 O O . ALA A 1 182 ? 17.453 -20.141 -3.076 1 97.69 182 ALA A O 1
ATOM 1443 N N . ASN A 1 183 ? 16.828 -22.25 -2.822 1 96.12 183 ASN A N 1
ATOM 1444 C CA . ASN A 1 183 ? 18.125 -22.766 -3.27 1 96.12 183 ASN A CA 1
ATOM 1445 C C . ASN A 1 183 ? 18.156 -22.953 -4.781 1 96.12 183 ASN A C 1
ATOM 1447 O O . ASN A 1 183 ? 17.531 -23.875 -5.309 1 96.12 183 ASN A O 1
ATOM 1451 N N . VAL A 1 184 ? 18.812 -22.125 -5.449 1 89.19 184 VAL A N 1
ATOM 1452 C CA . VAL A 1 184 ? 18.938 -22.188 -6.902 1 89.19 184 VAL A CA 1
ATOM 1453 C C . VAL A 1 184 ? 20.391 -22.422 -7.293 1 89.19 184 VAL A C 1
ATOM 1455 O O . VAL A 1 184 ? 21.234 -21.547 -7.105 1 89.19 184 VAL A O 1
ATOM 1458 N N . GLY A 1 185 ? 20.75 -23.594 -7.809 1 86.94 185 GLY A N 1
ATOM 1459 C CA . GLY A 1 185 ? 22.109 -23.922 -8.203 1 86.94 185 GLY A CA 1
ATOM 1460 C C . GLY A 1 185 ? 23.078 -23.922 -7.039 1 86.94 185 GLY A C 1
ATOM 1461 O O . GLY A 1 185 ? 24.203 -23.438 -7.164 1 86.94 185 GLY A O 1
ATOM 1462 N N . GLY A 1 186 ? 22.562 -24.188 -5.949 1 90.31 186 GLY A N 1
ATOM 1463 C CA . GLY A 1 186 ? 23.406 -24.266 -4.777 1 90.31 186 GLY A CA 1
ATOM 1464 C C . GLY A 1 186 ? 23.5 -22.953 -4.02 1 90.31 186 GLY A C 1
ATOM 1465 O O . GLY A 1 186 ? 24.109 -22.875 -2.955 1 90.31 186 GLY A O 1
ATOM 1466 N N . GLU A 1 187 ? 22.828 -21.984 -4.539 1 93.69 187 GLU A N 1
ATOM 1467 C CA . GLU A 1 187 ? 22.859 -20.672 -3.908 1 93.69 187 GLU A CA 1
ATOM 1468 C C . GLU A 1 187 ? 21.5 -20.312 -3.33 1 93.69 187 GLU A C 1
ATOM 1470 O O . GLU A 1 187 ? 20.469 -20.453 -3.998 1 93.69 187 GLU A O 1
ATOM 1475 N N . TRP A 1 188 ? 21.578 -19.859 -2.09 1 96.38 188 TRP A N 1
ATOM 1476 C CA . TRP A 1 188 ? 20.344 -19.406 -1.464 1 96.38 188 TRP A CA 1
ATOM 1477 C C . TRP A 1 188 ? 20.031 -17.969 -1.867 1 96.38 188 TRP A C 1
ATOM 1479 O O . TRP A 1 188 ? 20.75 -17.047 -1.502 1 96.38 188 TRP A O 1
ATOM 1489 N N . ARG A 1 189 ? 18.984 -17.828 -2.578 1 95.94 189 ARG A N 1
ATOM 1490 C CA . ARG A 1 189 ? 18.578 -16.516 -3.09 1 95.94 189 ARG A CA 1
ATOM 1491 C C . ARG A 1 189 ? 17.359 -15.984 -2.354 1 95.94 189 ARG A C 1
ATOM 1493 O O . ARG A 1 189 ? 16.375 -16.719 -2.164 1 95.94 189 ARG A O 1
ATOM 1500 N N . PRO A 1 190 ? 17.469 -14.695 -1.917 1 97.75 190 PRO A N 1
ATOM 1501 C CA . PRO A 1 190 ? 16.266 -14.125 -1.298 1 97.75 190 PRO A CA 1
ATOM 1502 C C . PRO A 1 190 ? 15.109 -13.977 -2.281 1 97.75 190 PRO A C 1
ATOM 1504 O O . PRO A 1 190 ? 15.32 -13.641 -3.449 1 97.75 190 PRO A O 1
ATOM 1507 N N . MET A 1 191 ? 13.945 -14.273 -1.818 1 98.19 191 MET A N 1
ATOM 1508 C CA . MET A 1 191 ? 12.75 -14.172 -2.654 1 98.19 191 MET A CA 1
ATOM 1509 C C . MET A 1 191 ? 11.875 -13 -2.221 1 98.19 191 MET A C 1
ATOM 1511 O O . MET A 1 191 ? 11.82 -11.977 -2.898 1 98.19 191 MET A O 1
ATOM 1515 N N . TYR A 1 192 ? 11.297 -13.086 -1.06 1 98.69 192 TYR A N 1
ATOM 1516 C CA . TYR A 1 192 ? 10.492 -11.977 -0.57 1 98.69 192 TYR A CA 1
ATOM 1517 C C . TYR A 1 192 ? 10.461 -11.953 0.954 1 98.69 192 TYR A C 1
ATOM 1519 O O . TYR A 1 192 ? 10.594 -12.992 1.6 1 98.69 192 TYR A O 1
ATOM 1527 N N . LEU A 1 193 ? 10.375 -10.742 1.476 1 98.56 193 LEU A N 1
ATOM 1528 C CA . LEU A 1 193 ? 10.117 -10.445 2.883 1 98.56 193 LEU A CA 1
ATOM 1529 C C . LEU A 1 193 ? 8.625 -10.352 3.156 1 98.56 193 LEU A C 1
ATOM 1531 O O . LEU A 1 193 ? 7.887 -9.719 2.395 1 98.56 193 LEU A O 1
ATOM 1535 N N . PHE A 1 194 ? 8.164 -11.07 4.199 1 98.75 194 PHE A N 1
ATOM 1536 C CA . PHE A 1 194 ? 6.742 -10.992 4.512 1 98.75 194 PHE A CA 1
ATOM 1537 C C . PHE A 1 194 ? 6.516 -11.031 6.02 1 98.75 194 PHE A C 1
ATOM 1539 O O . PHE A 1 194 ? 7.445 -11.312 6.785 1 98.75 194 PHE A O 1
ATOM 1546 N N . ASP A 1 195 ? 5.32 -10.625 6.418 1 98.38 195 ASP A N 1
ATOM 1547 C CA . ASP A 1 195 ? 4.887 -10.734 7.809 1 98.38 195 ASP A CA 1
ATOM 1548 C C . ASP A 1 195 ? 3.438 -11.203 7.898 1 98.38 195 ASP A C 1
ATOM 1550 O O . ASP A 1 195 ? 2.879 -11.703 6.922 1 98.38 195 ASP A O 1
ATOM 1554 N N . LEU A 1 196 ? 2.883 -11.156 9.07 1 98.31 196 LEU A N 1
ATOM 1555 C CA . LEU A 1 196 ? 1.576 -11.773 9.281 1 98.31 196 LEU A CA 1
ATOM 1556 C C . LEU A 1 196 ? 0.517 -10.711 9.57 1 98.31 196 LEU A C 1
ATOM 1558 O O . LEU A 1 196 ? -0.501 -11 10.203 1 98.31 196 LEU A O 1
ATOM 1562 N N . GLN A 1 197 ? 0.728 -9.531 9.094 1 97.19 197 GLN A N 1
ATOM 1563 C CA . GLN A 1 197 ? -0.234 -8.461 9.312 1 97.19 197 GLN A CA 1
ATOM 1564 C C . GLN A 1 197 ? -1.576 -8.773 8.664 1 97.19 197 GLN A C 1
ATOM 1566 O O . GLN A 1 197 ? -1.621 -9.344 7.57 1 97.19 197 GLN A O 1
ATOM 1571 N N . ARG A 1 198 ? -2.596 -8.32 9.297 1 97.25 198 ARG A N 1
ATOM 1572 C CA . ARG A 1 198 ? -3.936 -8.406 8.727 1 97.25 198 ARG A CA 1
ATOM 1573 C C . ARG A 1 198 ? -4.004 -7.711 7.379 1 97.25 198 ARG A C 1
ATOM 1575 O O . ARG A 1 198 ? -3.477 -6.605 7.215 1 97.25 198 ARG A O 1
ATOM 1582 N N . GLN A 1 199 ? -4.57 -8.391 6.434 1 97.69 199 GLN A N 1
ATOM 1583 C CA . GLN A 1 199 ? -4.844 -7.844 5.109 1 97.69 199 GLN A CA 1
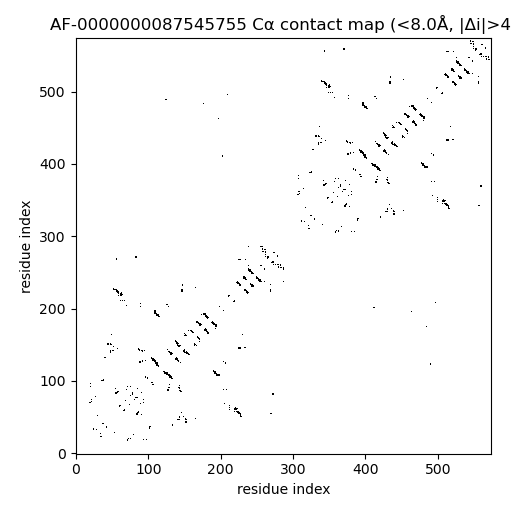ATOM 1584 C C . GLN A 1 199 ? -6.312 -8.023 4.73 1 97.69 199 GLN A C 1
ATOM 1586 O O . GLN A 1 199 ? -6.918 -9.047 5.051 1 97.69 199 GLN A O 1
ATOM 1591 N N . GLU A 1 200 ? -6.824 -7.012 4.105 1 97.06 200 GLU A N 1
ATOM 1592 C CA . GLU A 1 200 ? -8.164 -7.094 3.535 1 97.06 200 GLU A CA 1
ATOM 1593 C C . GLU A 1 200 ? -8.18 -6.637 2.08 1 97.06 200 GLU A C 1
ATOM 1595 O O . GLU A 1 200 ? -7.133 -6.285 1.528 1 97.06 200 GLU A O 1
ATOM 1600 N N . GLU A 1 201 ? -9.297 -6.711 1.436 1 96.62 201 GLU A N 1
ATOM 1601 C CA . GLU A 1 201 ? -9.438 -6.48 0.001 1 96.62 201 GLU A CA 1
ATOM 1602 C C . GLU A 1 201 ? -8.805 -5.156 -0.411 1 96.62 201 GLU A C 1
ATOM 1604 O O . GLU A 1 201 ? -8.148 -5.07 -1.455 1 96.62 201 GLU A O 1
ATOM 1609 N N . ILE A 1 202 ? -8.945 -4.121 0.401 1 97.56 202 ILE A N 1
ATOM 1610 C CA . ILE A 1 202 ? -8.461 -2.789 0.052 1 97.56 202 ILE A CA 1
ATOM 1611 C C . ILE A 1 202 ? -6.938 -2.789 -0.002 1 97.56 202 ILE A C 1
ATOM 1613 O O . ILE A 1 202 ? -6.336 -2.057 -0.791 1 97.56 202 ILE A O 1
ATOM 1617 N N . ASP A 1 203 ? -6.285 -3.65 0.783 1 98.25 203 ASP A N 1
ATOM 1618 C CA . ASP A 1 203 ? -4.828 -3.748 0.756 1 98.25 203 ASP A CA 1
ATOM 1619 C C . ASP A 1 203 ? -4.34 -4.336 -0.567 1 98.25 203 ASP A C 1
ATOM 1621 O O . ASP A 1 203 ? -3.328 -3.893 -1.113 1 98.25 203 ASP A O 1
ATOM 1625 N N . TYR A 1 204 ? -5.066 -5.289 -1.065 1 98.62 204 TYR A N 1
ATOM 1626 C CA . TYR A 1 204 ? -4.727 -5.879 -2.355 1 98.62 204 TYR A CA 1
ATOM 1627 C C . TYR A 1 204 ? -5 -4.906 -3.492 1 98.62 204 TYR A C 1
ATOM 1629 O O . TYR A 1 204 ? -4.242 -4.844 -4.465 1 98.62 204 TYR A O 1
ATOM 1637 N N . THR A 1 205 ? -6.117 -4.164 -3.33 1 98.12 205 THR A N 1
ATOM 1638 C CA . THR A 1 205 ? -6.445 -3.143 -4.316 1 98.12 205 THR A CA 1
ATOM 1639 C C . THR A 1 205 ? -5.316 -2.123 -4.438 1 98.12 205 THR A C 1
ATOM 1641 O O . THR A 1 205 ? -4.906 -1.771 -5.547 1 98.12 205 THR A O 1
ATOM 1644 N N . LEU A 1 206 ? -4.789 -1.736 -3.311 1 98 206 LEU A N 1
ATOM 1645 C CA . LEU A 1 206 ? -3.701 -0.763 -3.277 1 98 206 LEU A CA 1
ATOM 1646 C C . LEU A 1 206 ? -2.455 -1.316 -3.959 1 98 206 LEU A C 1
ATOM 1648 O O . LEU A 1 206 ? -1.89 -0.672 -4.844 1 98 206 LEU A O 1
ATOM 1652 N N . GLY A 1 207 ? -2.016 -2.477 -3.541 1 98.38 207 GLY A N 1
ATOM 1653 C CA . GLY A 1 207 ? -0.834 -3.09 -4.129 1 98.38 207 GLY A CA 1
ATOM 1654 C C . GLY A 1 207 ? -0.969 -3.338 -5.617 1 98.38 207 GLY A C 1
ATOM 1655 O O . GLY A 1 207 ? -0.057 -3.033 -6.391 1 98.38 207 GLY A O 1
ATOM 1656 N N . ASN A 1 208 ? -2.127 -3.818 -6.012 1 98.5 208 ASN A N 1
ATOM 1657 C CA . ASN A 1 208 ? -2.375 -4.105 -7.418 1 98.5 208 ASN A CA 1
ATOM 1658 C C . ASN A 1 208 ? -2.373 -2.83 -8.258 1 98.5 208 ASN A C 1
ATOM 1660 O O . ASN A 1 208 ? -1.903 -2.832 -9.398 1 98.5 208 ASN A O 1
ATOM 1664 N N . TRP A 1 209 ? -2.957 -1.767 -7.73 1 98.06 209 TRP A N 1
ATOM 1665 C CA . TRP A 1 209 ? -2.998 -0.494 -8.445 1 98.06 209 TRP A CA 1
ATOM 1666 C C . TRP A 1 209 ? -1.591 -0.021 -8.789 1 98.06 209 TRP A C 1
ATOM 1668 O O . TRP A 1 209 ? -1.343 0.435 -9.914 1 98.06 209 TRP A O 1
ATOM 1678 N N . TYR A 1 210 ? -0.691 -0.171 -7.867 1 98.12 210 TYR A N 1
ATOM 1679 C CA . TYR A 1 210 ? 0.701 0.18 -8.125 1 98.12 210 TYR A CA 1
ATOM 1680 C C . TYR A 1 210 ? 1.311 -0.747 -9.172 1 98.12 210 TYR A C 1
ATOM 1682 O O . TYR A 1 210 ? 1.924 -0.285 -10.133 1 98.12 210 TYR A O 1
ATOM 1690 N N . VAL A 1 211 ? 1.065 -2.02 -9.031 1 98.06 211 VAL A N 1
ATOM 1691 C CA . VAL A 1 211 ? 1.713 -3.039 -9.852 1 98.06 211 VAL A CA 1
ATOM 1692 C C . VAL A 1 211 ? 1.266 -2.896 -11.305 1 98.06 211 VAL A C 1
ATOM 1694 O O . VAL A 1 211 ? 2.084 -2.98 -12.219 1 98.06 211 VAL A O 1
ATOM 1697 N N . CYS A 1 212 ? 0.006 -2.559 -11.492 1 97.69 212 CYS A N 1
ATOM 1698 C CA . CYS A 1 212 ? -0.501 -2.623 -12.852 1 97.69 212 CYS A CA 1
ATOM 1699 C C . CYS A 1 212 ? -0.583 -1.232 -13.469 1 97.69 212 CYS A C 1
ATOM 1701 O O . CYS A 1 212 ? -0.94 -1.089 -14.641 1 97.69 212 CYS A O 1
ATOM 1703 N N . ASN A 1 213 ? -0.229 -0.141 -12.68 1 96.31 213 ASN A N 1
ATOM 1704 C CA . ASN A 1 213 ? -0.469 1.178 -13.258 1 96.31 213 ASN A CA 1
ATOM 1705 C C . ASN A 1 213 ? 0.729 2.104 -13.055 1 96.31 213 ASN A C 1
ATOM 1707 O O . ASN A 1 213 ? 0.91 3.061 -13.812 1 96.31 213 ASN A O 1
ATOM 1711 N N . HIS A 1 214 ? 1.5 1.921 -12.062 1 97.12 214 HIS A N 1
ATOM 1712 C CA . HIS A 1 214 ? 2.59 2.857 -11.805 1 97.12 214 HIS A CA 1
ATOM 1713 C C . HIS A 1 214 ? 3.684 2.729 -12.859 1 97.12 214 HIS A C 1
ATOM 1715 O O . HIS A 1 214 ? 4.086 1.616 -13.211 1 97.12 214 HIS A O 1
ATOM 1721 N N . PRO A 1 215 ? 4.23 3.834 -13.273 1 94.94 215 PRO A N 1
ATOM 1722 C CA . PRO A 1 215 ? 5.227 3.779 -14.344 1 94.94 215 PRO A CA 1
ATOM 1723 C C . PRO A 1 215 ? 6.5 3.045 -13.93 1 94.94 215 PRO A C 1
ATOM 1725 O O . PRO A 1 215 ? 7.176 2.451 -14.766 1 94.94 215 PRO A O 1
ATOM 1728 N N . ASP A 1 216 ? 6.781 3.047 -12.648 1 94.31 216 ASP A N 1
ATOM 1729 C CA . ASP A 1 216 ? 8.023 2.441 -12.18 1 94.31 216 ASP A CA 1
ATOM 1730 C C . ASP A 1 216 ? 7.789 1.012 -11.695 1 94.31 216 ASP A C 1
ATOM 1732 O O . ASP A 1 216 ? 8.695 0.376 -11.156 1 94.31 216 ASP A O 1
ATOM 1736 N N . SER A 1 217 ? 6.551 0.517 -11.812 1 96.25 217 SER A N 1
ATOM 1737 C CA . SER A 1 217 ? 6.273 -0.875 -11.477 1 96.25 217 SER A CA 1
ATOM 1738 C C . SER A 1 217 ? 7.145 -1.827 -12.289 1 96.25 217 SER A C 1
ATOM 1740 O O . SER A 1 217 ? 7.289 -1.659 -13.5 1 96.25 217 SER A O 1
ATOM 1742 N N . PRO A 1 218 ? 7.672 -2.869 -11.656 1 94.5 218 PRO A N 1
ATOM 1743 C CA . PRO A 1 218 ? 8.477 -3.85 -12.383 1 94.5 218 PRO A CA 1
ATOM 1744 C C . PRO A 1 218 ? 7.664 -4.645 -13.398 1 94.5 218 PRO A C 1
ATOM 1746 O O . PRO A 1 218 ? 8.234 -5.367 -14.227 1 94.5 218 PRO A O 1
ATOM 1749 N N . PHE A 1 219 ? 6.379 -4.496 -13.414 1 96.88 219 PHE A N 1
ATOM 1750 C CA . PHE A 1 219 ? 5.52 -5.277 -14.297 1 96.88 219 PHE A CA 1
ATOM 1751 C C . PHE A 1 219 ? 5.16 -4.477 -15.539 1 96.88 219 PHE A C 1
ATOM 1753 O O . PHE A 1 219 ? 4.754 -5.051 -16.562 1 96.88 219 PHE A O 1
ATOM 1760 N N . MET A 1 220 ? 5.285 -3.115 -15.445 1 95.62 220 MET A N 1
ATOM 1761 C CA . MET A 1 220 ? 4.816 -2.273 -16.547 1 95.62 220 MET A CA 1
ATOM 1762 C C . MET A 1 220 ? 5.695 -2.441 -17.781 1 95.62 220 MET A C 1
ATOM 1764 O O . MET A 1 220 ? 6.906 -2.219 -17.719 1 95.62 220 MET A O 1
ATOM 1768 N N . GLY A 1 221 ? 5.105 -2.963 -18.828 1 94.12 221 GLY A N 1
ATOM 1769 C CA . GLY A 1 221 ? 5.801 -3.088 -20.109 1 94.12 221 GLY A CA 1
ATOM 1770 C C . GLY A 1 221 ? 6.711 -4.301 -20.172 1 94.12 221 GLY A C 1
ATOM 1771 O O . GLY A 1 221 ? 7.5 -4.438 -21.109 1 94.12 221 GLY A O 1
ATOM 1772 N N . ARG A 1 222 ? 6.609 -5.148 -19.219 1 95.62 222 ARG A N 1
ATOM 1773 C CA . ARG A 1 222 ? 7.457 -6.336 -19.172 1 95.62 222 ARG A CA 1
ATOM 1774 C C . ARG A 1 222 ? 6.637 -7.605 -19.375 1 95.62 222 ARG A C 1
ATOM 1776 O O . ARG A 1 222 ? 5.477 -7.668 -18.953 1 95.62 222 ARG A O 1
ATOM 1783 N N . LEU A 1 223 ? 7.27 -8.523 -20.016 1 98.38 223 LEU A N 1
ATOM 1784 C CA . LEU A 1 223 ? 6.648 -9.828 -20.203 1 98.38 223 LEU A CA 1
ATOM 1785 C C . LEU A 1 223 ? 7.348 -10.891 -19.359 1 98.38 223 LEU A C 1
ATOM 1787 O O . LEU A 1 223 ? 8.523 -11.188 -19.578 1 98.38 223 LEU A O 1
ATOM 1791 N N . MET A 1 224 ? 6.699 -11.383 -18.422 1 98.69 224 MET A N 1
ATOM 1792 C CA . MET A 1 224 ? 7.133 -12.484 -17.562 1 98.69 224 MET A CA 1
ATOM 1793 C C . MET A 1 224 ? 6.078 -13.586 -17.531 1 98.69 224 MET A C 1
ATOM 1795 O O . MET A 1 224 ? 4.906 -13.32 -17.266 1 98.69 224 MET A O 1
ATOM 1799 N N . VAL A 1 225 ? 6.5 -14.758 -17.812 1 98.88 225 VAL A N 1
ATOM 1800 C CA . VAL A 1 225 ? 5.598 -15.898 -17.797 1 98.88 225 VAL A CA 1
ATOM 1801 C C . VAL A 1 225 ? 6.289 -17.094 -17.156 1 98.88 225 VAL A C 1
ATOM 1803 O O . VAL A 1 225 ? 7.496 -17.297 -17.328 1 98.88 225 VAL A O 1
ATOM 1806 N N . ALA A 1 226 ? 5.543 -17.844 -16.375 1 98.88 226 ALA A N 1
ATOM 1807 C CA . ALA A 1 226 ? 6.098 -19.016 -15.703 1 98.88 226 ALA A CA 1
ATOM 1808 C C . ALA A 1 226 ? 5.043 -20.109 -15.547 1 98.88 226 ALA A C 1
ATOM 1810 O O . ALA A 1 226 ? 3.867 -19.812 -15.312 1 98.88 226 ALA A O 1
ATOM 1811 N N . ARG A 1 227 ? 5.461 -21.25 -15.648 1 98.75 227 ARG A N 1
ATOM 1812 C CA . ARG A 1 227 ? 4.637 -22.438 -15.422 1 98.75 227 ARG A CA 1
ATOM 1813 C C . ARG A 1 227 ? 5.488 -23.625 -15.008 1 98.75 227 ARG A C 1
ATOM 1815 O O . ARG A 1 227 ? 6.555 -23.859 -15.578 1 98.75 227 ARG A O 1
ATOM 1822 N N . THR A 1 228 ? 5.023 -24.328 -13.992 1 98.31 228 THR A N 1
ATOM 1823 C CA . THR A 1 228 ? 5.762 -25.516 -13.547 1 98.31 228 THR A CA 1
ATOM 1824 C C . THR A 1 228 ? 5.18 -26.781 -14.172 1 98.31 228 THR A C 1
ATOM 1826 O O . THR A 1 228 ? 4.227 -26.703 -14.953 1 98.31 228 THR A O 1
ATOM 1829 N N . GLY A 1 229 ? 5.738 -27.828 -13.961 1 96.25 229 GLY A N 1
ATOM 1830 C CA . GLY A 1 229 ? 5.34 -29.188 -14.328 1 96.25 229 GLY A CA 1
ATOM 1831 C C . GLY A 1 229 ? 6.027 -30.25 -13.492 1 96.25 229 GLY A C 1
ATOM 1832 O O . GLY A 1 229 ? 6.633 -29.938 -12.461 1 96.25 229 GLY A O 1
ATOM 1833 N N . ASP A 1 230 ? 5.789 -31.422 -13.875 1 94.94 230 ASP A N 1
ATOM 1834 C CA . ASP A 1 230 ? 6.43 -32.5 -13.148 1 94.94 230 ASP A CA 1
ATOM 1835 C C . ASP A 1 230 ? 7.949 -32.438 -13.273 1 94.94 230 ASP A C 1
ATOM 1837 O O . ASP A 1 230 ? 8.516 -32.844 -14.289 1 94.94 230 ASP A O 1
ATOM 1841 N N . GLY A 1 231 ? 8.531 -31.844 -12.273 1 92.69 231 GLY A N 1
ATOM 1842 C CA . GLY A 1 231 ? 9.977 -31.734 -12.203 1 92.69 231 GLY A CA 1
ATOM 1843 C C . GLY A 1 231 ? 10.547 -30.688 -13.133 1 92.69 231 GLY A C 1
ATOM 1844 O O . GLY A 1 231 ? 11.727 -30.734 -13.484 1 92.69 231 GLY A O 1
ATOM 1845 N N . LEU A 1 232 ? 9.836 -29.875 -13.609 1 95.81 232 LEU A N 1
ATOM 1846 C CA . LEU A 1 232 ? 10.414 -28.875 -14.492 1 95.81 232 LEU A CA 1
ATOM 1847 C C . LEU A 1 232 ? 9.758 -27.516 -14.266 1 95.81 232 LEU A C 1
ATOM 1849 O O . LEU A 1 232 ? 8.641 -27.438 -13.75 1 95.81 232 LEU A O 1
ATOM 1853 N N . ARG A 1 233 ? 10.484 -26.422 -14.633 1 97.44 233 ARG A N 1
ATOM 1854 C CA . ARG A 1 233 ? 10.039 -25.031 -14.688 1 97.44 233 ARG A CA 1
ATOM 1855 C C . ARG A 1 233 ? 10.266 -24.438 -16.062 1 97.44 233 ARG A C 1
ATOM 1857 O O . ARG A 1 233 ? 11.32 -24.641 -16.672 1 97.44 233 ARG A O 1
ATOM 1864 N N . LYS A 1 234 ? 9.227 -23.844 -16.547 1 98.62 234 LYS A N 1
ATOM 1865 C CA . LYS A 1 234 ? 9.367 -23.016 -17.734 1 98.62 234 LYS A CA 1
ATOM 1866 C C . LYS A 1 234 ? 9.219 -21.531 -17.391 1 98.62 234 LYS A C 1
ATOM 1868 O O . LYS A 1 234 ? 8.305 -21.156 -16.656 1 98.62 234 LYS A O 1
ATOM 1873 N N . THR A 1 235 ? 10.141 -20.703 -17.844 1 98.56 235 THR A N 1
ATOM 1874 C CA . THR A 1 235 ? 10.07 -19.281 -17.578 1 98.56 235 THR A CA 1
ATOM 1875 C C . THR A 1 235 ? 10.352 -18.484 -18.859 1 98.56 235 THR A C 1
ATOM 1877 O O . THR A 1 235 ? 11.117 -18.938 -19.719 1 98.56 235 THR A O 1
ATOM 1880 N N . LEU A 1 236 ? 9.656 -17.469 -19.016 1 98.69 236 LEU A N 1
ATOM 1881 C CA . LEU A 1 236 ? 9.875 -16.484 -20.062 1 98.69 236 LEU A CA 1
ATOM 1882 C C . LEU A 1 236 ? 10.039 -15.086 -19.469 1 98.69 236 LEU A C 1
ATOM 1884 O O . LEU A 1 236 ? 9.164 -14.602 -18.75 1 98.69 236 LEU A O 1
ATOM 1888 N N . ASN A 1 237 ? 11.164 -14.453 -19.672 1 98.06 237 ASN A N 1
ATOM 1889 C CA . ASN A 1 237 ? 11.461 -13.07 -19.312 1 98.06 237 ASN A CA 1
ATOM 1890 C C . ASN A 1 237 ? 11.797 -12.234 -20.547 1 98.06 237 ASN A C 1
ATOM 1892 O O . ASN A 1 237 ? 12.922 -12.273 -21.047 1 98.06 237 ASN A O 1
ATOM 1896 N N . GLY A 1 238 ? 10.844 -11.422 -20.922 1 97.88 238 GLY A N 1
ATOM 1897 C CA . GLY A 1 238 ? 10.984 -10.789 -22.219 1 97.88 238 GLY A CA 1
ATOM 1898 C C . GLY A 1 238 ? 10.992 -11.773 -23.359 1 97.88 238 GLY A C 1
ATOM 1899 O O . GLY A 1 238 ? 9.977 -12.414 -23.656 1 97.88 238 GLY A O 1
ATOM 1900 N N . ASN A 1 239 ? 12.117 -11.828 -24 1 98.12 239 ASN A N 1
ATOM 1901 C CA . ASN A 1 239 ? 12.234 -12.781 -25.109 1 98.12 239 ASN A CA 1
ATOM 1902 C C . ASN A 1 239 ? 13.18 -13.93 -24.75 1 98.12 239 ASN A C 1
ATOM 1904 O O . ASN A 1 239 ? 13.578 -14.695 -25.625 1 98.12 239 ASN A O 1
ATOM 1908 N N . SER A 1 240 ? 13.547 -13.992 -23.516 1 98.5 240 SER A N 1
ATOM 1909 C CA . SER A 1 240 ? 14.414 -15.07 -23.047 1 98.5 240 SER A CA 1
ATOM 1910 C C . SER A 1 240 ? 13.602 -16.203 -22.438 1 98.5 240 SER A C 1
ATOM 1912 O O . SER A 1 240 ? 12.984 -16.047 -21.391 1 98.5 240 SER A O 1
ATOM 1914 N N . TYR A 1 241 ? 13.586 -17.328 -23.094 1 98.56 241 TYR A N 1
ATOM 1915 C CA . TYR A 1 241 ? 12.852 -18.516 -22.672 1 98.56 241 TYR A CA 1
ATOM 1916 C C . TYR A 1 241 ? 13.789 -19.531 -22.031 1 98.56 241 TYR A C 1
ATOM 1918 O O . TYR A 1 241 ? 14.859 -19.828 -22.562 1 98.56 241 TYR A O 1
ATOM 1926 N N . ALA A 1 242 ? 13.414 -20.047 -20.797 1 98.25 242 ALA A N 1
ATOM 1927 C CA . ALA A 1 242 ? 14.242 -21.031 -20.109 1 98.25 242 ALA A CA 1
ATOM 1928 C C . ALA A 1 242 ? 13.406 -22.219 -19.641 1 98.25 242 ALA A C 1
ATOM 1930 O O . ALA A 1 242 ? 12.273 -22.047 -19.188 1 98.25 242 ALA A O 1
ATOM 1931 N N . VAL A 1 243 ? 14 -23.391 -19.781 1 97.81 243 VAL A N 1
ATOM 1932 C CA . VAL A 1 243 ? 13.461 -24.625 -19.203 1 97.81 243 VAL A CA 1
ATOM 1933 C C . VAL A 1 243 ? 14.438 -25.188 -18.172 1 97.81 243 VAL A C 1
ATOM 1935 O O . VAL A 1 243 ? 15.617 -25.375 -18.469 1 97.81 243 VAL A O 1
ATOM 1938 N N . HIS A 1 244 ? 13.938 -25.297 -16.984 1 96.5 244 HIS A N 1
ATOM 1939 C CA . HIS A 1 244 ? 14.727 -25.875 -15.914 1 96.5 244 HIS A CA 1
ATOM 1940 C C . HIS A 1 244 ? 14.172 -27.25 -15.508 1 96.5 244 HIS A C 1
ATOM 1942 O O . HIS A 1 244 ? 13.008 -27.359 -15.117 1 96.5 244 HIS A O 1
ATOM 1948 N N . ARG A 1 245 ? 15.008 -28.25 -15.586 1 94.31 245 ARG A N 1
ATOM 1949 C CA . ARG A 1 245 ? 14.68 -29.594 -15.102 1 94.31 245 ARG A CA 1
ATOM 1950 C C . ARG A 1 245 ? 15.469 -29.922 -13.836 1 94.31 245 ARG A C 1
ATOM 1952 O O . ARG A 1 245 ? 16.672 -29.703 -13.781 1 94.31 245 ARG A O 1
ATOM 1959 N N . MET A 1 246 ? 14.719 -30.406 -12.867 1 91.06 246 MET A N 1
ATOM 1960 C CA . MET A 1 246 ? 15.359 -30.703 -11.594 1 91.06 246 MET A CA 1
ATOM 1961 C C . MET A 1 246 ? 16.594 -31.578 -11.797 1 91.06 246 MET A C 1
ATOM 1963 O O . MET A 1 246 ? 16.547 -32.594 -12.508 1 91.06 246 MET A O 1
ATOM 1967 N N . GLY A 1 247 ? 17.703 -31.172 -11.25 1 87.25 247 GLY A N 1
ATOM 1968 C CA . GLY A 1 247 ? 18.938 -31.938 -11.305 1 87.25 247 GLY A CA 1
ATOM 1969 C C . GLY A 1 247 ? 19.75 -31.656 -12.562 1 87.25 247 GLY A C 1
ATOM 1970 O O . GLY A 1 247 ? 20.844 -32.219 -12.742 1 87.25 247 GLY A O 1
ATOM 1971 N N . GLN A 1 248 ? 19.219 -30.844 -13.461 1 90.31 248 GLN A N 1
ATOM 1972 C CA . GLN A 1 248 ? 19.922 -30.516 -14.703 1 90.31 248 GLN A CA 1
ATOM 1973 C C . GLN A 1 248 ? 20.188 -29.016 -14.812 1 90.31 248 GLN A C 1
ATOM 1975 O O . GLN A 1 248 ? 19.609 -28.234 -14.062 1 90.31 248 GLN A O 1
ATOM 1980 N N . GLU A 1 249 ? 21.078 -28.734 -15.688 1 89.62 249 GLU A N 1
ATOM 1981 C CA . GLU A 1 249 ? 21.297 -27.328 -16 1 89.62 249 GLU A CA 1
ATOM 1982 C C . GLU A 1 249 ? 20.141 -26.734 -16.781 1 89.62 249 GLU A C 1
ATOM 1984 O O . GLU A 1 249 ? 19.547 -27.422 -17.641 1 89.62 249 GLU A O 1
ATOM 1989 N N . SER A 1 250 ? 19.875 -25.5 -16.531 1 91.94 250 SER A N 1
ATOM 1990 C CA . SER A 1 250 ? 18.828 -24.812 -17.266 1 91.94 250 SER A CA 1
ATOM 1991 C C . SER A 1 250 ? 19.203 -24.609 -18.719 1 91.94 250 SER A C 1
ATOM 1993 O O . SER A 1 250 ? 20.359 -24.328 -19.031 1 91.94 250 SER A O 1
ATOM 1995 N N . VAL A 1 251 ? 18.281 -24.766 -19.578 1 96.06 251 VAL A N 1
ATOM 1996 C CA . VAL A 1 251 ? 18.453 -24.469 -20.984 1 96.06 251 VAL A CA 1
ATOM 1997 C C . VAL A 1 251 ? 17.75 -23.156 -21.328 1 96.06 251 VAL A C 1
ATOM 1999 O O . VAL A 1 251 ? 16.547 -23 -21.047 1 96.06 251 VAL A O 1
ATOM 2002 N N . ARG A 1 252 ? 18.5 -22.266 -21.875 1 97.25 252 ARG A N 1
ATOM 2003 C CA . ARG A 1 252 ? 17.953 -20.953 -22.203 1 97.25 252 ARG A CA 1
ATOM 2004 C C . ARG A 1 252 ? 18.078 -20.656 -23.688 1 97.25 252 ARG A C 1
ATOM 2006 O O . ARG A 1 252 ? 19.078 -21.016 -24.312 1 97.25 252 ARG A O 1
ATOM 2013 N N . ARG A 1 253 ? 17.062 -20.031 -24.219 1 96.38 253 ARG A N 1
ATOM 2014 C CA . ARG A 1 253 ? 17.156 -19.594 -25.609 1 96.38 253 ARG A CA 1
ATOM 2015 C C . ARG A 1 253 ? 16.453 -18.25 -25.797 1 96.38 253 ARG A C 1
ATOM 2017 O O . ARG A 1 253 ? 15.438 -17.969 -25.156 1 96.38 253 ARG A O 1
ATOM 2024 N N . LEU A 1 254 ? 16.938 -17.453 -26.719 1 98.06 254 LEU A N 1
ATOM 2025 C CA . LEU A 1 254 ? 16.359 -16.172 -27.094 1 98.06 254 LEU A CA 1
ATOM 2026 C C . LEU A 1 254 ? 15.406 -16.328 -28.281 1 98.06 254 LEU A C 1
ATOM 2028 O O . LEU A 1 254 ? 15.758 -16.953 -29.281 1 98.06 254 LEU A O 1
ATOM 2032 N N . ILE A 1 255 ? 14.258 -15.844 -28.109 1 98.19 255 ILE A N 1
ATOM 2033 C CA . ILE A 1 255 ? 13.281 -15.859 -29.203 1 98.19 255 ILE A CA 1
ATOM 2034 C C . ILE A 1 255 ? 13.414 -14.586 -30.031 1 98.19 255 ILE A C 1
ATOM 2036 O O . ILE A 1 255 ? 13.289 -13.477 -29.5 1 98.19 255 ILE A O 1
ATOM 2040 N N . THR A 1 256 ? 13.641 -14.734 -31.328 1 97.56 256 THR A N 1
ATOM 2041 C CA . THR A 1 256 ? 13.984 -13.57 -32.125 1 97.56 256 THR A CA 1
ATOM 2042 C C . THR A 1 256 ? 12.852 -13.242 -33.094 1 97.56 256 THR A C 1
ATOM 2044 O O . THR A 1 256 ? 12.992 -12.352 -33.969 1 97.56 256 THR A O 1
ATOM 2047 N N . ASP A 1 257 ? 11.812 -13.938 -33 1 97.5 257 ASP A N 1
ATOM 2048 C CA . ASP A 1 257 ? 10.656 -13.734 -33.875 1 97.5 257 ASP A CA 1
ATOM 2049 C C . ASP A 1 257 ? 9.383 -13.562 -33.031 1 97.5 257 ASP A C 1
ATOM 2051 O O . ASP A 1 257 ? 9.109 -14.359 -32.156 1 97.5 257 ASP A O 1
ATOM 2055 N N . ALA A 1 258 ? 8.609 -12.523 -33.406 1 97.56 258 ALA A N 1
ATOM 2056 C CA . ALA A 1 258 ? 7.426 -12.172 -32.625 1 97.56 258 ALA A CA 1
ATOM 2057 C C . ALA A 1 258 ? 6.383 -13.289 -32.688 1 97.56 258 ALA A C 1
ATOM 2059 O O . ALA A 1 258 ? 5.766 -13.617 -31.672 1 97.56 258 ALA A O 1
ATOM 2060 N N . ASP A 1 259 ? 6.191 -13.812 -33.781 1 97.75 259 ASP A N 1
ATOM 2061 C CA . ASP A 1 259 ? 5.199 -14.867 -33.938 1 97.75 259 ASP A CA 1
ATOM 2062 C C . ASP A 1 259 ? 5.621 -16.125 -33.188 1 97.75 259 ASP A C 1
ATOM 2064 O O . ASP A 1 259 ? 4.781 -16.828 -32.594 1 97.75 259 ASP A O 1
ATOM 2068 N N . GLU A 1 260 ? 6.898 -16.406 -33.219 1 97.9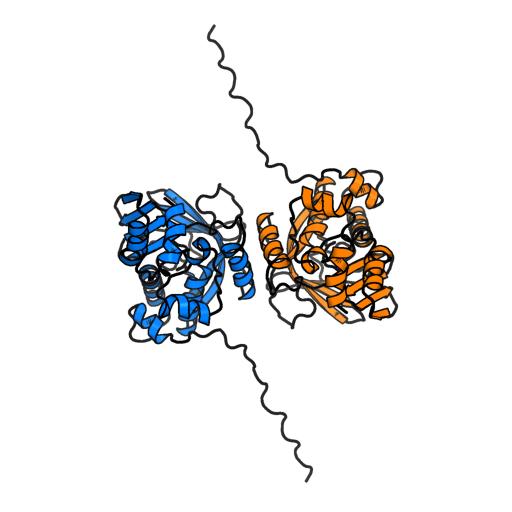4 260 GLU A N 1
ATOM 2069 C CA . GLU A 1 260 ? 7.414 -17.531 -32.469 1 97.94 260 GLU A CA 1
ATOM 2070 C C . GLU A 1 260 ? 7.184 -17.344 -30.969 1 97.94 260 GLU A C 1
ATOM 2072 O O . GLU A 1 260 ? 6.84 -18.281 -30.25 1 97.94 260 GLU A O 1
ATOM 2077 N N . LEU A 1 261 ? 7.398 -16.141 -30.547 1 98.25 261 LEU A N 1
ATOM 2078 C CA . LEU A 1 261 ? 7.191 -15.844 -29.141 1 98.25 261 LEU A CA 1
ATOM 2079 C C . LEU A 1 261 ? 5.727 -16.031 -28.75 1 98.25 261 LEU A C 1
ATOM 2081 O O . LEU A 1 261 ? 5.426 -16.578 -27.703 1 98.25 261 LEU A O 1
ATOM 2085 N N . ILE A 1 262 ? 4.785 -15.555 -29.562 1 98.25 262 ILE A N 1
ATOM 2086 C CA . ILE A 1 262 ? 3.357 -15.711 -29.312 1 98.25 262 ILE A CA 1
ATOM 2087 C C . ILE A 1 262 ? 2.99 -17.188 -29.297 1 98.25 262 ILE A C 1
ATOM 2089 O O . ILE A 1 262 ? 2.238 -17.641 -28.422 1 98.25 262 ILE A O 1
ATOM 2093 N N . ASP A 1 263 ? 3.551 -17.953 -30.219 1 98.25 263 ASP A N 1
ATOM 2094 C CA . ASP A 1 263 ? 3.312 -19.391 -30.266 1 98.25 263 ASP A CA 1
ATOM 2095 C C . ASP A 1 263 ? 3.809 -20.062 -28.984 1 98.25 263 ASP A C 1
ATOM 2097 O O . ASP A 1 263 ? 3.182 -21 -28.484 1 98.25 263 ASP A O 1
ATOM 2101 N N . LEU A 1 264 ? 4.949 -19.625 -28.562 1 98.25 264 LEU A N 1
ATOM 2102 C CA . LEU A 1 264 ? 5.527 -20.156 -27.328 1 98.25 264 LEU A CA 1
ATOM 2103 C C . LEU A 1 264 ? 4.574 -19.953 -26.156 1 98.25 264 LEU A C 1
ATOM 2105 O O . LEU A 1 264 ? 4.402 -20.859 -25.328 1 98.25 264 LEU A O 1
ATOM 2109 N N . LEU A 1 265 ? 3.928 -18.781 -26.016 1 98.56 265 LEU A N 1
ATOM 2110 C CA . LEU A 1 265 ? 2.973 -18.484 -24.953 1 98.56 265 LEU A CA 1
ATOM 2111 C C . LEU A 1 265 ? 1.823 -19.484 -24.969 1 98.56 265 LEU A C 1
ATOM 2113 O O . LEU A 1 265 ? 1.396 -19.953 -23.906 1 98.56 265 LEU A O 1
ATOM 2117 N N . GLU A 1 266 ? 1.341 -19.859 -26.125 1 98.19 266 GLU A N 1
ATOM 2118 C CA . GLU A 1 266 ? 0.202 -20.75 -26.266 1 98.19 266 GLU A CA 1
ATOM 2119 C C . GLU A 1 266 ? 0.616 -22.203 -26.047 1 98.19 266 GLU A C 1
ATOM 2121 O O . GLU A 1 266 ? -0.033 -22.938 -25.297 1 98.19 266 GLU A O 1
ATOM 2126 N N . ASN A 1 267 ? 1.724 -22.609 -26.625 1 97.88 267 ASN A N 1
ATOM 2127 C CA . ASN A 1 267 ? 2.094 -24.016 -26.672 1 97.88 267 ASN A CA 1
ATOM 2128 C C . ASN A 1 267 ? 2.818 -24.453 -25.406 1 97.88 267 ASN A C 1
ATOM 2130 O O . ASN A 1 267 ? 2.6 -25.562 -24.906 1 97.88 267 ASN A O 1
ATOM 2134 N N . GLU A 1 268 ? 3.746 -23.578 -24.906 1 97.75 268 GLU A N 1
ATOM 2135 C CA . GLU A 1 268 ? 4.59 -23.969 -23.781 1 97.75 268 GLU A CA 1
ATOM 2136 C C . GLU A 1 268 ? 3.965 -23.562 -22.453 1 97.75 268 GLU A C 1
ATOM 2138 O O . GLU A 1 268 ? 4.164 -24.219 -21.438 1 97.75 268 GLU A O 1
ATOM 2143 N N . PHE A 1 269 ? 3.129 -22.547 -22.5 1 98.62 269 PHE A N 1
ATOM 2144 C CA . PHE A 1 269 ? 2.609 -22.031 -21.234 1 98.62 269 PHE A CA 1
ATOM 2145 C C . PHE A 1 269 ? 1.1 -22.234 -21.141 1 98.62 269 PHE A C 1
ATOM 2147 O O . PHE A 1 269 ? 0.48 -21.906 -20.125 1 98.62 269 PHE A O 1
ATOM 2154 N N . GLY A 1 270 ? 0.473 -22.734 -22.219 1 97.25 270 GLY A N 1
ATOM 2155 C CA . GLY A 1 270 ? -0.935 -23.094 -22.219 1 97.25 270 GLY A CA 1
ATOM 2156 C C . GLY A 1 270 ? -1.86 -21.891 -22.141 1 97.25 270 GLY A C 1
ATOM 2157 O O . GLY A 1 270 ? -2.961 -21.984 -21.594 1 97.25 270 GLY A O 1
ATOM 2158 N N . LEU A 1 271 ? -1.408 -20.75 -22.688 1 98.44 271 LEU A N 1
ATOM 2159 C CA . LEU A 1 271 ? -2.197 -19.531 -22.594 1 98.44 271 LEU A CA 1
ATOM 2160 C C . LEU A 1 271 ? -3.035 -19.344 -23.859 1 98.44 271 LEU A C 1
ATOM 2162 O O . LEU A 1 271 ? -2.568 -19.625 -24.969 1 98.44 271 LEU A O 1
ATOM 2166 N N . ARG A 1 272 ? -4.242 -19 -23.672 1 98 272 ARG A N 1
ATOM 2167 C CA . ARG A 1 272 ? -4.949 -18.328 -24.766 1 98 272 ARG A CA 1
ATOM 2168 C C . ARG A 1 272 ? -4.66 -16.828 -24.781 1 98 272 ARG A C 1
ATOM 2170 O O . ARG A 1 272 ? -5.125 -16.094 -23.906 1 98 272 ARG A O 1
ATOM 2177 N N . VAL A 1 273 ? -3.92 -16.422 -25.75 1 97.25 273 VAL A N 1
ATOM 2178 C CA . VAL A 1 273 ? -3.41 -15.055 -25.75 1 97.25 273 VAL A CA 1
ATOM 2179 C C . VAL A 1 273 ? -4.426 -14.125 -26.406 1 97.25 273 VAL A C 1
ATOM 2181 O O . VAL A 1 273 ? -5.34 -14.586 -27.094 1 97.25 273 VAL A O 1
ATOM 2184 N N . PRO A 1 274 ? -4.34 -12.82 -26.141 1 95.38 274 PRO A N 1
ATOM 2185 C CA . PRO A 1 274 ? -5.164 -11.859 -26.875 1 95.38 274 PRO A CA 1
ATOM 2186 C C . PRO A 1 274 ? -4.961 -11.938 -28.391 1 95.38 274 PRO A C 1
ATOM 2188 O O . PRO A 1 274 ? -4.027 -12.594 -28.859 1 95.38 274 PRO A O 1
ATOM 2191 N N . PRO A 1 275 ? -5.855 -11.336 -29.125 1 95.5 275 PRO A N 1
ATOM 2192 C CA . PRO A 1 275 ? -5.699 -11.336 -30.578 1 95.5 275 PRO A CA 1
ATOM 2193 C C . PRO A 1 275 ? -4.305 -10.906 -31.016 1 95.5 275 PRO A C 1
ATOM 2195 O O . PRO A 1 275 ? -3.74 -9.961 -30.453 1 95.5 275 PRO A O 1
ATOM 2198 N N . ARG A 1 276 ? -3.762 -11.57 -31.969 1 95.25 276 ARG A N 1
ATOM 2199 C CA . ARG A 1 276 ? -2.391 -11.367 -32.406 1 95.25 276 ARG A CA 1
ATOM 2200 C C . ARG A 1 276 ? -2.178 -9.93 -32.875 1 95.25 276 ARG A C 1
ATOM 2202 O O . ARG A 1 276 ? -1.088 -9.375 -32.719 1 95.25 276 ARG A O 1
ATOM 2209 N N . GLU A 1 277 ? -3.203 -9.406 -33.469 1 95.44 277 GLU A N 1
ATOM 2210 C CA . GLU A 1 277 ? -3.105 -8.031 -33.969 1 95.44 277 GLU A CA 1
ATOM 2211 C C . GLU A 1 277 ? -2.77 -7.062 -32.844 1 95.44 277 GLU A C 1
ATOM 2213 O O . GLU A 1 277 ? -2.074 -6.066 -33.062 1 95.44 277 GLU A O 1
ATOM 2218 N N . LEU A 1 278 ? -3.209 -7.414 -31.719 1 95.25 278 LEU A N 1
ATOM 2219 C CA . LEU A 1 278 ? -2.979 -6.582 -30.531 1 95.25 278 LEU A CA 1
ATOM 2220 C C . LEU A 1 278 ? -1.653 -6.938 -29.875 1 95.25 278 LEU A C 1
ATOM 2222 O O . LEU A 1 278 ? -0.925 -6.051 -29.422 1 95.25 278 LEU A O 1
ATOM 2226 N N . LEU A 1 279 ? -1.318 -8.133 -29.859 1 96.88 279 LEU A N 1
ATOM 2227 C CA . LEU A 1 279 ? -0.196 -8.641 -29.078 1 96.88 279 LEU A CA 1
ATOM 2228 C C . LEU A 1 279 ? 1.112 -8.492 -29.844 1 96.88 279 LEU A C 1
ATOM 2230 O O . LEU A 1 279 ? 2.164 -8.242 -29.25 1 96.88 279 LEU A O 1
ATOM 2234 N N . ARG A 1 280 ? 1.087 -8.578 -31.125 1 97.12 280 ARG A N 1
ATOM 2235 C CA . ARG A 1 280 ? 2.287 -8.68 -31.953 1 97.12 280 ARG A CA 1
ATOM 2236 C C . ARG A 1 280 ? 3.145 -7.422 -31.812 1 97.12 280 ARG A C 1
ATOM 2238 O O . ARG A 1 280 ? 4.359 -7.508 -31.625 1 97.12 280 ARG A O 1
ATOM 2245 N N . PRO A 1 281 ? 2.584 -6.223 -31.906 1 97.25 281 PRO A N 1
ATOM 2246 C CA . PRO A 1 281 ? 3.43 -5.035 -31.75 1 97.25 281 PRO A CA 1
ATOM 2247 C C . PRO A 1 281 ? 4.129 -4.98 -30.406 1 97.25 281 PRO A C 1
ATOM 2249 O O . PRO A 1 281 ? 5.289 -4.562 -30.312 1 97.25 281 PRO A O 1
ATOM 2252 N N . ALA A 1 282 ? 3.467 -5.316 -29.344 1 96.94 282 ALA A N 1
ATOM 2253 C CA . ALA A 1 282 ? 4.043 -5.301 -28 1 96.94 282 ALA A CA 1
ATOM 2254 C C . ALA A 1 282 ? 5.176 -6.316 -27.875 1 96.94 282 ALA A C 1
ATOM 2256 O O . ALA A 1 282 ? 6.238 -6.008 -27.328 1 96.94 282 ALA A O 1
ATOM 2257 N N . VAL A 1 283 ? 4.918 -7.465 -28.453 1 97 283 VAL A N 1
ATOM 2258 C CA . VAL A 1 283 ? 5.887 -8.555 -28.391 1 97 283 VAL A CA 1
ATOM 2259 C C . VAL A 1 283 ? 7.098 -8.211 -29.266 1 97 283 VAL A C 1
ATOM 2261 O O . VAL A 1 283 ? 8.242 -8.492 -28.891 1 97 283 VAL A O 1
ATOM 2264 N N . ALA A 1 284 ? 6.844 -7.617 -30.391 1 97 284 ALA A N 1
ATOM 2265 C CA . ALA A 1 284 ? 7.918 -7.203 -31.281 1 97 284 ALA A CA 1
ATOM 2266 C C . ALA A 1 284 ? 8.852 -6.211 -30.594 1 97 284 ALA A C 1
ATOM 2268 O O . ALA A 1 284 ? 10.055 -6.203 -30.859 1 97 284 ALA A O 1
ATOM 2269 N N . GLY A 1 285 ? 8.32 -5.43 -29.703 1 95.88 285 GLY A N 1
ATOM 2270 C CA . GLY A 1 285 ? 9.102 -4.453 -28.969 1 95.88 285 GLY A CA 1
ATOM 2271 C C . GLY A 1 285 ? 10.055 -5.086 -27.969 1 95.88 285 GLY A C 1
ATOM 2272 O O . GLY A 1 285 ? 10.969 -4.426 -27.469 1 95.88 285 GLY A O 1
ATOM 2273 N N . LEU A 1 286 ? 9.82 -6.32 -27.688 1 95.44 286 LEU A N 1
ATOM 2274 C CA . LEU A 1 286 ? 10.633 -7.031 -26.703 1 95.44 286 LEU A CA 1
ATOM 2275 C C . LEU A 1 286 ? 11.844 -7.68 -27.375 1 95.44 286 LEU A C 1
ATOM 2277 O O . LEU A 1 286 ? 12.734 -8.203 -26.688 1 95.44 286 LEU A O 1
ATOM 2281 N N . ILE A 1 287 ? 11.797 -7.754 -28.688 1 94.44 287 ILE A N 1
ATOM 2282 C CA . ILE A 1 287 ? 12.805 -8.477 -29.453 1 94.44 287 ILE A CA 1
ATOM 2283 C C . ILE A 1 287 ? 13.797 -7.488 -30.062 1 94.44 287 ILE A C 1
ATOM 2285 O O . ILE A 1 287 ? 13.406 -6.426 -30.547 1 94.44 287 ILE A O 1
ATOM 2289 N N . MET B 1 1 ? 64.125 0.145 -4.613 1 26.98 1 MET B N 1
ATOM 2290 C CA . MET B 1 1 ? 63.156 1.139 -4.117 1 26.98 1 MET B CA 1
ATOM 2291 C C . MET B 1 1 ? 61.812 0.976 -4.793 1 26.98 1 MET B C 1
ATOM 2293 O O . MET B 1 1 ? 61.656 1.324 -5.961 1 26.98 1 MET B O 1
ATOM 2297 N N . LEU B 1 2 ? 61.125 -0.106 -4.555 1 33.53 2 LEU B N 1
ATOM 2298 C CA . LEU B 1 2 ? 59.969 -0.652 -5.238 1 33.53 2 LEU B CA 1
ATOM 2299 C C . LEU B 1 2 ? 58.75 0.284 -5.105 1 33.53 2 LEU B C 1
ATOM 2301 O O . LEU B 1 2 ? 58.531 0.856 -4.035 1 33.53 2 LEU B O 1
ATOM 2305 N N . PRO B 1 3 ? 58.281 0.877 -6.258 1 33.03 3 PRO B N 1
ATOM 2306 C CA . PRO B 1 3 ? 57.219 1.892 -6.219 1 33.03 3 PRO B CA 1
ATOM 2307 C C . PRO B 1 3 ? 56 1.427 -5.457 1 33.03 3 PRO B C 1
ATOM 2309 O O . PRO B 1 3 ? 55.656 0.239 -5.477 1 33.03 3 PRO B O 1
ATOM 2312 N N . VAL B 1 4 ? 55.688 2.008 -4.23 1 35.75 4 VAL B N 1
ATOM 2313 C CA . VAL B 1 4 ? 54.562 1.82 -3.336 1 35.75 4 VAL B CA 1
ATOM 2314 C C . VAL B 1 4 ? 53.25 2.078 -4.094 1 35.75 4 VAL B C 1
ATOM 2316 O O . VAL B 1 4 ? 53.094 3.141 -4.695 1 35.75 4 VAL B O 1
ATOM 2319 N N . SER B 1 5 ? 52.75 1.09 -4.809 1 36.06 5 SER B N 1
ATOM 2320 C CA . SER B 1 5 ? 51.469 1.286 -5.492 1 36.06 5 SER B CA 1
ATOM 2321 C C . SER B 1 5 ? 50.469 1.992 -4.59 1 36.06 5 SER B C 1
ATOM 2323 O O . SER B 1 5 ? 50.312 1.62 -3.426 1 36.06 5 SER B O 1
ATOM 2325 N N . PRO B 1 6 ? 50.125 3.23 -4.996 1 34.78 6 PRO B N 1
ATOM 2326 C CA . PRO B 1 6 ? 49.219 3.996 -4.129 1 34.78 6 PRO B CA 1
ATOM 2327 C C . PRO B 1 6 ? 48 3.199 -3.697 1 34.78 6 PRO B C 1
ATOM 2329 O O . PRO B 1 6 ? 47.594 2.242 -4.371 1 34.78 6 PRO B O 1
ATOM 2332 N N . ALA B 1 7 ? 47.625 3.307 -2.361 1 36.53 7 ALA B N 1
ATOM 2333 C CA . ALA B 1 7 ? 46.5 2.742 -1.619 1 36.53 7 ALA B CA 1
ATOM 2334 C C . ALA B 1 7 ? 45.188 2.973 -2.357 1 36.53 7 ALA B C 1
ATOM 2336 O O . ALA B 1 7 ? 44.938 4.055 -2.896 1 36.53 7 ALA B O 1
ATOM 2337 N N . PRO B 1 8 ? 44.562 1.912 -2.891 1 32.03 8 PRO B N 1
ATOM 2338 C CA . PRO B 1 8 ? 43.25 2.102 -3.557 1 32.03 8 PRO B CA 1
ATOM 2339 C C . PRO B 1 8 ? 42.375 3.098 -2.828 1 32.03 8 PRO B C 1
ATOM 2341 O O . PRO B 1 8 ? 42.406 3.193 -1.6 1 32.03 8 PRO B O 1
ATOM 2344 N N . ASP B 1 9 ? 42.125 4.324 -3.42 1 31.78 9 ASP B N 1
ATOM 2345 C CA . ASP B 1 9 ? 41.25 5.391 -2.951 1 31.78 9 ASP B CA 1
ATOM 2346 C C . ASP B 1 9 ? 40.062 4.82 -2.201 1 31.78 9 ASP B C 1
ATOM 2348 O O . ASP B 1 9 ? 39.719 3.645 -2.361 1 31.78 9 ASP B O 1
ATOM 2352 N N . GLN B 1 10 ? 39.344 5.789 -1.477 1 29.3 10 GLN B N 1
ATOM 2353 C CA . GLN B 1 10 ? 38.25 5.945 -0.518 1 29.3 10 GLN B CA 1
ATOM 2354 C C . GLN B 1 10 ? 36.969 5.309 -1.037 1 29.3 10 GLN B C 1
ATOM 2356 O O . GLN B 1 10 ? 36.656 5.422 -2.221 1 29.3 10 GLN B O 1
ATOM 2361 N N . GLU B 1 11 ? 36.531 4.254 -0.47 1 32.53 11 GLU B N 1
ATOM 2362 C CA . GLU B 1 11 ? 35.188 3.662 -0.517 1 32.53 11 GLU B CA 1
ATOM 2363 C C . GLU B 1 11 ? 34.125 4.734 -0.676 1 32.53 11 GLU B C 1
ATOM 2365 O O . GLU B 1 11 ? 33.969 5.613 0.177 1 32.53 11 GLU B O 1
ATOM 2370 N N . LYS B 1 12 ? 33.906 5.215 -1.885 1 31.91 12 LYS B N 1
ATOM 2371 C CA . LYS B 1 12 ? 32.75 6.066 -2.156 1 31.91 12 LYS B CA 1
ATOM 2372 C C . LYS B 1 12 ? 31.531 5.648 -1.312 1 31.91 12 LYS B C 1
ATOM 2374 O O . LYS B 1 12 ? 30.938 4.598 -1.55 1 31.91 12 LYS B O 1
ATOM 2379 N N . ASP B 1 13 ? 31.547 5.793 -0.004 1 32.69 13 ASP B N 1
ATOM 2380 C CA . ASP B 1 13 ? 30.344 5.762 0.808 1 32.69 13 ASP B CA 1
ATOM 2381 C C . ASP B 1 13 ? 29.188 6.449 0.091 1 32.69 13 ASP B C 1
ATOM 2383 O O . ASP B 1 13 ? 29.141 7.68 0.003 1 32.69 13 ASP B O 1
ATOM 2387 N N . THR B 1 14 ? 28.875 6.145 -1.076 1 34.62 14 THR B N 1
ATOM 2388 C CA . THR B 1 14 ? 27.609 6.59 -1.648 1 34.62 14 THR B CA 1
ATOM 2389 C C . THR B 1 14 ? 26.516 6.594 -0.592 1 34.62 14 THR B C 1
ATOM 2391 O O . THR B 1 14 ? 25.875 5.566 -0.354 1 34.62 14 THR B O 1
ATOM 2394 N N . LEU B 1 15 ? 26.797 6.922 0.599 1 35.75 15 LEU B N 1
ATOM 2395 C CA . LEU B 1 15 ? 25.672 7.156 1.498 1 35.75 15 LEU B CA 1
ATOM 2396 C C . LEU B 1 15 ? 24.5 7.801 0.754 1 35.75 15 LEU B C 1
ATOM 2398 O O . LEU B 1 15 ? 24.641 8.898 0.207 1 35.75 15 LEU B O 1
ATOM 2402 N N . MET B 1 16 ? 23.734 7.125 -0.002 1 38.09 16 MET B N 1
ATOM 2403 C CA . MET B 1 16 ? 22.5 7.707 -0.521 1 38.09 16 MET B CA 1
ATOM 2404 C C . MET B 1 16 ? 22 8.82 0.39 1 38.09 16 MET B C 1
ATOM 2406 O O . MET B 1 16 ? 21.766 8.602 1.579 1 38.09 16 MET B O 1
ATOM 2410 N N . SER B 1 17 ? 22.484 10.008 0.357 1 45.31 17 SER B N 1
ATOM 2411 C CA . SER B 1 17 ? 22.156 11.242 1.062 1 45.31 17 SER B CA 1
ATOM 2412 C C . SER B 1 17 ? 20.672 11.312 1.382 1 45.31 17 SER B C 1
ATOM 2414 O O . SER B 1 17 ? 19.828 10.992 0.537 1 45.31 17 SER B O 1
ATOM 2416 N N . GLN B 1 18 ? 20.219 10.961 2.568 1 55.22 18 GLN B N 1
ATOM 2417 C CA . GLN B 1 18 ? 18.859 11.273 3.029 1 55.22 18 GLN B CA 1
ATOM 2418 C C . GLN B 1 18 ? 18.375 12.586 2.434 1 55.22 18 GLN B C 1
ATOM 2420 O O . GLN B 1 18 ? 19.141 13.531 2.277 1 55.22 18 GLN B O 1
ATOM 2425 N N . PRO B 1 19 ? 17.359 12.57 1.715 1 62.53 19 PRO B N 1
ATOM 2426 C CA . PRO B 1 19 ? 16.844 13.828 1.173 1 62.53 19 PRO B CA 1
ATOM 2427 C C . PRO B 1 19 ? 16.906 14.977 2.18 1 62.53 19 PRO B C 1
ATOM 2429 O O . PRO B 1 19 ? 16.641 14.773 3.365 1 62.53 19 PRO B O 1
ATOM 2432 N N . ARG B 1 20 ? 17.734 15.922 1.858 1 75.06 20 ARG B N 1
ATOM 2433 C CA . ARG B 1 20 ? 17.906 17.109 2.695 1 75.06 20 ARG B CA 1
ATOM 2434 C C . ARG B 1 20 ? 17.078 18.266 2.164 1 75.06 20 ARG B C 1
ATOM 2436 O O . ARG B 1 20 ? 16.859 18.391 0.955 1 75.06 20 ARG B O 1
ATOM 2443 N N . LEU B 1 21 ? 16.516 18.953 3.182 1 87.69 21 LEU B N 1
ATOM 2444 C CA . LEU B 1 21 ? 15.812 20.188 2.848 1 87.69 21 LEU B CA 1
ATOM 2445 C C . LEU B 1 21 ? 16.734 21.172 2.125 1 87.69 21 LEU B C 1
ATOM 2447 O O . LEU B 1 21 ? 17.906 21.297 2.49 1 87.69 21 LEU B O 1
ATOM 2451 N N . SER B 1 22 ? 16.281 21.703 1.078 1 84.88 22 SER B N 1
ATOM 2452 C CA . SER B 1 22 ? 17.078 22.656 0.3 1 84.88 22 SER B CA 1
ATOM 2453 C C . SER B 1 22 ? 17.391 23.906 1.105 1 84.88 22 SER B C 1
ATOM 2455 O O . SER B 1 22 ? 18.453 24.516 0.932 1 84.88 22 SER B O 1
ATOM 2457 N N . ASP B 1 23 ? 16.438 24.328 1.977 1 87.81 23 ASP B N 1
ATOM 2458 C CA . ASP B 1 23 ? 16.609 25.531 2.766 1 87.81 23 ASP B CA 1
ATOM 2459 C C . ASP B 1 23 ? 15.852 25.438 4.09 1 87.81 23 ASP B C 1
ATOM 2461 O O . ASP B 1 23 ? 14.75 25.984 4.227 1 87.81 23 ASP B O 1
ATOM 2465 N N . SER B 1 24 ? 16.516 24.891 5.035 1 91.25 24 SER B N 1
ATOM 2466 C CA . SER B 1 24 ? 15.891 24.703 6.34 1 91.25 24 SER B CA 1
ATOM 2467 C C . SER B 1 24 ? 15.711 26.031 7.066 1 91.25 24 SER B C 1
ATOM 2469 O O . SER B 1 24 ? 14.773 26.188 7.848 1 91.25 24 SER B O 1
ATOM 2471 N N . ARG B 1 25 ? 16.562 26.922 6.773 1 92.06 25 ARG B N 1
ATOM 2472 C CA . ARG B 1 25 ? 16.453 28.234 7.398 1 92.06 25 ARG B CA 1
ATOM 2473 C C . ARG B 1 25 ? 15.172 28.938 6.984 1 92.06 25 ARG B C 1
ATOM 2475 O O . ARG B 1 25 ? 14.477 29.516 7.82 1 92.06 25 ARG B O 1
ATOM 2482 N N . ARG B 1 26 ? 14.906 28.891 5.785 1 92.44 26 ARG B N 1
ATOM 2483 C CA . ARG B 1 26 ? 13.672 29.5 5.281 1 92.44 26 ARG B CA 1
ATOM 2484 C C . ARG B 1 26 ? 12.453 28.828 5.902 1 92.44 26 ARG B C 1
ATOM 2486 O O . ARG B 1 26 ? 11.484 29.5 6.27 1 92.44 26 ARG B O 1
ATOM 2493 N N . TYR B 1 27 ? 12.492 27.562 5.969 1 96.62 27 TYR B N 1
ATOM 2494 C CA . TYR B 1 27 ? 11.422 26.781 6.586 1 96.62 27 TYR B CA 1
ATOM 2495 C C . TYR B 1 27 ? 11.219 27.203 8.039 1 96.62 27 TYR B C 1
ATOM 2497 O O . TYR B 1 27 ? 10.102 27.516 8.453 1 96.62 27 TYR B O 1
ATOM 2505 N N . LEU B 1 28 ? 12.281 27.312 8.789 1 97.5 28 LEU B N 1
ATOM 2506 C CA . LEU B 1 28 ? 12.242 27.672 10.203 1 97.5 28 LEU B CA 1
ATOM 2507 C C . LEU B 1 28 ? 11.766 29.109 10.383 1 97.5 28 LEU B C 1
ATOM 2509 O O . LEU B 1 28 ? 11.008 29.406 11.312 1 97.5 28 LEU B O 1
ATOM 2513 N N . GLN B 1 29 ? 12.148 29.938 9.484 1 96.44 29 GLN B N 1
ATOM 2514 C CA . GLN B 1 29 ? 11.711 31.328 9.57 1 96.44 29 GLN B CA 1
ATOM 2515 C C . GLN B 1 29 ? 10.203 31.453 9.383 1 96.44 29 GLN B C 1
ATOM 2517 O O . GLN B 1 29 ? 9.547 32.219 10.07 1 96.44 29 GLN B O 1
ATOM 2522 N N . ARG B 1 30 ? 9.672 30.656 8.469 1 96.44 30 ARG B N 1
ATOM 2523 C CA . ARG B 1 30 ? 8.227 30.641 8.258 1 96.44 30 ARG B CA 1
ATOM 2524 C C . ARG B 1 30 ? 7.5 30.141 9.508 1 96.44 30 ARG B C 1
ATOM 2526 O O . ARG B 1 30 ? 6.348 30.516 9.75 1 96.44 30 ARG B O 1
ATOM 2533 N N . LEU B 1 31 ? 8.227 29.359 10.273 1 97.81 31 LEU B N 1
ATOM 2534 C CA . LEU B 1 31 ? 7.625 28.812 11.484 1 97.81 31 LEU B CA 1
ATOM 2535 C C . LEU B 1 31 ? 7.949 29.672 12.695 1 97.81 31 LEU B C 1
ATOM 2537 O O . LEU B 1 31 ? 7.645 29.297 13.828 1 97.81 31 LEU B O 1
ATOM 2541 N N . GLY B 1 32 ? 8.625 30.766 12.484 1 97.31 32 GLY B N 1
ATOM 2542 C CA . GLY B 1 32 ? 8.828 31.75 13.531 1 97.31 32 GLY B CA 1
ATOM 2543 C C . GLY B 1 32 ? 10.125 31.562 14.297 1 97.31 32 GLY B C 1
ATOM 2544 O O . GLY B 1 32 ? 10.273 32.062 15.422 1 97.31 32 GLY B O 1
ATOM 2545 N N . PHE B 1 33 ? 11.07 30.797 13.703 1 97.75 33 PHE B N 1
ATOM 2546 C CA . PHE B 1 33 ? 12.359 30.578 14.336 1 97.75 33 PHE B CA 1
ATOM 2547 C C . PHE B 1 33 ? 13.461 31.312 13.586 1 97.75 33 PHE B C 1
ATOM 2549 O O . PHE B 1 33 ? 13.648 31.109 12.383 1 97.75 33 PHE B O 1
ATOM 2556 N N . ASP B 1 34 ? 14.219 32.094 14.281 1 96.12 34 ASP B N 1
ATOM 2557 C CA . ASP B 1 34 ? 15.32 32.844 13.664 1 96.12 34 ASP B CA 1
ATOM 2558 C C . ASP B 1 34 ? 16.562 31.953 13.539 1 96.12 34 ASP B C 1
ATOM 2560 O O . ASP B 1 34 ? 17.375 32.125 12.633 1 96.12 34 ASP B O 1
ATOM 2564 N N . THR B 1 35 ? 16.719 31.078 14.516 1 96.12 35 THR B N 1
ATOM 2565 C CA . THR B 1 35 ? 17.812 30.109 14.539 1 96.12 35 THR B CA 1
ATOM 2566 C C . THR B 1 35 ? 17.281 28.703 14.828 1 96.12 35 THR B C 1
ATOM 2568 O O . THR B 1 35 ? 16.219 28.547 15.406 1 96.12 35 THR B O 1
ATOM 2571 N N . PRO B 1 36 ? 18 27.734 14.367 1 97.19 36 PRO B N 1
ATOM 2572 C CA . PRO B 1 36 ? 17.547 26.359 14.648 1 97.19 36 PRO B CA 1
ATOM 2573 C C . PRO B 1 36 ? 17.438 26.078 16.141 1 97.19 36 PRO B C 1
ATOM 2575 O O . PRO B 1 36 ? 18.406 26.219 16.891 1 97.19 36 PRO B O 1
ATOM 2578 N N . PRO B 1 37 ? 16.266 25.688 16.578 1 98.06 37 PRO B N 1
ATOM 2579 C CA . PRO B 1 37 ? 16.078 25.375 18 1 98.06 37 PRO B CA 1
ATOM 2580 C C . PRO B 1 37 ? 16.594 24 18.375 1 98.06 37 PRO B C 1
ATOM 2582 O O . PRO B 1 37 ? 16.828 23.156 17.5 1 98.06 37 PRO B O 1
ATOM 2585 N N . ALA B 1 38 ? 16.812 23.766 19.734 1 98.25 38 ALA B N 1
ATOM 2586 C CA . ALA B 1 38 ? 17.188 22.438 20.219 1 98.25 38 ALA B CA 1
ATOM 2587 C C . ALA B 1 38 ? 16.047 21.453 20.109 1 98.25 38 ALA B C 1
ATOM 2589 O O . ALA B 1 38 ? 14.875 21.828 20.219 1 98.25 38 ALA B O 1
ATOM 2590 N N . PRO B 1 39 ? 16.328 20.219 19.859 1 98.56 39 PRO B N 1
ATOM 2591 C CA . PRO B 1 39 ? 15.305 19.188 19.703 1 98.56 39 PRO B CA 1
ATOM 2592 C C . PRO B 1 39 ? 14.695 18.75 21.031 1 98.56 39 PRO B C 1
ATOM 2594 O O . PRO B 1 39 ? 14.93 17.625 21.484 1 98.56 39 PRO B O 1
ATOM 2597 N N . THR B 1 40 ? 13.883 19.609 21.578 1 98.69 40 THR B N 1
ATOM 2598 C CA . THR B 1 40 ? 13.203 19.344 22.844 1 98.69 40 THR B CA 1
ATOM 2599 C C . THR B 1 40 ? 11.711 19.141 22.609 1 98.69 40 THR B C 1
ATOM 2601 O O . THR B 1 40 ? 11.195 19.422 21.531 1 98.69 40 THR B O 1
ATOM 2604 N N . LEU B 1 41 ? 11.062 18.625 23.672 1 98.75 41 LEU B N 1
ATOM 2605 C CA . LEU B 1 41 ? 9.617 18.438 23.594 1 98.75 41 LEU B CA 1
ATOM 2606 C C . LEU B 1 41 ? 8.914 19.781 23.359 1 98.75 41 LEU B C 1
ATOM 2608 O O . LEU B 1 41 ? 7.949 19.859 22.594 1 98.75 41 LEU B O 1
ATOM 2612 N N . ASP B 1 42 ? 9.367 20.781 24.047 1 98.62 42 ASP B N 1
ATOM 2613 C CA . ASP B 1 42 ? 8.797 22.109 23.875 1 98.62 42 ASP B CA 1
ATOM 2614 C C . ASP B 1 42 ? 8.953 22.594 22.438 1 98.62 42 ASP B C 1
ATOM 2616 O O . ASP B 1 42 ? 8.016 23.156 21.859 1 98.62 42 ASP B O 1
ATOM 2620 N N . THR B 1 43 ? 10.133 22.391 21.891 1 98.75 43 THR B N 1
ATOM 2621 C CA . THR B 1 43 ? 10.375 22.75 20.484 1 98.75 43 THR B CA 1
ATOM 2622 C C . THR B 1 43 ? 9.43 21.984 19.562 1 98.75 43 THR B C 1
ATOM 2624 O O . THR B 1 43 ? 8.836 22.562 18.656 1 98.75 43 THR B O 1
ATOM 2627 N N . LEU B 1 44 ? 9.281 20.672 19.797 1 98.88 44 LEU B N 1
ATOM 2628 C CA . LEU B 1 44 ? 8.391 19.844 18.984 1 98.88 44 LEU B CA 1
ATOM 2629 C C . LEU B 1 44 ? 6.965 20.375 19.031 1 98.88 44 LEU B C 1
ATOM 2631 O O . LEU B 1 44 ? 6.293 20.453 18 1 98.88 44 LEU B O 1
ATOM 2635 N N . ARG B 1 45 ? 6.484 20.75 20.203 1 98.81 45 ARG B N 1
ATOM 2636 C CA . ARG B 1 45 ? 5.152 21.328 20.391 1 98.81 45 ARG B CA 1
ATOM 2637 C C . ARG B 1 45 ? 4.98 22.594 19.562 1 98.81 45 ARG B C 1
ATOM 2639 O O . ARG B 1 45 ? 3.973 22.766 18.875 1 98.81 45 ARG B O 1
ATOM 2646 N N . GLN B 1 46 ? 5.949 23.453 19.625 1 98.56 46 GLN B N 1
ATOM 2647 C CA . GLN B 1 46 ? 5.895 24.719 18.906 1 98.56 46 GLN B CA 1
ATOM 2648 C C . GLN B 1 46 ? 5.914 24.484 17.391 1 98.56 46 GLN B C 1
ATOM 2650 O O . GLN B 1 46 ? 5.113 25.078 16.656 1 98.56 46 GLN B O 1
ATOM 2655 N N . LEU B 1 47 ? 6.832 23.641 16.953 1 98.75 47 LEU B N 1
ATOM 2656 C CA . LEU B 1 47 ? 6.957 23.359 15.523 1 98.75 47 LEU B CA 1
ATOM 2657 C C . LEU B 1 47 ? 5.652 22.812 14.961 1 98.75 47 LEU B C 1
ATOM 2659 O O . LEU B 1 47 ? 5.18 23.266 13.914 1 98.75 47 LEU B O 1
ATOM 2663 N N . GLN B 1 48 ? 5.047 21.812 15.625 1 98.81 48 GLN B N 1
ATOM 2664 C CA . GLN B 1 48 ? 3.836 21.156 15.141 1 98.81 48 GLN B CA 1
ATOM 2665 C C . GLN B 1 48 ? 2.664 22.141 15.102 1 98.81 48 GLN B C 1
ATOM 2667 O O . GLN B 1 48 ? 1.945 22.219 14.102 1 98.81 48 GLN B O 1
ATOM 2672 N N . ASN B 1 49 ? 2.506 22.875 16.188 1 98.62 49 ASN B N 1
ATOM 2673 C CA . ASN B 1 49 ? 1.433 23.859 16.281 1 98.62 49 ASN B CA 1
ATOM 2674 C C . ASN B 1 49 ? 1.555 24.922 15.195 1 98.62 49 ASN B C 1
ATOM 2676 O O . ASN B 1 49 ? 0.584 25.219 14.5 1 98.62 49 ASN B O 1
ATOM 2680 N N . ARG B 1 50 ? 2.711 25.453 14.984 1 98.62 50 ARG B N 1
ATOM 2681 C CA . ARG B 1 50 ? 2.941 26.531 14.031 1 98.62 50 ARG B CA 1
ATOM 2682 C C . ARG B 1 50 ? 2.871 26.016 12.594 1 98.62 50 ARG B C 1
ATOM 2684 O O . ARG B 1 50 ? 2.43 26.734 11.695 1 98.62 50 ARG B O 1
ATOM 2691 N N . HIS B 1 51 ? 3.326 24.797 12.391 1 98.69 51 HIS B N 1
ATOM 2692 C CA . HIS B 1 51 ? 3.281 24.219 11.047 1 98.69 51 HIS B CA 1
ATOM 2693 C C . HIS B 1 51 ? 1.845 24.109 10.547 1 98.69 51 HIS B C 1
ATOM 2695 O O . HIS B 1 51 ? 1.544 24.516 9.414 1 98.69 51 HIS B O 1
ATOM 2701 N N . THR B 1 52 ? 0.906 23.578 11.406 1 98.62 52 THR B N 1
ATOM 2702 C CA . THR B 1 52 ? -0.483 23.375 11.016 1 98.62 52 THR B CA 1
ATOM 2703 C C . THR B 1 52 ? -1.189 24.719 10.805 1 98.62 52 THR B C 1
ATOM 2705 O O . THR B 1 52 ? -2.176 24.797 10.07 1 98.62 52 THR B O 1
ATOM 2708 N N . ALA B 1 53 ? -0.644 25.781 11.406 1 98.25 53 ALA B N 1
ATOM 2709 C CA . ALA B 1 53 ? -1.215 27.109 11.266 1 98.25 53 ALA B CA 1
ATOM 2710 C C . ALA B 1 53 ? -0.643 27.828 10.047 1 98.25 53 ALA B C 1
ATOM 2712 O O . ALA B 1 53 ? -1.249 28.766 9.531 1 98.25 53 ALA B O 1
ATOM 2713 N N . GLU B 1 54 ? 0.517 27.453 9.633 1 98.19 54 GLU B N 1
ATOM 2714 C CA . GLU B 1 54 ? 1.233 28.141 8.57 1 98.19 54 GLU B CA 1
ATOM 2715 C C . GLU B 1 54 ? 0.947 27.516 7.207 1 98.19 54 GLU B C 1
ATOM 2717 O O . GLU B 1 54 ? 0.742 28.219 6.219 1 98.19 54 GLU B O 1
ATOM 2722 N N . PHE B 1 55 ? 0.989 26.203 7.109 1 98.44 55 PHE B N 1
ATOM 2723 C CA . PHE B 1 55 ? 0.847 25.484 5.852 1 98.44 55 PHE B CA 1
ATOM 2724 C C . PHE B 1 55 ? -0.477 24.734 5.801 1 98.44 55 PHE B C 1
ATOM 2726 O O . PHE B 1 55 ? -0.744 23.875 6.652 1 98.44 55 PHE B O 1
ATOM 2733 N N . SER B 1 56 ? -1.286 24.938 4.793 1 98.81 56 SER B N 1
ATOM 2734 C CA . SER B 1 56 ? -2.637 24.391 4.707 1 98.81 56 SER B CA 1
ATOM 2735 C C . SER B 1 56 ? -2.625 22.969 4.152 1 98.81 56 SER B C 1
ATOM 2737 O O . SER B 1 56 ? -1.863 22.656 3.232 1 98.81 56 SER B O 1
ATOM 2739 N N . PHE B 1 57 ? -3.408 22.141 4.793 1 98.88 57 PHE B N 1
ATOM 2740 C CA . PHE B 1 57 ? -3.826 20.922 4.117 1 98.88 57 PHE B CA 1
ATOM 2741 C C . PHE B 1 57 ? -4.73 21.234 2.934 1 98.88 57 PHE B C 1
ATOM 2743 O O . PHE B 1 57 ? -5.68 22.016 3.061 1 98.88 57 PHE B O 1
ATOM 2750 N N . GLU B 1 58 ? -4.484 20.672 1.802 1 98.75 58 GLU B N 1
ATOM 2751 C CA . GLU B 1 58 ? -5.371 20.938 0.67 1 98.75 58 GLU B CA 1
ATOM 2752 C C . GLU B 1 58 ? -5.266 19.828 -0.374 1 98.75 58 GLU B C 1
ATOM 2754 O O . GLU B 1 58 ? -4.266 19.109 -0.423 1 98.75 58 GLU B O 1
ATOM 2759 N N . THR B 1 59 ? -6.305 19.672 -1.211 1 98.56 59 THR B N 1
ATOM 2760 C CA . THR B 1 59 ? -6.383 18.625 -2.219 1 98.56 59 THR B CA 1
ATOM 2761 C C . THR B 1 59 ? -6.613 19.219 -3.605 1 98.56 59 THR B C 1
ATOM 2763 O O . THR B 1 59 ? -7.328 18.625 -4.426 1 98.56 59 THR B O 1
ATOM 2766 N N . LEU B 1 60 ? -6.07 20.406 -3.877 1 98.44 60 LEU B N 1
ATOM 2767 C CA . LEU B 1 60 ? -6.297 21.094 -5.145 1 98.44 60 LEU B CA 1
ATOM 2768 C C . LEU B 1 60 ? -5.75 20.266 -6.309 1 98.44 60 LEU B C 1
ATOM 2770 O O . LEU B 1 60 ? -6.359 20.219 -7.379 1 98.44 60 LEU B O 1
ATOM 2774 N N . SER B 1 61 ? -4.582 19.625 -6.148 1 97.94 61 SER B N 1
ATOM 2775 C CA . SER B 1 61 ? -3.99 18.828 -7.219 1 97.94 61 SER B CA 1
ATOM 2776 C C . SER B 1 61 ? -4.898 17.672 -7.605 1 97.94 61 SER B C 1
ATOM 2778 O O . SER B 1 61 ? -5.113 17.422 -8.789 1 97.94 61 SER B O 1
ATOM 2780 N N . THR B 1 62 ? -5.469 16.953 -6.598 1 97.81 62 THR B N 1
ATOM 2781 C CA . THR B 1 62 ? -6.336 15.82 -6.902 1 97.81 62 THR B CA 1
ATOM 2782 C C . THR B 1 62 ? -7.68 16.297 -7.445 1 97.81 62 THR B C 1
ATOM 2784 O O . THR B 1 62 ? -8.289 15.633 -8.281 1 97.81 62 THR B O 1
ATOM 2787 N N . LEU B 1 63 ? -8.148 17.484 -6.984 1 97.69 63 LEU B N 1
ATOM 2788 C CA . LEU B 1 63 ? -9.344 18.078 -7.574 1 97.69 63 LEU B CA 1
ATOM 2789 C C . LEU B 1 63 ? -9.156 18.297 -9.07 1 97.69 63 LEU B C 1
ATOM 2791 O O . LEU B 1 63 ? -10.062 18 -9.859 1 97.69 63 LEU B O 1
ATOM 2795 N N . LEU B 1 64 ? -7.984 18.781 -9.438 1 97.12 64 LEU B N 1
ATOM 2796 C CA . LEU B 1 64 ? -7.691 19.125 -10.82 1 97.12 64 LEU B CA 1
ATOM 2797 C C . LEU B 1 64 ? -7.156 17.922 -11.586 1 97.12 64 LEU B C 1
ATOM 2799 O O . LEU B 1 64 ? -6.766 18.031 -12.75 1 97.12 64 LEU B O 1
ATOM 2803 N N . ARG B 1 65 ? -7.02 16.766 -10.906 1 95.81 65 ARG B N 1
ATOM 2804 C CA . ARG B 1 65 ? -6.523 15.516 -11.484 1 95.81 65 ARG B CA 1
ATOM 2805 C C . ARG B 1 65 ? -5.102 15.688 -12.016 1 95.81 65 ARG B C 1
ATOM 2807 O O . ARG B 1 65 ? -4.785 15.242 -13.117 1 95.81 65 ARG B O 1
ATOM 2814 N N . GLN B 1 66 ? -4.352 16.406 -11.25 1 95.94 66 GLN B N 1
ATOM 2815 C CA . GLN B 1 66 ? -2.936 16.625 -11.531 1 95.94 66 GLN B CA 1
ATOM 2816 C C . GLN B 1 66 ? -2.061 15.695 -10.703 1 95.94 66 GLN B C 1
ATOM 2818 O O . GLN B 1 66 ? -2.475 15.234 -9.633 1 95.94 66 GLN B O 1
ATOM 2823 N N . PRO B 1 67 ? -0.866 15.359 -11.25 1 94.94 67 PRO B N 1
ATOM 2824 C CA . PRO B 1 67 ? 0.058 14.531 -10.469 1 94.94 67 PRO B CA 1
ATOM 2825 C C . PRO B 1 67 ? 0.447 15.18 -9.141 1 94.94 67 PRO B C 1
ATOM 2827 O O . PRO B 1 67 ? 0.434 16.406 -9.016 1 94.94 67 PRO B O 1
ATOM 2830 N N . VAL B 1 68 ? 0.78 14.375 -8.188 1 97.94 68 VAL B N 1
ATOM 2831 C CA . VAL B 1 68 ? 1.298 14.82 -6.895 1 97.94 68 VAL B CA 1
ATOM 2832 C C . VAL B 1 68 ? 2.656 14.172 -6.633 1 97.94 68 VAL B C 1
ATOM 2834 O O . VAL B 1 68 ? 2.758 13.234 -5.848 1 97.94 68 VAL B O 1
ATOM 2837 N N . PRO B 1 69 ? 3.689 14.703 -7.309 1 97.62 69 PRO B N 1
ATOM 2838 C CA . PRO B 1 69 ? 5.023 14.188 -7.008 1 97.62 69 PRO B CA 1
ATOM 2839 C C . PRO B 1 69 ? 5.438 14.414 -5.559 1 97.62 69 PRO B C 1
ATOM 2841 O O . PRO B 1 69 ? 5.188 15.492 -5.004 1 97.62 69 PRO B O 1
ATOM 2844 N N . ILE B 1 70 ? 6.094 13.398 -4.93 1 97.38 70 ILE B N 1
ATOM 2845 C CA . ILE B 1 70 ? 6.441 13.555 -3.52 1 97.38 70 ILE B CA 1
ATOM 2846 C C . ILE B 1 70 ? 7.957 13.469 -3.352 1 97.38 70 ILE B C 1
ATOM 2848 O O . ILE B 1 70 ? 8.453 13.102 -2.281 1 97.38 70 ILE B O 1
ATOM 2852 N N . ASP B 1 71 ? 8.648 13.641 -4.477 1 95.25 71 A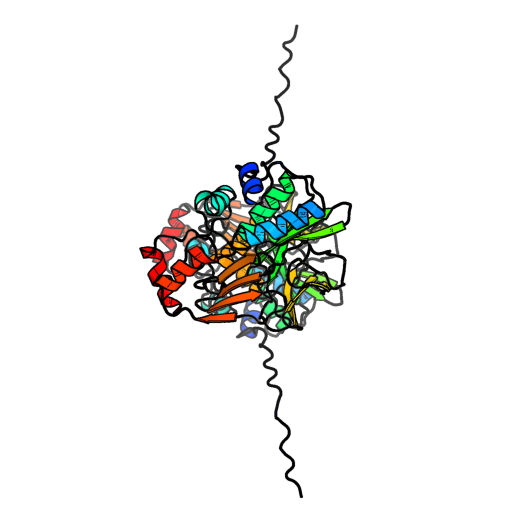SP B N 1
ATOM 2853 C CA . ASP B 1 71 ? 10.078 13.891 -4.273 1 95.25 71 ASP B CA 1
ATOM 2854 C C . ASP B 1 71 ? 10.305 15.227 -3.568 1 95.25 71 ASP B C 1
ATOM 2856 O O . ASP B 1 71 ? 9.516 16.156 -3.723 1 95.25 71 ASP B O 1
ATOM 2860 N N . PHE B 1 72 ? 11.336 15.281 -2.855 1 94.12 72 PHE B N 1
ATOM 2861 C CA . PHE B 1 72 ? 11.586 16.391 -1.943 1 94.12 72 PHE B CA 1
ATOM 2862 C C . PHE B 1 72 ? 11.602 17.719 -2.693 1 94.12 72 PHE B C 1
ATOM 2864 O O . PHE B 1 72 ? 11.016 18.703 -2.238 1 94.12 72 PHE B O 1
ATOM 2871 N N . GLU B 1 73 ? 12.219 17.828 -3.814 1 94.69 73 GLU B N 1
ATOM 2872 C CA . GLU B 1 73 ? 12.32 19.047 -4.605 1 94.69 73 GLU B CA 1
ATOM 2873 C C . GLU B 1 73 ? 10.938 19.531 -5.039 1 94.69 73 GLU B C 1
ATOM 2875 O O . GLU B 1 73 ? 10.641 20.734 -4.93 1 94.69 73 GLU B O 1
ATOM 2880 N N . SER B 1 74 ? 10.102 18.641 -5.527 1 97 74 SER B N 1
ATOM 2881 C CA . SER B 1 74 ? 8.766 19 -5.984 1 97 74 SER B CA 1
ATOM 2882 C C . SER B 1 74 ? 7.91 19.516 -4.832 1 97 74 SER B C 1
ATOM 2884 O O . SER B 1 74 ? 7.176 20.5 -4.992 1 97 74 SER B O 1
ATOM 2886 N N . VAL B 1 75 ? 8.055 18.891 -3.674 1 97.62 75 VAL B N 1
ATOM 2887 C CA . VAL B 1 75 ? 7.238 19.266 -2.523 1 97.62 75 VAL B CA 1
ATOM 2888 C C . VAL B 1 75 ? 7.672 20.641 -2.014 1 97.62 75 VAL B C 1
ATOM 2890 O O . VAL B 1 75 ? 6.828 21.5 -1.732 1 97.62 75 VAL B O 1
ATOM 2893 N N . GLU B 1 76 ? 8.922 20.875 -1.959 1 96.69 76 GLU B N 1
ATOM 2894 C CA . GLU B 1 76 ? 9.43 22.172 -1.51 1 96.69 76 GLU B CA 1
ATOM 2895 C C . GLU B 1 76 ? 9 23.297 -2.455 1 96.69 76 GLU B C 1
ATOM 2897 O O . GLU B 1 76 ? 8.578 24.359 -2.01 1 96.69 76 GLU B O 1
ATOM 2902 N N . ARG B 1 77 ? 9.164 23.031 -3.717 1 96.56 77 ARG B N 1
ATOM 2903 C CA . ARG B 1 77 ? 8.75 24.016 -4.703 1 96.56 77 ARG B CA 1
ATOM 2904 C C . ARG B 1 77 ? 7.27 24.359 -4.559 1 96.56 77 ARG B C 1
ATOM 2906 O O . ARG B 1 77 ? 6.891 25.531 -4.559 1 96.56 77 ARG B O 1
ATOM 2913 N N . LYS B 1 78 ? 6.473 23.344 -4.398 1 97.44 78 LYS B N 1
ATOM 2914 C CA . LYS B 1 78 ? 5.027 23.516 -4.273 1 97.44 78 LYS B CA 1
ATOM 2915 C C . LYS B 1 78 ? 4.684 24.328 -3.029 1 97.44 78 LYS B C 1
ATOM 2917 O O . LYS B 1 78 ? 3.941 25.312 -3.111 1 97.44 78 LYS B O 1
ATOM 2922 N N . VAL B 1 79 ? 5.242 24 -1.892 1 97.12 79 VAL B N 1
ATOM 2923 C CA . VAL B 1 79 ? 4.84 24.562 -0.606 1 97.12 79 VAL B CA 1
ATOM 2924 C C . VAL B 1 79 ? 5.531 25.906 -0.384 1 97.12 79 VAL B C 1
ATOM 2926 O O . VAL B 1 79 ? 4.895 26.875 0.008 1 97.12 79 VAL B O 1
ATOM 2929 N N . PHE B 1 80 ? 6.824 26.016 -0.741 1 95.75 80 PHE B N 1
ATOM 2930 C CA . PHE B 1 80 ? 7.59 27.203 -0.359 1 95.75 80 PHE B CA 1
ATOM 2931 C C . PHE B 1 80 ? 7.609 28.219 -1.487 1 95.75 80 PHE B C 1
ATOM 2933 O O . PHE B 1 80 ? 7.562 29.422 -1.238 1 95.75 80 PHE B O 1
ATOM 2940 N N . GLU B 1 81 ? 7.648 27.781 -2.727 1 95.38 81 GLU B N 1
ATOM 2941 C CA . GLU B 1 81 ? 7.773 28.703 -3.842 1 95.38 81 GLU B CA 1
ATOM 2942 C C . GLU B 1 81 ? 6.41 29.031 -4.441 1 95.38 81 GLU B C 1
ATOM 29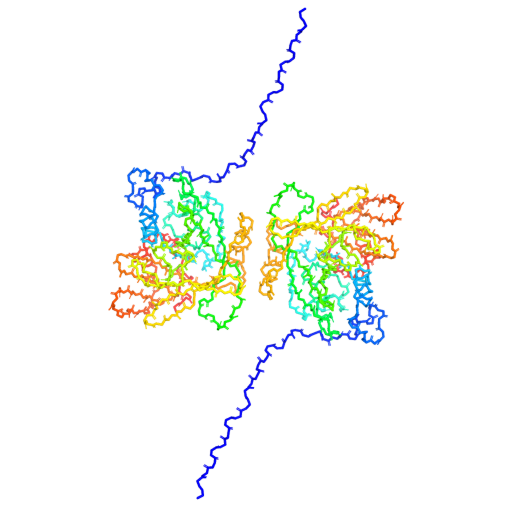44 O O . GLU B 1 81 ? 6.129 30.188 -4.758 1 95.38 81 GLU B O 1
ATOM 2949 N N . GLN B 1 82 ? 5.617 28.031 -4.562 1 97.06 82 GLN B N 1
ATOM 2950 C CA . GLN B 1 82 ? 4.336 28.234 -5.234 1 97.06 82 GLN B CA 1
ATOM 2951 C C . GLN B 1 82 ? 3.254 28.641 -4.238 1 97.06 82 GLN B C 1
ATOM 2953 O O . GLN B 1 82 ? 2.139 28.984 -4.637 1 97.06 82 GLN B O 1
ATOM 2958 N N . GLY B 1 83 ? 3.533 28.594 -2.951 1 97.19 83 GLY B N 1
ATOM 2959 C CA . GLY B 1 83 ? 2.605 29.062 -1.937 1 97.19 83 GLY B CA 1
ATOM 2960 C C . GLY B 1 83 ? 1.381 28.172 -1.79 1 97.19 83 GLY B C 1
ATOM 2961 O O . GLY B 1 83 ? 0.304 28.656 -1.427 1 97.19 83 GLY B O 1
ATOM 2962 N N . ARG B 1 84 ? 1.53 26.938 -2.227 1 98.12 84 ARG B N 1
ATOM 2963 C CA . ARG B 1 84 ? 0.463 25.953 -2.102 1 98.12 84 ARG B CA 1
ATOM 2964 C C . ARG B 1 84 ? 0.591 25.172 -0.8 1 98.12 84 ARG B C 1
ATOM 2966 O O . ARG B 1 84 ? 1.518 25.391 -0.02 1 98.12 84 ARG B O 1
ATOM 2973 N N . GLY B 1 85 ? -0.384 24.344 -0.473 1 98.25 85 GLY B N 1
ATOM 2974 C CA . GLY B 1 85 ? -0.336 23.359 0.593 1 98.25 85 GLY B CA 1
ATOM 2975 C C . GLY B 1 85 ? -0.097 21.953 0.089 1 98.25 85 GLY B C 1
ATOM 2976 O O . GLY B 1 85 ? 0.633 21.75 -0.883 1 98.25 85 GLY B O 1
ATOM 2977 N N . GLY B 1 86 ? -0.662 21.094 0.819 1 98.5 86 GLY B N 1
ATOM 2978 C CA . GLY B 1 86 ? -0.567 19.688 0.463 1 98.5 86 GLY B CA 1
ATOM 2979 C C . GLY B 1 86 ? -1.246 18.766 1.464 1 98.5 86 GLY B C 1
ATOM 2980 O O . GLY B 1 86 ? -1.83 19.234 2.443 1 98.5 86 GLY B O 1
ATOM 2981 N N . TYR B 1 87 ? -1.294 17.531 1.17 1 98.56 87 TYR B N 1
ATOM 2982 C CA . TYR B 1 87 ? -1.849 16.578 2.125 1 98.56 87 TYR B CA 1
ATOM 2983 C C . TYR B 1 87 ? -0.741 15.781 2.814 1 98.56 87 TYR B C 1
ATOM 2985 O O . TYR B 1 87 ? 0.409 16.219 2.859 1 98.56 87 TYR B O 1
ATOM 2993 N N . CYS B 1 88 ? -1.012 14.672 3.443 1 98.81 88 CYS B N 1
ATOM 2994 C CA . CYS B 1 88 ? -0.161 14.055 4.453 1 98.81 88 CYS B CA 1
ATOM 2995 C C . CYS B 1 88 ? 1.182 13.648 3.861 1 98.81 88 CYS B C 1
ATOM 2997 O O . CYS B 1 88 ? 2.211 13.719 4.535 1 98.81 88 CYS B O 1
ATOM 2999 N N . TYR B 1 89 ? 1.271 13.258 2.562 1 98.81 89 TYR B N 1
ATOM 3000 C CA . TYR B 1 89 ? 2.516 12.766 1.978 1 98.81 89 TYR B CA 1
ATOM 3001 C C . TYR B 1 89 ? 3.48 13.914 1.707 1 98.81 89 TYR B C 1
ATOM 3003 O O . TYR B 1 89 ? 4.684 13.703 1.551 1 98.81 89 TYR B O 1
ATOM 3011 N N . GLU B 1 90 ? 2.953 15.078 1.581 1 98.75 90 GLU B N 1
ATOM 3012 C CA . GLU B 1 90 ? 3.756 16.266 1.332 1 98.75 90 GLU B CA 1
ATOM 3013 C C . GLU B 1 90 ? 4.113 16.984 2.635 1 98.75 90 GLU B C 1
ATOM 3015 O O . GLU B 1 90 ? 5.293 17.125 2.967 1 98.75 90 GLU B O 1
ATOM 3020 N N . LEU B 1 91 ? 3.129 17.266 3.43 1 98.81 91 LEU B N 1
ATOM 3021 C CA . LEU B 1 91 ? 3.334 18.062 4.637 1 98.81 91 LEU B CA 1
ATOM 3022 C C . LEU B 1 91 ? 4.098 17.266 5.691 1 98.81 91 LEU B C 1
ATOM 3024 O O . LEU B 1 91 ? 5.023 17.781 6.312 1 98.81 91 LEU B O 1
ATOM 3028 N N . ASN B 1 92 ? 3.73 16.031 5.93 1 98.88 92 ASN B N 1
ATOM 3029 C CA . ASN B 1 92 ? 4.434 15.227 6.922 1 98.88 92 ASN B CA 1
ATOM 3030 C C . ASN B 1 92 ? 5.84 14.867 6.457 1 98.88 92 ASN B C 1
ATOM 3032 O O . ASN B 1 92 ? 6.734 14.656 7.277 1 98.88 92 ASN B O 1
ATOM 3036 N N . GLN B 1 93 ? 6.047 14.805 5.129 1 98.38 93 GLN B N 1
ATOM 3037 C CA . GLN B 1 93 ? 7.406 14.602 4.637 1 98.38 93 GLN B CA 1
ATOM 3038 C C . GLN B 1 93 ? 8.297 15.789 4.988 1 98.38 93 GLN B C 1
ATOM 3040 O O . GLN B 1 93 ? 9.406 15.609 5.496 1 98.38 93 GLN B O 1
ATOM 3045 N N . LEU B 1 94 ? 7.836 16.984 4.703 1 98.19 94 LEU B N 1
ATOM 3046 C CA . LEU B 1 94 ? 8.586 18.188 5.023 1 98.19 94 LEU B CA 1
ATOM 3047 C C . LEU B 1 94 ? 8.883 18.266 6.516 1 98.19 94 LEU B C 1
ATOM 3049 O O . LEU B 1 94 ? 10.016 18.531 6.914 1 98.19 94 LEU B O 1
ATOM 3053 N N . PHE B 1 95 ? 7.883 18 7.289 1 98.69 95 PHE B N 1
ATOM 3054 C CA . PHE B 1 95 ? 8.016 18.125 8.734 1 98.69 95 PHE B CA 1
ATOM 3055 C C . PHE B 1 95 ? 9.023 17.109 9.273 1 98.69 95 PHE B C 1
ATOM 3057 O O . PHE B 1 95 ? 9.859 17.453 10.109 1 98.69 95 PHE B O 1
ATOM 3064 N N . LEU B 1 96 ? 8.945 15.852 8.836 1 98.62 96 LEU B N 1
ATOM 3065 C CA . LEU B 1 96 ? 9.898 14.828 9.25 1 98.62 96 LEU B CA 1
ATOM 3066 C C . LEU B 1 96 ? 11.328 15.242 8.914 1 98.62 96 LEU B C 1
ATOM 3068 O O . LEU B 1 96 ? 12.227 15.102 9.742 1 98.62 96 LEU B O 1
ATOM 3072 N N . ALA B 1 97 ? 11.508 15.734 7.703 1 97.81 97 ALA B N 1
ATOM 3073 C CA . ALA B 1 97 ? 12.836 16.172 7.281 1 97.81 97 ALA B CA 1
ATOM 3074 C C . ALA B 1 97 ? 13.367 17.266 8.195 1 97.81 97 ALA B C 1
ATOM 3076 O O . ALA B 1 97 ? 14.547 17.25 8.57 1 97.81 97 ALA B O 1
ATOM 3077 N N . LEU B 1 98 ? 12.508 18.203 8.523 1 98.12 98 LEU B N 1
ATOM 3078 C CA . LEU B 1 98 ? 12.898 19.281 9.422 1 98.12 98 LEU B CA 1
ATOM 3079 C C . LEU B 1 98 ? 13.297 18.75 10.789 1 98.12 98 LEU B C 1
ATOM 3081 O O . LEU B 1 98 ? 14.328 19.141 11.344 1 98.12 98 LEU B O 1
ATOM 3085 N N . LEU B 1 99 ? 12.469 17.859 11.344 1 98.62 99 LEU B N 1
ATOM 3086 C CA . LEU B 1 99 ? 12.75 17.266 12.648 1 98.62 99 LEU B CA 1
ATOM 3087 C C . LEU B 1 99 ? 14.102 16.562 12.656 1 98.62 99 LEU B C 1
ATOM 3089 O O . LEU B 1 99 ? 14.898 16.734 13.578 1 98.62 99 LEU B O 1
ATOM 3093 N N . GLN B 1 100 ? 14.312 15.805 11.648 1 98.25 100 GLN B N 1
ATOM 3094 C CA . GLN B 1 100 ? 15.578 15.07 11.555 1 98.25 100 GLN B CA 1
ATOM 3095 C C . GLN B 1 100 ? 16.766 16.031 11.453 1 98.25 100 GLN B C 1
ATOM 3097 O O . GLN B 1 100 ? 17.797 15.812 12.086 1 98.25 100 GLN B O 1
ATOM 3102 N N . GLU B 1 101 ? 16.625 17.031 10.68 1 97.25 101 GLU B N 1
ATOM 3103 C CA . GLU B 1 101 ? 17.688 18.031 10.531 1 97.25 101 GLU B CA 1
ATOM 3104 C C . GLU B 1 101 ? 17.984 18.719 11.852 1 97.25 101 GLU B C 1
ATOM 3106 O O . GLU B 1 101 ? 19.141 19.062 12.125 1 97.25 101 GLU B O 1
ATOM 3111 N N . LEU B 1 102 ? 17 18.953 12.641 1 97.88 102 LEU B N 1
ATOM 3112 C CA . LEU B 1 102 ? 17.156 19.625 13.922 1 97.88 102 LEU B CA 1
ATOM 3113 C C . LEU B 1 102 ? 17.75 18.688 14.961 1 97.88 102 LEU B C 1
ATOM 3115 O O . LEU B 1 102 ? 18.109 19.109 16.062 1 97.88 102 LEU B O 1
ATOM 3119 N N . GLY B 1 103 ? 17.766 17.375 14.633 1 98.06 103 GLY B N 1
ATOM 3120 C CA . GLY B 1 103 ? 18.422 16.422 15.516 1 98.06 103 GLY B CA 1
ATOM 3121 C C . GLY B 1 103 ? 17.438 15.547 16.281 1 98.06 103 GLY B C 1
ATOM 3122 O O . GLY B 1 103 ? 17.844 14.797 17.172 1 98.06 103 GLY B O 1
ATOM 3123 N N . PHE B 1 104 ? 16.188 15.625 15.969 1 98.81 104 PHE B N 1
ATOM 3124 C CA . PHE B 1 104 ? 15.234 14.719 16.594 1 98.81 104 PHE B CA 1
ATOM 3125 C C . PHE B 1 104 ? 15.438 13.297 16.094 1 98.81 104 PHE B C 1
ATOM 3127 O O . PHE B 1 104 ? 15.742 13.078 14.914 1 98.81 104 PHE B O 1
ATOM 3134 N N . ASP B 1 105 ? 15.312 12.305 16.969 1 98.69 105 ASP B N 1
ATOM 3135 C CA . ASP B 1 105 ? 15.141 10.914 16.562 1 98.69 105 ASP B CA 1
ATOM 3136 C C . ASP B 1 105 ? 13.719 10.664 16.062 1 98.69 105 ASP B C 1
ATOM 3138 O O . ASP B 1 105 ? 12.812 10.398 16.844 1 98.69 105 ASP B O 1
ATOM 3142 N N . ALA B 1 106 ? 13.594 10.805 14.727 1 98.75 106 ALA B N 1
ATOM 3143 C CA . ALA B 1 106 ? 12.266 10.75 14.133 1 98.75 106 ALA B CA 1
ATOM 3144 C C . ALA B 1 106 ? 12.242 9.828 12.914 1 98.75 106 ALA B C 1
ATOM 3146 O O . ALA B 1 106 ? 13.219 9.758 12.172 1 98.75 106 ALA B O 1
ATOM 3147 N N . ARG B 1 107 ? 11.133 9.133 12.703 1 98.62 107 ARG B N 1
ATOM 3148 C CA . ARG B 1 107 ? 10.922 8.32 11.508 1 98.62 107 ARG B CA 1
ATOM 3149 C C . ARG B 1 107 ? 9.453 8.336 11.086 1 98.62 107 ARG B C 1
ATOM 3151 O O . ARG B 1 107 ? 8.57 8.578 11.914 1 98.62 107 ARG B O 1
ATOM 3158 N N . GLY B 1 108 ? 9.25 8.078 9.828 1 98.62 108 GLY B N 1
ATOM 3159 C CA . GLY B 1 108 ? 7.895 8.039 9.312 1 98.62 108 GLY B CA 1
ATOM 3160 C C . GLY B 1 108 ? 7.18 6.734 9.609 1 98.62 108 GLY B C 1
ATOM 3161 O O . GLY B 1 108 ? 7.812 5.676 9.664 1 98.62 108 GLY B O 1
ATOM 3162 N N . ILE B 1 109 ? 5.914 6.809 9.812 1 98.75 109 ILE B N 1
ATOM 3163 C CA . ILE B 1 109 ? 5.023 5.656 9.922 1 98.75 109 ILE B CA 1
ATOM 3164 C C . ILE B 1 109 ? 3.736 5.93 9.148 1 98.75 109 ILE B C 1
ATOM 3166 O O . ILE B 1 109 ? 3.557 7.012 8.586 1 98.75 109 ILE B O 1
ATOM 3170 N N . THR B 1 110 ? 2.885 4.922 9.031 1 98.75 110 THR B N 1
ATOM 3171 C CA . THR B 1 110 ? 1.649 5.074 8.273 1 98.75 110 THR B CA 1
ATOM 3172 C C . THR B 1 110 ? 0.465 4.5 9.039 1 98.75 110 THR B C 1
ATOM 3174 O O . THR B 1 110 ? 0.648 3.771 10.023 1 98.75 110 THR B O 1
ATOM 3177 N N . GLY B 1 111 ? -0.666 4.891 8.594 1 98.56 111 GLY B N 1
ATOM 3178 C CA . GLY B 1 111 ? -1.902 4.414 9.195 1 98.56 111 GLY B CA 1
ATOM 3179 C C . GLY B 1 111 ? -3.072 4.406 8.234 1 98.56 111 GLY B C 1
ATOM 3180 O O . GLY B 1 111 ? -2.912 4.734 7.055 1 98.56 111 GLY B O 1
ATOM 3181 N N . ARG B 1 112 ? -4.219 3.961 8.766 1 98.62 112 ARG B N 1
ATOM 3182 C CA . ARG B 1 112 ? -5.484 3.846 8.055 1 98.62 112 ARG B CA 1
ATOM 3183 C C . ARG B 1 112 ? -6.508 4.84 8.594 1 98.62 112 ARG B C 1
ATOM 3185 O O . ARG B 1 112 ? -6.891 4.773 9.766 1 98.62 112 ARG B O 1
ATOM 3192 N N . VAL B 1 113 ? -6.938 5.746 7.711 1 98.56 113 VAL B N 1
ATOM 3193 C CA . VAL B 1 113 ? -7.93 6.73 8.133 1 98.56 113 VAL B CA 1
ATOM 3194 C C . VAL B 1 113 ? -9.289 6.059 8.297 1 98.56 113 VAL B C 1
ATOM 3196 O O . VAL B 1 113 ? -9.773 5.398 7.371 1 98.56 113 VAL B O 1
ATOM 3199 N N . VAL B 1 114 ? -9.883 6.16 9.406 1 97.81 114 VAL B N 1
ATOM 3200 C CA . VAL B 1 114 ? -11.188 5.539 9.648 1 97.81 114 VAL B CA 1
ATOM 3201 C C . VAL B 1 114 ? -12.203 6.602 10.047 1 97.81 114 VAL B C 1
ATOM 3203 O O . VAL B 1 114 ? -13.312 6.281 10.477 1 97.81 114 VAL B O 1
ATOM 3206 N N . MET B 1 115 ? -11.781 7.797 9.852 1 94.25 115 MET B N 1
ATOM 3207 C CA . MET B 1 115 ? -12.711 8.891 10.125 1 94.25 115 MET B CA 1
ATOM 3208 C C . MET B 1 115 ? -13.945 8.797 9.234 1 94.25 115 MET B C 1
ATOM 3210 O O . MET B 1 115 ? -13.828 8.617 8.023 1 94.25 115 MET B O 1
ATOM 3214 N N . ASN B 1 116 ? -15.125 8.828 9.766 1 87.75 116 ASN B N 1
ATOM 3215 C CA . ASN B 1 116 ? -16.406 8.789 9.07 1 87.75 116 ASN B CA 1
ATOM 3216 C C . ASN B 1 116 ? -16.656 7.422 8.438 1 87.75 116 ASN B C 1
ATOM 3218 O O . ASN B 1 116 ? -17.531 7.281 7.578 1 87.75 116 ASN B O 1
ATOM 3222 N N . ALA B 1 117 ? -15.773 6.488 8.688 1 91.69 117 ALA B N 1
ATOM 3223 C CA . ALA B 1 117 ? -16 5.121 8.234 1 91.69 117 ALA B CA 1
ATOM 3224 C C . ALA B 1 117 ? -16.797 4.324 9.258 1 91.69 117 ALA B C 1
ATOM 3226 O O . ALA B 1 117 ? -16.859 4.699 10.43 1 91.69 117 ALA B O 1
ATOM 3227 N N . PRO B 1 118 ? -17.453 3.305 8.766 1 90.12 118 PRO B N 1
ATOM 3228 C CA . PRO B 1 118 ? -18.141 2.441 9.727 1 90.12 118 PRO B CA 1
ATOM 3229 C C . PRO B 1 118 ? -17.203 1.849 10.773 1 90.12 118 PRO B C 1
ATOM 3231 O O . PRO B 1 118 ? -15.992 1.727 10.531 1 90.12 118 PRO B O 1
ATOM 3234 N N . GLU B 1 119 ? -17.781 1.599 11.922 1 85.88 119 GLU B N 1
ATOM 3235 C CA . GLU B 1 119 ? -17 0.986 12.984 1 85.88 119 GLU B CA 1
ATOM 3236 C C . GLU B 1 119 ? -16.328 -0.3 12.508 1 85.88 119 GLU B C 1
ATOM 3238 O O . GLU B 1 119 ? -16.953 -1.121 11.836 1 85.88 119 GLU B O 1
ATOM 3243 N N . GLY B 1 120 ? -15.117 -0.38 12.812 1 88.81 120 GLY B N 1
ATOM 3244 C CA . GLY B 1 120 ? -14.398 -1.595 12.461 1 88.81 120 GLY B CA 1
ATOM 3245 C C . GLY B 1 120 ? -13.906 -1.598 11.023 1 88.81 120 GLY B C 1
ATOM 3246 O O . GLY B 1 120 ? -13.344 -2.59 10.562 1 88.81 120 GLY B O 1
ATOM 3247 N N . ALA B 1 121 ? -14.102 -0.492 10.336 1 93.38 121 ALA B N 1
ATOM 3248 C CA . ALA B 1 121 ? -13.68 -0.415 8.945 1 93.38 121 ALA B CA 1
ATOM 3249 C C . ALA B 1 121 ? -12.18 -0.65 8.812 1 93.38 121 ALA B C 1
ATOM 3251 O O . ALA B 1 121 ? -11.398 -0.249 9.68 1 93.38 121 ALA B O 1
ATOM 3252 N N . TRP B 1 122 ? -11.797 -1.354 7.812 1 96.81 122 TRP B N 1
ATOM 3253 C CA . TRP B 1 122 ? -10.406 -1.551 7.414 1 96.81 122 TRP B CA 1
ATOM 3254 C C . TRP B 1 122 ? -10.109 -0.816 6.113 1 96.81 122 TRP B C 1
ATOM 3256 O O . TRP B 1 122 ? -10.258 -1.379 5.023 1 96.81 122 TRP B O 1
ATOM 3266 N N . THR B 1 123 ? -9.664 0.418 6.27 1 97.75 123 THR B N 1
ATOM 3267 C CA . THR B 1 123 ? -9.469 1.29 5.113 1 97.75 123 THR B CA 1
ATOM 3268 C C . THR B 1 123 ? -8.039 1.169 4.578 1 97.75 123 THR B C 1
ATOM 3270 O O . THR B 1 123 ? -7.215 0.457 5.156 1 97.75 123 THR B O 1
ATOM 3273 N N . ALA B 1 124 ? -7.824 1.771 3.467 1 97.56 124 ALA B N 1
ATOM 3274 C CA . ALA B 1 124 ? -6.496 1.735 2.859 1 97.56 124 ALA B CA 1
ATOM 3275 C C . ALA B 1 124 ? -5.457 2.369 3.777 1 97.56 124 ALA B C 1
ATOM 3277 O O . ALA B 1 124 ? -5.723 3.393 4.414 1 97.56 124 ALA B O 1
ATOM 3278 N N . ARG B 1 125 ? -4.289 1.768 3.871 1 98 125 ARG B N 1
ATOM 3279 C CA . ARG B 1 125 ? -3.182 2.324 4.645 1 98 125 ARG B CA 1
ATOM 3280 C C . ARG B 1 125 ? -2.518 3.475 3.896 1 98 125 ARG B C 1
ATOM 3282 O O . ARG B 1 125 ? -1.506 3.279 3.219 1 98 125 ARG B O 1
ATOM 3289 N N . THR B 1 126 ? -3.064 4.707 4.051 1 98.56 126 THR B N 1
ATOM 3290 C CA . THR B 1 126 ? -2.619 5.766 3.15 1 98.56 126 THR B CA 1
ATOM 3291 C C . THR B 1 126 ? -2.371 7.059 3.922 1 98.56 126 THR B C 1
ATOM 3293 O O . THR B 1 126 ? -2.295 8.133 3.328 1 98.56 126 THR B O 1
ATOM 3296 N N . HIS B 1 127 ? -2.316 7.023 5.223 1 98.81 127 HIS B N 1
ATOM 3297 C CA . HIS B 1 127 ? -1.968 8.227 5.973 1 98.81 127 HIS B CA 1
ATOM 3298 C C . HIS B 1 127 ? -0.524 8.172 6.461 1 98.81 127 HIS B C 1
ATOM 3300 O O . HIS B 1 127 ? -0.092 7.16 7.023 1 98.81 127 HIS B O 1
ATOM 3306 N N . ARG B 1 128 ? 0.217 9.18 6.184 1 98.81 128 ARG B N 1
ATOM 3307 C CA . ARG B 1 128 ? 1.594 9.312 6.648 1 98.81 128 ARG B CA 1
ATOM 3308 C C . ARG B 1 128 ? 1.675 10.227 7.867 1 98.81 128 ARG B C 1
ATOM 3310 O O . ARG B 1 128 ? 1.042 11.281 7.902 1 98.81 128 ARG B O 1
ATOM 3317 N N . LEU B 1 129 ? 2.309 9.773 8.898 1 98.88 129 LEU B N 1
ATOM 3318 C CA . LEU B 1 129 ? 2.664 10.555 10.078 1 98.88 129 LEU B CA 1
ATOM 3319 C C . LEU B 1 129 ? 4.039 10.156 10.602 1 98.88 129 LEU B C 1
ATOM 3321 O O . LEU B 1 129 ? 4.809 9.5 9.898 1 98.88 129 LEU B O 1
ATOM 3325 N N . SER B 1 130 ? 4.434 10.68 11.82 1 98.88 130 SER B N 1
ATOM 3326 C CA . SER B 1 130 ? 5.793 10.398 12.273 1 98.88 130 SER B CA 1
ATOM 3327 C C . SER B 1 130 ? 5.816 9.977 13.734 1 98.88 130 SER B C 1
ATOM 3329 O O . SER B 1 130 ? 4.914 10.32 14.5 1 98.88 130 SER B O 1
ATOM 3331 N N . LEU B 1 131 ? 6.754 9.172 14.047 1 98.94 131 LEU B N 1
ATOM 3332 C CA . LEU B 1 131 ? 7.133 8.805 15.406 1 98.94 131 LEU B CA 1
ATOM 3333 C C . LEU B 1 131 ? 8.406 9.523 15.828 1 98.94 131 LEU B C 1
ATOM 3335 O O . LEU B 1 131 ? 9.383 9.562 15.078 1 98.94 131 LEU B O 1
ATOM 3339 N N . VAL B 1 132 ? 8.391 10.148 16.984 1 98.94 132 VAL B N 1
ATOM 3340 C CA . VAL B 1 132 ? 9.547 10.867 17.516 1 98.94 132 VAL B CA 1
ATOM 3341 C C . VAL B 1 132 ? 9.891 10.312 18.906 1 98.94 132 VAL B C 1
ATOM 3343 O O . VAL B 1 132 ? 9 10.094 19.734 1 98.94 132 VAL B O 1
ATOM 3346 N N . THR B 1 133 ? 11.117 10.047 19.109 1 98.88 133 THR B N 1
ATOM 3347 C CA . THR B 1 133 ? 11.586 9.625 20.422 1 98.88 133 THR B CA 1
ATOM 3348 C C . THR B 1 133 ? 12.438 10.711 21.078 1 98.88 133 THR B C 1
ATOM 3350 O O . THR B 1 133 ? 13.414 11.18 20.484 1 98.88 133 THR B O 1
ATOM 3353 N N . ILE B 1 134 ? 12.07 11.172 22.219 1 98.75 134 ILE B N 1
ATOM 3354 C CA . ILE B 1 134 ? 12.805 12.156 23 1 98.75 134 ILE B CA 1
ATOM 3355 C C . ILE B 1 134 ? 13.117 11.594 24.391 1 98.75 134 ILE B C 1
ATOM 3357 O O . ILE B 1 134 ? 12.203 11.344 25.172 1 98.75 134 ILE B O 1
ATOM 3361 N N . GLY B 1 135 ? 14.344 11.391 24.688 1 97.75 135 GLY B N 1
ATOM 3362 C CA . GLY B 1 135 ? 14.727 10.836 25.969 1 97.75 135 GLY B CA 1
ATOM 3363 C C . GLY B 1 135 ? 14.078 9.492 26.266 1 97.75 135 GLY B C 1
ATOM 3364 O O . GLY B 1 135 ? 13.586 9.258 27.359 1 97.75 135 GLY B O 1
ATOM 3365 N N . GLY B 1 136 ? 13.891 8.719 25.297 1 98.12 136 GLY B N 1
ATOM 3366 C CA . GLY B 1 136 ? 13.336 7.383 25.453 1 98.12 136 GLY B CA 1
ATOM 3367 C C . GLY B 1 136 ? 11.82 7.355 25.422 1 98.12 136 GLY B C 1
ATOM 3368 O O . GLY B 1 136 ? 11.211 6.285 25.438 1 98.12 136 GLY B O 1
ATOM 3369 N N . VAL B 1 137 ? 11.227 8.57 25.422 1 98.75 137 VAL B N 1
ATOM 3370 C CA . VAL B 1 137 ? 9.773 8.664 25.391 1 98.75 137 VAL B CA 1
ATOM 3371 C C . VAL B 1 137 ? 9.297 8.805 23.953 1 98.75 137 VAL B C 1
ATOM 3373 O O . VAL B 1 137 ? 9.836 9.609 23.188 1 98.75 137 VAL B O 1
ATOM 3376 N N . ARG B 1 138 ? 8.297 7.98 23.516 1 98.88 138 ARG B N 1
ATOM 3377 C CA . ARG B 1 138 ? 7.836 7.961 22.141 1 98.88 138 ARG B CA 1
ATOM 3378 C C . ARG B 1 138 ? 6.602 8.836 21.969 1 98.88 138 ARG B C 1
ATOM 3380 O O . ARG B 1 138 ? 5.645 8.734 22.734 1 98.88 138 ARG B O 1
ATOM 3387 N N . TYR B 1 139 ? 6.621 9.734 20.891 1 98.94 139 TYR B N 1
ATOM 3388 C CA . TYR B 1 139 ? 5.539 10.641 20.531 1 98.94 139 TYR B CA 1
ATOM 3389 C C . TYR B 1 139 ? 5.125 10.43 19.078 1 98.94 139 TYR B C 1
ATOM 3391 O O . TYR B 1 139 ? 5.969 10.156 18.219 1 98.94 139 TYR B O 1
ATOM 3399 N N . THR B 1 140 ? 3.816 10.539 18.828 1 98.88 140 THR B N 1
ATOM 3400 C CA . THR B 1 140 ? 3.395 10.695 17.438 1 98.88 140 THR B CA 1
ATOM 3401 C C . THR B 1 140 ? 3.244 12.164 17.078 1 98.88 140 THR B C 1
ATOM 3403 O O . THR B 1 140 ? 2.846 12.977 17.906 1 98.88 140 THR B O 1
ATOM 3406 N N . THR B 1 141 ? 3.588 12.516 15.883 1 98.88 141 THR B N 1
ATOM 3407 C CA . THR B 1 141 ? 3.373 13.852 15.344 1 98.88 141 THR B CA 1
ATOM 3408 C C . THR B 1 141 ? 2.723 13.781 13.969 1 98.88 141 THR B C 1
ATOM 3410 O O . THR B 1 141 ? 2.982 12.852 13.203 1 98.88 141 THR B O 1
ATOM 3413 N N . ASP B 1 142 ? 1.885 14.695 13.695 1 98.94 142 ASP B N 1
ATOM 3414 C CA . ASP B 1 142 ? 1.106 14.758 12.461 1 98.94 142 ASP B CA 1
ATOM 3415 C C . ASP B 1 142 ? 0.782 16.203 12.094 1 98.94 142 ASP B C 1
ATOM 3417 O O . ASP B 1 142 ? 0.168 16.922 12.875 1 98.94 142 ASP B O 1
ATOM 3421 N N . VAL B 1 143 ? 1.168 16.594 10.859 1 98.88 143 VAL B N 1
ATOM 3422 C CA . VAL B 1 143 ? 0.883 17.969 10.43 1 98.88 143 VAL B CA 1
ATOM 3423 C C . VAL B 1 143 ? 0.106 17.938 9.117 1 98.88 143 VAL B C 1
ATOM 3425 O O . VAL B 1 143 ? -0.024 18.969 8.453 1 98.88 143 VAL B O 1
ATOM 3428 N N . GLY B 1 144 ? -0.355 16.719 8.734 1 98.81 144 GLY B N 1
ATOM 3429 C CA . GLY B 1 144 ? -0.907 16.625 7.395 1 98.81 144 GLY B CA 1
ATOM 3430 C C . GLY B 1 144 ? -2.215 15.867 7.336 1 98.81 144 GLY B C 1
ATOM 3431 O O . GLY B 1 144 ? -2.584 15.336 6.285 1 98.81 144 GLY B O 1
ATOM 3432 N N . PHE B 1 145 ? -2.969 15.766 8.438 1 98.56 145 PHE B N 1
ATOM 3433 C CA . PHE B 1 145 ? -4.195 14.984 8.445 1 98.56 145 PHE B CA 1
ATOM 3434 C C . PHE B 1 145 ? -5.359 15.789 7.879 1 98.56 145 PHE B C 1
ATOM 3436 O O . PHE B 1 145 ? -6.316 15.227 7.352 1 98.56 145 PHE B O 1
ATOM 3443 N N . GLY B 1 146 ? -5.391 17.109 8.031 1 97.38 146 GLY B N 1
ATOM 3444 C CA . GLY B 1 146 ? -6.488 17.969 7.594 1 97.38 146 GLY B CA 1
ATOM 3445 C C . GLY B 1 146 ? -7.309 18.516 8.742 1 97.38 146 GLY B C 1
ATOM 3446 O O . GLY B 1 146 ? -6.754 19.062 9.703 1 97.38 146 GLY B O 1
ATOM 3447 N N . GLY B 1 147 ? -8.641 18.5 8.695 1 96 147 GLY B N 1
ATOM 3448 C CA . GLY B 1 147 ? -9.57 19.203 9.555 1 96 147 GLY B CA 1
ATOM 3449 C C . GLY B 1 147 ? -9.336 18.938 11.031 1 96 147 GLY B C 1
ATOM 3450 O O . GLY B 1 147 ? -9.43 19.844 11.859 1 96 147 GLY B O 1
ATOM 3451 N N . MET B 1 148 ? -8.984 17.688 11.398 1 95.94 148 MET B N 1
ATOM 3452 C CA . MET B 1 148 ? -8.844 17.328 12.805 1 95.94 148 MET B CA 1
ATOM 3453 C C . MET B 1 148 ? -7.41 16.922 13.125 1 95.94 148 MET B C 1
ATOM 3455 O O . MET B 1 148 ? -7.172 16.094 14 1 95.94 148 MET B O 1
ATOM 3459 N N . VAL B 1 149 ? -6.5 17.5 12.391 1 98.56 149 VAL B N 1
ATOM 3460 C CA . VAL B 1 149 ? -5.09 17.219 12.625 1 98.56 149 VAL B CA 1
ATOM 3461 C C . VAL B 1 149 ? -4.723 17.562 14.07 1 98.56 149 VAL B C 1
ATOM 3463 O O . VAL B 1 149 ? -5.121 18.609 14.586 1 98.56 149 VAL B O 1
ATOM 3466 N N . PRO B 1 150 ? -4.035 16.641 14.797 1 98.44 150 PRO B N 1
ATOM 3467 C CA . PRO B 1 150 ? -3.51 17.062 16.094 1 98.44 150 PRO B CA 1
ATOM 3468 C C . PRO B 1 150 ? -2.518 18.219 15.992 1 98.44 150 PRO B C 1
ATOM 3470 O O . PRO B 1 150 ? -1.686 18.234 15.086 1 98.44 150 PRO B O 1
ATOM 3473 N N . THR B 1 151 ? -2.637 19.188 16.922 1 98.5 151 THR B N 1
ATOM 3474 C CA . THR B 1 151 ? -1.782 20.359 16.812 1 98.5 151 THR B CA 1
ATOM 3475 C C . THR B 1 151 ? -0.667 20.312 17.859 1 98.5 151 THR B C 1
ATOM 3477 O O . THR B 1 151 ? -0.029 21.328 18.141 1 98.5 151 THR B O 1
ATOM 3480 N N . GLY B 1 152 ? -0.446 19.188 18.469 1 98.56 152 GLY B N 1
ATOM 3481 C CA . GLY B 1 152 ? 0.665 18.859 19.359 1 98.56 152 GLY B CA 1
ATOM 3482 C C . GLY B 1 152 ? 1.018 17.375 19.344 1 98.56 152 GLY B C 1
ATOM 3483 O O . GLY B 1 152 ? 0.207 16.547 18.938 1 98.56 152 GLY B O 1
ATOM 3484 N N . PRO B 1 153 ? 2.285 17.109 19.781 1 98.88 153 PRO B N 1
ATOM 3485 C CA . PRO B 1 153 ? 2.678 15.703 19.844 1 98.88 153 PRO B CA 1
ATOM 3486 C C . PRO B 1 153 ? 1.889 14.914 20.891 1 98.88 153 PRO B C 1
ATOM 3488 O O . PRO B 1 153 ? 1.48 15.469 21.906 1 98.88 153 PRO B O 1
ATOM 3491 N N . LEU B 1 154 ? 1.645 13.695 20.625 1 98.94 154 LEU B N 1
ATOM 3492 C CA . LEU B 1 154 ? 0.892 12.828 21.531 1 98.94 154 LEU B CA 1
ATOM 3493 C C . LEU B 1 154 ? 1.764 11.688 22.031 1 98.94 154 LEU B C 1
ATOM 3495 O O . LEU B 1 154 ? 2.475 11.047 21.25 1 98.94 154 LEU B O 1
ATOM 3499 N N . LEU B 1 155 ? 1.674 11.445 23.312 1 98.94 155 LEU B N 1
ATOM 3500 C CA . LEU B 1 155 ? 2.375 10.312 23.906 1 98.94 155 LEU B CA 1
ATOM 3501 C C . LEU B 1 155 ? 1.83 8.992 23.375 1 98.94 155 LEU B C 1
ATOM 3503 O O . LEU B 1 155 ? 0.653 8.68 23.578 1 98.94 155 LEU B O 1
ATOM 3507 N N . LEU B 1 156 ? 2.719 8.227 22.766 1 98.88 156 LEU B N 1
ATOM 3508 C CA . LEU B 1 156 ? 2.281 6.961 22.188 1 98.88 156 LEU B CA 1
ATOM 3509 C C . LEU B 1 156 ? 1.87 5.977 23.266 1 98.88 156 LEU B C 1
ATOM 3511 O O . LEU B 1 156 ? 0.874 5.262 23.125 1 98.88 156 LEU B O 1
ATOM 3515 N N . ASP B 1 157 ? 2.596 5.969 24.344 1 98.56 157 ASP B N 1
ATOM 3516 C CA . ASP B 1 157 ? 2.449 4.895 25.328 1 98.56 157 ASP B CA 1
ATOM 3517 C C . ASP B 1 157 ? 1.533 5.32 26.469 1 98.56 157 ASP B C 1
ATOM 3519 O O . ASP B 1 157 ? 1.562 4.719 27.547 1 98.56 157 ASP B O 1
ATOM 3523 N N . SER B 1 158 ? 0.784 6.367 26.312 1 98.69 158 SER B N 1
ATOM 3524 C CA . SER B 1 158 ? -0.25 6.773 27.25 1 98.69 158 SER B CA 1
ATOM 3525 C C . SER B 1 158 ? -1.645 6.496 26.703 1 98.69 158 SER B C 1
ATOM 3527 O O . SER B 1 158 ? -1.897 6.699 25.516 1 98.69 158 SER B O 1
ATOM 3529 N N . ARG B 1 159 ? -2.527 6.066 27.578 1 98.69 159 ARG B N 1
ATOM 3530 C CA . ARG B 1 159 ? -3.922 5.855 27.203 1 98.69 159 ARG B CA 1
ATOM 3531 C C . ARG B 1 159 ? -4.824 6.914 27.828 1 98.69 159 ARG B C 1
ATOM 3533 O O . ARG B 1 159 ? -6.051 6.816 27.734 1 98.69 159 ARG B O 1
ATOM 3540 N N . ASP B 1 160 ? -4.223 7.891 28.328 1 98.69 160 ASP B N 1
ATOM 3541 C CA . ASP B 1 160 ? -4.941 9.008 28.938 1 98.69 160 ASP B CA 1
ATOM 3542 C C . ASP B 1 160 ? -5.387 10.016 27.891 1 98.69 160 ASP B C 1
ATOM 3544 O O . ASP B 1 160 ? -4.887 10.008 26.766 1 98.69 160 ASP B O 1
ATOM 3548 N N . ILE B 1 161 ? -6.375 10.812 28.297 1 98.69 161 ILE B N 1
ATOM 3549 C CA . ILE B 1 161 ? -6.734 11.969 27.484 1 98.69 161 ILE B CA 1
ATOM 3550 C C . ILE B 1 161 ? -5.559 12.938 27.422 1 98.69 161 ILE B C 1
ATOM 3552 O O . ILE B 1 161 ? -4.93 13.234 28.438 1 98.69 161 ILE B O 1
ATOM 3556 N N . GLN B 1 162 ? -5.27 13.344 26.234 1 98.75 162 GLN B N 1
ATOM 3557 C CA . GLN B 1 162 ? -4.141 14.25 26.047 1 98.75 162 GLN B CA 1
ATOM 3558 C C . GLN B 1 162 ? -4.602 15.578 25.453 1 98.75 162 GLN B C 1
ATOM 3560 O O . GLN B 1 162 ? -5.203 15.617 24.375 1 98.75 162 GLN B O 1
ATOM 3565 N N . ALA B 1 163 ? -4.297 16.625 26.141 1 97.31 163 ALA B N 1
ATOM 3566 C CA . ALA B 1 163 ? -4.645 17.969 25.672 1 97.31 163 ALA B CA 1
ATOM 3567 C C . ALA B 1 163 ? -3.711 18.422 24.562 1 97.31 163 ALA B C 1
ATOM 3569 O O . ALA B 1 163 ? -2.545 18.016 24.516 1 97.31 163 ALA B O 1
ATOM 3570 N N . THR B 1 164 ? -4.199 19.125 23.641 1 97.38 164 THR B N 1
ATOM 3571 C CA . THR B 1 164 ? -3.459 19.875 22.641 1 97.38 164 THR B CA 1
ATOM 3572 C C . THR B 1 164 ? -3.902 21.328 22.625 1 97.38 164 THR B C 1
ATOM 3574 O O . THR B 1 164 ? -4.816 21.719 23.359 1 97.38 164 THR B O 1
ATOM 3577 N N . PRO B 1 165 ? -3.227 22.203 21.812 1 96.62 165 PRO B N 1
ATOM 3578 C CA . PRO B 1 165 ? -3.715 23.578 21.703 1 96.62 165 PRO B CA 1
ATOM 3579 C C . PRO B 1 165 ? -5.152 23.656 21.188 1 96.62 165 PRO B C 1
ATOM 3581 O O . PRO B 1 165 ? -5.805 24.688 21.328 1 96.62 165 PRO B O 1
ATOM 3584 N N . HIS B 1 166 ? -5.699 22.562 20.625 1 97 166 HIS B N 1
ATOM 3585 C CA . HIS B 1 166 ? -7.078 22.469 20.172 1 97 166 HIS B CA 1
ATOM 3586 C C . HIS B 1 166 ? -7.832 21.375 20.906 1 97 166 HIS B C 1
ATOM 3588 O O . HIS B 1 166 ? -7.898 21.375 22.141 1 97 166 HIS B O 1
ATOM 3594 N N . GLU B 1 167 ? -8.438 20.391 20.297 1 94.94 167 GLU B N 1
ATOM 3595 C CA . GLU B 1 167 ? -9.195 19.312 20.938 1 94.94 167 GLU B CA 1
ATOM 3596 C C . GLU B 1 167 ? -8.273 18.328 21.656 1 94.94 167 GLU B C 1
ATOM 3598 O O . GLU B 1 167 ? -7.113 18.172 21.281 1 94.94 167 GLU B O 1
ATOM 3603 N N . PRO B 1 168 ? -8.828 17.734 22.594 1 97.62 168 PRO B N 1
ATOM 3604 C CA . PRO B 1 168 ? -8.062 16.625 23.156 1 97.62 168 PRO B CA 1
ATOM 3605 C C . PRO B 1 168 ? -8.148 15.344 22.328 1 97.62 168 PRO B C 1
ATOM 3607 O O . PRO B 1 168 ? -9.102 15.172 21.562 1 97.62 168 PRO B O 1
ATOM 3610 N N . TYR B 1 169 ? -7.156 14.508 22.484 1 98.69 169 TYR B N 1
ATOM 3611 C CA . TYR B 1 169 ? -7.031 13.242 21.766 1 98.69 169 TYR B CA 1
ATOM 3612 C C . TYR B 1 169 ? -6.715 12.109 22.734 1 98.69 169 TYR B C 1
ATOM 3614 O O . TYR B 1 169 ? -6.324 12.344 23.875 1 98.69 169 TYR B O 1
ATOM 3622 N N . ARG B 1 170 ? -6.91 10.93 22.266 1 98.69 170 ARG B N 1
ATOM 3623 C CA . ARG B 1 170 ? -6.488 9.75 23 1 98.69 170 ARG B CA 1
ATOM 3624 C C . ARG B 1 170 ? -6.059 8.633 22.062 1 98.69 170 ARG B C 1
ATOM 3626 O O . ARG B 1 170 ? -6.629 8.477 20.984 1 98.69 170 ARG B O 1
ATOM 3633 N N . ILE B 1 171 ? -5.039 7.926 22.469 1 98.88 171 ILE B N 1
ATOM 3634 C CA . ILE B 1 171 ? -4.551 6.762 21.75 1 98.88 171 ILE B CA 1
ATOM 3635 C C . ILE B 1 171 ? -4.965 5.484 22.469 1 98.88 171 ILE B C 1
ATOM 3637 O O . ILE B 1 171 ? -4.684 5.32 23.656 1 98.88 171 ILE B O 1
ATOM 3641 N N . GLU B 1 172 ? -5.625 4.699 21.75 1 98.5 172 GLU B N 1
ATOM 3642 C CA . GLU B 1 172 ? -6.098 3.438 22.297 1 98.5 172 GLU B CA 1
ATOM 3643 C C . GLU B 1 172 ? -5.336 2.254 21.719 1 98.5 172 GLU B C 1
ATOM 3645 O O . GLU B 1 172 ? -4.871 2.312 20.578 1 98.5 172 GLU B O 1
ATOM 3650 N N . ASP B 1 173 ? -5.277 1.206 22.562 1 98.31 173 ASP B N 1
ATOM 3651 C CA . ASP B 1 173 ? -4.754 -0.044 22.016 1 98.31 173 ASP B CA 1
ATOM 3652 C C . ASP B 1 173 ? -5.723 -0.653 21 1 98.31 173 ASP B C 1
ATOM 3654 O O . ASP B 1 173 ? -6.941 -0.582 21.188 1 98.31 173 ASP B O 1
ATOM 3658 N N . HIS B 1 174 ? -5.227 -1.146 20.031 1 97.44 174 HIS B N 1
ATOM 3659 C CA . HIS B 1 174 ? -5.953 -1.881 19 1 97.44 174 HIS B CA 1
ATOM 3660 C C . HIS B 1 174 ? -5.238 -3.182 18.656 1 97.44 174 HIS B C 1
ATOM 3662 O O . HIS B 1 174 ? -4.008 -3.24 18.656 1 97.44 174 HIS B O 1
ATOM 3668 N N . PRO B 1 175 ? -5.934 -4.25 18.344 1 96.12 175 PRO B N 1
ATOM 3669 C CA . PRO B 1 175 ? -5.285 -5.52 18 1 96.12 175 PRO B CA 1
ATOM 3670 C C . PRO B 1 175 ? -4.25 -5.371 16.891 1 96.12 175 PRO B C 1
ATOM 3672 O O . PRO B 1 175 ? -3.266 -6.117 16.844 1 96.12 175 PRO B O 1
ATOM 3675 N N . ASP B 1 176 ? -4.453 -4.422 16.047 1 96.44 176 ASP B N 1
ATOM 3676 C CA . ASP B 1 176 ? -3.562 -4.234 14.898 1 96.44 176 ASP B CA 1
ATOM 3677 C C . ASP B 1 176 ? -2.695 -2.99 15.078 1 96.44 176 ASP B C 1
ATOM 3679 O O . ASP B 1 176 ? -2.166 -2.451 14.102 1 96.44 176 ASP B O 1
ATOM 3683 N N . GLY B 1 177 ? -2.572 -2.521 16.297 1 97.81 177 GLY B N 1
ATOM 3684 C CA . GLY B 1 177 ? -1.746 -1.356 16.578 1 97.81 177 GLY B CA 1
ATOM 3685 C C . GLY B 1 177 ? -2.389 -0.389 17.547 1 97.81 177 GLY B C 1
ATOM 3686 O O . GLY B 1 177 ? -2.725 -0.767 18.672 1 97.81 177 GLY B O 1
ATOM 3687 N N . TYR B 1 178 ? -2.592 0.84 17.031 1 98.75 178 TYR B N 1
ATOM 3688 C CA . TYR B 1 178 ? -3.129 1.932 17.844 1 98.75 178 TYR B CA 1
ATOM 3689 C C . TYR B 1 178 ? -4.27 2.635 17.109 1 98.75 178 TYR B C 1
ATOM 3691 O O . TYR B 1 178 ? -4.25 2.756 15.891 1 98.75 178 TYR B O 1
ATOM 3699 N N . LEU B 1 179 ? -5.227 3.059 17.875 1 98.62 179 LEU B N 1
ATOM 3700 C CA . LEU B 1 179 ? -6.32 3.861 17.344 1 98.62 179 LEU B CA 1
ATOM 3701 C C . LEU B 1 179 ? -6.324 5.258 17.969 1 98.62 179 LEU B C 1
ATOM 3703 O O . LEU B 1 179 ? -6.398 5.398 19.188 1 98.62 179 LEU B O 1
ATOM 3707 N N . LEU B 1 180 ? -6.203 6.262 17.141 1 98.75 180 LEU B N 1
ATOM 3708 C CA . LEU B 1 180 ? -6.32 7.641 17.609 1 98.75 180 LEU B CA 1
ATOM 3709 C C . LEU B 1 180 ? -7.773 8.102 17.578 1 98.75 180 LEU B C 1
ATOM 3711 O O . LEU B 1 180 ? -8.484 7.867 16.594 1 98.75 180 LEU B O 1
ATOM 3715 N N . ARG B 1 181 ? -8.172 8.727 18.594 1 98.25 181 ARG B N 1
ATOM 3716 C CA . ARG B 1 181 ? -9.484 9.367 18.672 1 98.25 181 ARG B CA 1
ATOM 3717 C C . ARG B 1 181 ? -9.352 10.836 19.047 1 98.25 181 ARG B C 1
ATOM 3719 O O . ARG B 1 181 ? -8.438 11.219 19.781 1 98.25 181 ARG B O 1
ATOM 3726 N N . ALA B 1 182 ? -10.258 11.633 18.594 1 97.62 182 ALA B N 1
ATOM 3727 C CA . ALA B 1 182 ? -10.383 13.039 18.953 1 97.62 182 ALA B CA 1
ATOM 3728 C C . ALA B 1 182 ? -11.719 13.312 19.641 1 97.62 182 ALA B C 1
ATOM 3730 O O . ALA B 1 182 ? -12.75 12.758 19.234 1 97.62 182 ALA B O 1
ATOM 3731 N N . ASN B 1 183 ? -11.711 14.133 20.625 1 96 183 ASN B N 1
ATOM 3732 C CA . ASN B 1 183 ? -12.953 14.57 21.25 1 96 183 ASN B CA 1
ATOM 3733 C C . ASN B 1 183 ? -13.562 15.766 20.516 1 96 183 ASN B C 1
ATOM 3735 O O . ASN B 1 183 ? -13.047 16.875 20.594 1 96 183 ASN B O 1
ATOM 3739 N N . VAL B 1 184 ? -14.57 15.555 19.812 1 89.12 184 VAL B N 1
ATOM 3740 C CA . VAL B 1 184 ? -15.258 16.594 19.062 1 89.12 184 VAL B CA 1
ATOM 3741 C C . VAL B 1 184 ? -16.688 16.766 19.594 1 89.12 184 VAL B C 1
ATOM 3743 O O . VAL B 1 184 ? -17.516 15.875 19.422 1 89.12 184 VAL B O 1
ATOM 3746 N N . GLY B 1 185 ? -17 17.875 20.25 1 86.69 185 GLY B N 1
ATOM 3747 C CA . GLY B 1 185 ? -18.328 18.125 20.797 1 86.69 185 GLY B CA 1
ATOM 3748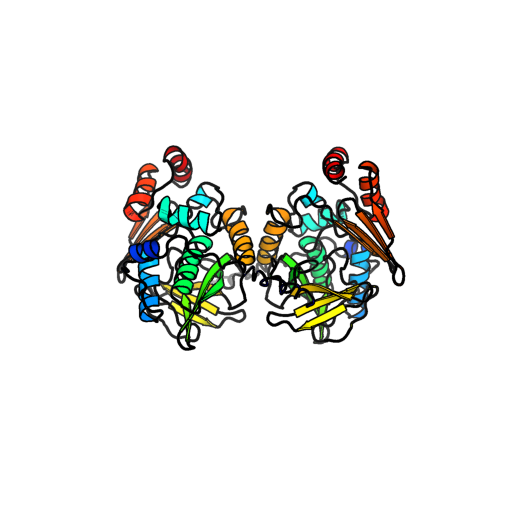 C C . GLY B 1 185 ? -18.719 17.125 21.859 1 86.69 185 GLY B C 1
ATOM 3749 O O . GLY B 1 185 ? -19.875 16.672 21.906 1 86.69 185 GLY B O 1
ATOM 3750 N N . GLY B 1 186 ? -17.766 16.641 22.484 1 90.06 186 GLY B N 1
ATOM 3751 C CA . GLY B 1 186 ? -18.047 15.711 23.562 1 90.06 186 GLY B CA 1
ATOM 3752 C C . GLY B 1 186 ? -18.047 14.266 23.109 1 90.06 186 GLY B C 1
ATOM 3753 O O . GLY B 1 186 ? -18.188 13.352 23.938 1 90.06 186 GLY B O 1
ATOM 3754 N N . GLU B 1 187 ? -17.828 14.102 21.859 1 93.56 187 GLU B N 1
ATOM 3755 C CA . GLU B 1 187 ? -17.828 12.75 21.312 1 93.56 187 GLU B CA 1
ATOM 3756 C C . GLU B 1 187 ? -16.438 12.336 20.844 1 93.56 187 GLU B C 1
ATOM 3758 O O . GLU B 1 187 ? -15.766 13.094 20.141 1 93.56 187 GLU B O 1
ATOM 3763 N N . TRP B 1 188 ? -16.094 11.133 21.281 1 96.31 188 TRP B N 1
ATOM 3764 C CA . TRP B 1 188 ? -14.812 10.602 20.828 1 96.31 188 TRP B CA 1
ATOM 3765 C C . TRP B 1 188 ? -14.953 9.953 19.453 1 96.31 188 TRP B C 1
ATOM 3767 O O . TRP B 1 188 ? -15.625 8.93 19.297 1 96.31 188 TRP B O 1
ATOM 3777 N N . ARG B 1 189 ? -14.328 10.555 18.516 1 95.88 189 ARG B N 1
ATOM 3778 C CA . ARG B 1 189 ? -14.414 10.086 17.125 1 95.88 189 ARG B CA 1
ATOM 3779 C C . ARG B 1 189 ? -13.109 9.422 16.688 1 95.88 189 ARG B C 1
ATOM 3781 O O . ARG B 1 189 ? -12.031 9.969 16.922 1 95.88 189 ARG B O 1
ATOM 3788 N N . PRO B 1 190 ? -13.266 8.211 16.078 1 97.69 190 PRO B N 1
ATOM 3789 C CA . PRO B 1 190 ? -12.047 7.594 15.562 1 97.69 190 PRO B CA 1
ATOM 3790 C C . PRO B 1 190 ? -11.43 8.391 14.414 1 97.69 190 PRO B C 1
ATOM 3792 O O . PRO B 1 190 ? -12.148 8.938 13.578 1 97.69 190 PRO B O 1
ATOM 3795 N N . MET B 1 191 ? -10.141 8.484 14.422 1 98.19 191 MET B N 1
ATOM 3796 C CA . MET B 1 191 ? -9.422 9.211 13.375 1 98.19 191 MET B CA 1
ATOM 3797 C C . MET B 1 191 ? -8.672 8.258 12.461 1 98.19 191 MET B C 1
ATOM 3799 O O . MET B 1 191 ? -9.078 8.039 11.312 1 98.19 191 MET B O 1
ATOM 3803 N N . TYR B 1 192 ? -7.672 7.598 12.961 1 98.69 192 TYR B N 1
ATOM 3804 C CA . TYR B 1 192 ? -6.949 6.633 12.141 1 98.69 192 TYR B CA 1
ATOM 3805 C C . TYR B 1 192 ? -6.312 5.551 13 1 98.69 192 TYR B C 1
ATOM 3807 O O . TYR B 1 192 ? -5.984 5.789 14.164 1 98.69 192 TYR B O 1
ATOM 3815 N N . LEU B 1 193 ? -6.25 4.367 12.422 1 98.56 193 LEU B N 1
ATOM 3816 C CA . LEU B 1 193 ? -5.508 3.221 12.938 1 98.56 193 LEU B CA 1
ATOM 3817 C C . LEU B 1 193 ? -4.07 3.23 12.422 1 98.56 193 LEU B C 1
ATOM 3819 O O . LEU B 1 193 ? -3.834 3.457 11.234 1 98.56 193 LEU B O 1
ATOM 3823 N N . PHE B 1 194 ? -3.107 3.072 13.352 1 98.75 194 PHE B N 1
ATOM 3824 C CA . PHE B 1 194 ? -1.72 3.053 12.898 1 98.75 194 PHE B CA 1
ATOM 3825 C C . PHE B 1 194 ? -0.901 2.059 13.719 1 98.75 194 PHE B C 1
ATOM 3827 O O . PHE B 1 194 ? -1.372 1.547 14.734 1 98.75 194 PHE B O 1
ATOM 3834 N N . ASP B 1 195 ? 0.259 1.724 13.188 1 98.38 195 ASP B N 1
ATOM 3835 C CA . ASP B 1 195 ? 1.23 0.899 13.898 1 98.38 195 ASP B CA 1
ATOM 3836 C C . ASP B 1 195 ? 2.65 1.421 13.695 1 98.38 195 ASP B C 1
ATOM 3838 O O . ASP B 1 195 ? 2.842 2.555 13.25 1 98.38 195 ASP B O 1
ATOM 3842 N N . LEU B 1 196 ? 3.617 0.666 14.117 1 98.25 196 LEU B N 1
ATOM 3843 C CA . LEU B 1 196 ? 4.984 1.177 14.148 1 98.25 196 LEU B CA 1
ATOM 3844 C C . LEU B 1 196 ? 5.863 0.438 13.141 1 98.25 196 LEU B C 1
ATOM 3846 O O . LEU B 1 196 ? 7.082 0.376 13.305 1 98.25 196 LEU B O 1
ATOM 3850 N N . GLN B 1 197 ? 5.27 -0.077 12.125 1 97.19 197 GLN B N 1
ATOM 3851 C CA . GLN B 1 197 ? 6.031 -0.802 11.109 1 97.19 197 GLN B CA 1
ATOM 3852 C C . GLN B 1 197 ? 7.027 0.116 10.414 1 97.19 197 GLN B C 1
ATOM 3854 O O . GLN B 1 197 ? 6.734 1.285 10.156 1 97.19 197 GLN B O 1
ATOM 3859 N N . ARG B 1 198 ? 8.117 -0.461 10.055 1 97.25 198 ARG B N 1
ATOM 3860 C CA . ARG B 1 198 ? 9.102 0.239 9.234 1 97.25 198 ARG B CA 1
ATOM 3861 C C . ARG B 1 198 ? 8.484 0.718 7.926 1 97.25 198 ARG B C 1
ATOM 3863 O O . ARG B 1 198 ? 7.754 -0.024 7.27 1 97.25 198 ARG B O 1
ATOM 3870 N N . GLN B 1 199 ? 8.734 1.955 7.625 1 97.62 199 GLN B N 1
ATOM 3871 C CA . GLN B 1 199 ? 8.336 2.555 6.355 1 97.62 199 GLN B CA 1
ATOM 3872 C C . GLN B 1 199 ? 9.523 3.217 5.664 1 97.62 199 GLN B C 1
ATOM 3874 O O . GLN B 1 199 ? 10.375 3.82 6.324 1 97.62 199 GLN B O 1
ATOM 3879 N N . GLU B 1 200 ? 9.555 3.049 4.379 1 97.06 200 GLU B N 1
ATOM 3880 C CA . GLU B 1 200 ? 10.539 3.748 3.561 1 97.06 200 GLU B CA 1
ATOM 3881 C C . GLU B 1 200 ? 9.875 4.453 2.383 1 97.06 200 GLU B C 1
ATOM 3883 O O . GLU B 1 200 ? 8.656 4.41 2.234 1 97.06 200 GLU B O 1
ATOM 3888 N N . GLU B 1 201 ? 10.633 5.156 1.602 1 96.62 201 GLU B N 1
ATOM 3889 C CA . GLU B 1 201 ? 10.141 6.031 0.542 1 96.62 201 GLU B CA 1
ATOM 3890 C C . GLU B 1 201 ? 9.164 5.293 -0.373 1 96.62 201 GLU B C 1
ATOM 3892 O O . GLU B 1 201 ? 8.141 5.848 -0.778 1 96.62 201 GLU B O 1
ATOM 3897 N N . ILE B 1 202 ? 9.445 4.035 -0.681 1 97.56 202 ILE B N 1
ATOM 3898 C CA . ILE B 1 202 ? 8.625 3.279 -1.627 1 97.56 202 ILE B CA 1
ATOM 3899 C C . ILE B 1 202 ? 7.238 3.043 -1.039 1 97.56 202 ILE B C 1
ATOM 3901 O O . ILE B 1 202 ? 6.25 2.982 -1.773 1 97.56 202 ILE B O 1
ATOM 3905 N N . ASP B 1 203 ? 7.125 2.963 0.287 1 98.25 203 ASP B N 1
ATOM 3906 C CA . ASP B 1 203 ? 5.824 2.791 0.931 1 98.25 203 ASP B CA 1
ATOM 3907 C C . ASP B 1 203 ? 4.957 4.035 0.764 1 98.25 203 ASP B C 1
ATOM 3909 O O . ASP B 1 203 ? 3.75 3.934 0.542 1 98.25 203 ASP B O 1
ATOM 3913 N N . TYR B 1 204 ? 5.574 5.172 0.853 1 98.62 204 TYR B N 1
ATOM 3914 C CA . TYR B 1 204 ? 4.855 6.426 0.652 1 98.62 204 TYR B CA 1
ATOM 3915 C C . TYR B 1 204 ? 4.465 6.602 -0.812 1 98.62 204 TYR B C 1
ATOM 3917 O O . TYR B 1 204 ? 3.379 7.102 -1.115 1 98.62 204 TYR B O 1
ATOM 3925 N N . THR B 1 205 ? 5.402 6.18 -1.688 1 98.12 205 THR B N 1
ATOM 3926 C CA . THR B 1 205 ? 5.113 6.227 -3.117 1 98.12 205 THR B CA 1
ATOM 3927 C C . THR B 1 205 ? 3.871 5.406 -3.449 1 98.12 205 THR B C 1
ATOM 3929 O O . THR B 1 205 ? 2.992 5.867 -4.18 1 98.12 205 THR B O 1
ATOM 3932 N N . LEU B 1 206 ? 3.785 4.254 -2.842 1 98 206 LEU B N 1
ATOM 3933 C CA . LEU B 1 206 ? 2.652 3.363 -3.066 1 98 206 LEU B CA 1
ATOM 3934 C C . LEU B 1 206 ? 1.355 3.998 -2.574 1 98 206 LEU B C 1
ATOM 3936 O O . LEU B 1 206 ? 0.375 4.074 -3.318 1 98 206 LEU B O 1
ATOM 3940 N N . GLY B 1 207 ? 1.339 4.426 -1.341 1 98.38 207 GLY B N 1
ATOM 3941 C CA . GLY B 1 207 ? 0.151 5.047 -0.779 1 98.38 207 GLY B CA 1
ATOM 3942 C C . GLY B 1 207 ? -0.287 6.289 -1.534 1 98.38 207 GLY B C 1
ATOM 3943 O O . GLY B 1 207 ? -1.472 6.457 -1.831 1 98.38 207 GLY B O 1
ATOM 3944 N N . ASN B 1 208 ? 0.679 7.109 -1.896 1 98.56 208 ASN B N 1
ATOM 3945 C CA . ASN B 1 208 ? 0.381 8.336 -2.623 1 98.56 208 ASN B CA 1
ATOM 3946 C C . ASN B 1 208 ? -0.189 8.047 -4.008 1 98.56 208 ASN B C 1
ATOM 3948 O O . ASN B 1 208 ? -1.073 8.758 -4.484 1 98.56 208 ASN B O 1
ATOM 3952 N N . TRP B 1 209 ? 0.356 7.039 -4.684 1 98.06 209 TRP B N 1
ATOM 3953 C CA . TRP B 1 209 ? -0.124 6.668 -6.012 1 98.06 209 TRP B CA 1
ATOM 3954 C C . TRP B 1 209 ? -1.611 6.336 -5.98 1 98.06 209 TRP B C 1
ATOM 3956 O O . TRP B 1 209 ? -2.369 6.762 -6.855 1 98.06 209 TRP B O 1
ATOM 3966 N N . TYR B 1 210 ? -2.016 5.633 -4.965 1 98.12 210 TYR B N 1
ATOM 3967 C CA . TYR B 1 210 ? -3.43 5.32 -4.801 1 98.12 210 TYR B CA 1
ATOM 3968 C C . TYR B 1 210 ? -4.238 6.582 -4.52 1 98.12 210 TYR B C 1
ATOM 3970 O O . TYR B 1 210 ? -5.262 6.824 -5.16 1 98.12 210 TYR B O 1
ATOM 3978 N N . VAL B 1 211 ? -3.73 7.406 -3.641 1 98.06 211 VAL B N 1
ATOM 3979 C CA . VAL B 1 211 ? -4.461 8.562 -3.141 1 98.06 211 VAL B CA 1
ATOM 3980 C C . VAL B 1 211 ? -4.676 9.57 -4.273 1 98.06 211 VAL B C 1
ATOM 3982 O O . VAL B 1 211 ? -5.762 10.133 -4.418 1 98.06 211 VAL B O 1
ATOM 3985 N N . CYS B 1 212 ? -3.676 9.695 -5.129 1 97.69 212 CYS B N 1
ATOM 3986 C CA . CYS B 1 212 ? -3.762 10.789 -6.086 1 97.69 212 CYS B CA 1
ATOM 3987 C C . CYS B 1 212 ? -4.188 10.281 -7.457 1 97.69 212 CYS B C 1
ATOM 3989 O O . CYS B 1 212 ? -4.367 11.07 -8.391 1 97.69 212 CYS B O 1
ATOM 3991 N N . ASN B 1 213 ? -4.375 8.906 -7.613 1 96.38 213 ASN B N 1
ATOM 3992 C CA . ASN B 1 213 ? -4.633 8.453 -8.977 1 96.38 213 ASN B CA 1
ATOM 3993 C C . ASN B 1 213 ? -5.793 7.461 -9.023 1 96.38 213 ASN B C 1
ATOM 3995 O O . ASN B 1 213 ? -6.43 7.297 -10.062 1 96.38 213 ASN B O 1
ATOM 3999 N N . HIS B 1 214 ? -6.055 6.746 -8.008 1 97.19 214 HIS B N 1
ATOM 4000 C CA . HIS B 1 214 ? -7.098 5.727 -8.07 1 97.19 214 HIS B CA 1
ATOM 4001 C C . HIS B 1 214 ? -8.477 6.363 -8.164 1 97.19 214 HIS B C 1
ATOM 4003 O O . HIS B 1 214 ? -8.781 7.305 -7.426 1 97.19 214 HIS B O 1
ATOM 4009 N N . PRO B 1 215 ? -9.328 5.793 -8.945 1 94.94 215 PRO B N 1
ATOM 4010 C CA . PRO B 1 215 ? -10.648 6.406 -9.133 1 94.94 215 PRO B CA 1
ATOM 4011 C C . PRO B 1 215 ? -11.484 6.395 -7.859 1 94.94 215 PRO B C 1
ATOM 4013 O O . PRO B 1 215 ? -12.328 7.273 -7.66 1 94.94 215 PRO B O 1
ATOM 4016 N N . ASP B 1 216 ? -11.211 5.441 -6.992 1 94.31 216 ASP B N 1
ATOM 4017 C CA . ASP B 1 216 ? -12.031 5.305 -5.789 1 94.31 216 ASP B CA 1
ATOM 4018 C C . ASP B 1 216 ? -11.367 5.996 -4.598 1 94.31 216 ASP B C 1
ATOM 4020 O O . ASP B 1 216 ? -11.852 5.895 -3.467 1 94.31 216 ASP B O 1
ATOM 4024 N N . SER B 1 217 ? -10.227 6.637 -4.82 1 96.25 217 SER B N 1
ATOM 4025 C CA . SER B 1 217 ? -9.586 7.406 -3.758 1 96.25 217 SER B CA 1
ATOM 4026 C C . SER B 1 217 ? -10.523 8.477 -3.209 1 96.25 217 SER B C 1
ATOM 4028 O O . SER B 1 217 ? -11.18 9.188 -3.975 1 96.25 217 SER B O 1
ATOM 4030 N N . PRO B 1 218 ? -10.547 8.656 -1.896 1 94.44 218 PRO B N 1
ATOM 4031 C CA . PRO B 1 218 ? -11.391 9.703 -1.304 1 94.44 218 PRO B CA 1
ATOM 4032 C C . PRO B 1 218 ? -10.938 11.109 -1.672 1 94.44 218 PRO B C 1
ATOM 4034 O O . PRO B 1 218 ? -11.656 12.078 -1.414 1 94.44 218 PRO B O 1
ATOM 4037 N N . PHE B 1 219 ? -9.812 11.25 -2.299 1 96.81 219 PHE B N 1
ATOM 4038 C CA . PHE B 1 219 ? -9.266 12.562 -2.615 1 96.81 219 PHE B CA 1
ATOM 4039 C C . PHE B 1 219 ? -9.586 12.953 -4.055 1 96.81 219 PHE B C 1
ATOM 4041 O O . PHE B 1 219 ? -9.555 14.133 -4.41 1 96.81 219 PHE B O 1
ATOM 4048 N N . MET B 1 220 ? -9.898 11.922 -4.902 1 95.62 220 MET B N 1
ATOM 4049 C CA . MET B 1 220 ? -10.062 12.188 -6.328 1 95.62 220 MET B CA 1
ATOM 4050 C C . MET B 1 220 ? -11.328 13.008 -6.578 1 95.62 220 MET B C 1
ATOM 4052 O O . MET B 1 220 ? -12.43 12.594 -6.207 1 95.62 220 MET B O 1
ATOM 4056 N N . GLY B 1 221 ? -11.133 14.219 -7.07 1 94.12 221 GLY B N 1
ATOM 4057 C CA . GLY B 1 221 ? -12.25 15.07 -7.449 1 94.12 221 GLY B CA 1
ATOM 4058 C C . GLY B 1 221 ? -12.883 15.789 -6.27 1 94.12 221 GLY B C 1
ATOM 4059 O O . GLY B 1 221 ? -13.945 16.391 -6.398 1 94.12 221 GLY B O 1
ATOM 4060 N N . ARG B 1 222 ? -12.25 15.727 -5.152 1 95.69 222 ARG B N 1
ATOM 4061 C CA . ARG B 1 222 ? -12.781 16.359 -3.949 1 95.69 222 ARG B CA 1
ATOM 4062 C C . ARG B 1 222 ? -11.891 17.516 -3.506 1 95.69 222 ARG B C 1
ATOM 4064 O O . ARG B 1 222 ? -10.672 17.484 -3.689 1 95.69 222 ARG B O 1
ATOM 4071 N N . LEU B 1 223 ? -12.562 18.484 -2.984 1 98.38 223 LEU B N 1
ATOM 4072 C CA . LEU B 1 223 ? -11.844 19.625 -2.424 1 98.38 223 LEU B CA 1
ATOM 4073 C C . LEU B 1 223 ? -11.945 19.641 -0.903 1 98.38 223 LEU B C 1
ATOM 4075 O O . LEU B 1 223 ? -13.031 19.797 -0.349 1 98.38 223 LEU B O 1
ATOM 407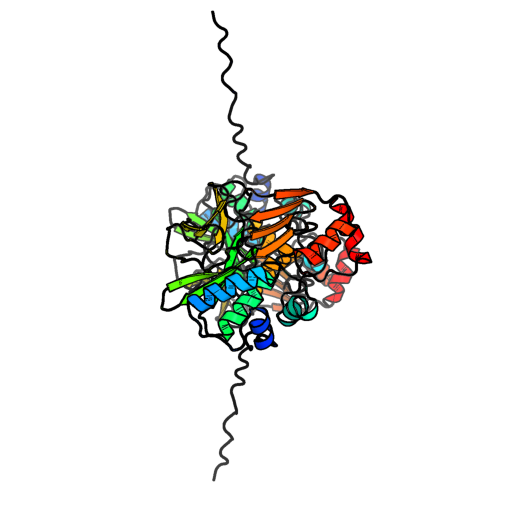9 N N . MET B 1 224 ? -10.898 19.438 -0.274 1 98.62 224 MET B N 1
ATOM 4080 C CA . MET B 1 224 ? -10.742 19.531 1.176 1 98.62 224 MET B CA 1
ATOM 4081 C C . MET B 1 224 ? -9.586 20.438 1.552 1 98.62 224 MET B C 1
ATOM 4083 O O . MET B 1 224 ? -8.477 20.281 1.038 1 98.62 224 MET B O 1
ATOM 4087 N N . VAL B 1 225 ? -9.859 21.375 2.383 1 98.88 225 VAL B N 1
ATOM 4088 C CA . VAL B 1 225 ? -8.844 22.312 2.832 1 98.88 225 VAL B CA 1
ATOM 4089 C C . VAL B 1 225 ? -8.984 22.547 4.332 1 98.88 225 VAL B C 1
ATOM 4091 O O . VAL B 1 225 ? -10.102 22.594 4.859 1 98.88 225 VAL B O 1
ATOM 4094 N N . ALA B 1 226 ? -7.875 22.641 5 1 98.88 226 ALA B N 1
ATOM 4095 C CA . ALA B 1 226 ? -7.887 22.875 6.441 1 98.88 226 ALA B CA 1
ATOM 4096 C C . ALA B 1 226 ? -6.684 23.719 6.875 1 98.88 226 ALA B C 1
ATOM 4098 O O . ALA B 1 226 ? -5.586 23.562 6.332 1 98.88 226 ALA B O 1
ATOM 4099 N N . ARG B 1 227 ? -6.891 24.5 7.797 1 98.75 227 ARG B N 1
ATOM 4100 C CA . ARG B 1 227 ? -5.848 25.312 8.422 1 98.75 227 ARG B CA 1
ATOM 4101 C C . ARG B 1 227 ? -6.234 25.688 9.852 1 98.75 227 ARG B C 1
ATOM 4103 O O . ARG B 1 227 ? -7.383 26.047 10.117 1 98.75 227 ARG B O 1
ATOM 4110 N N . THR B 1 228 ? -5.273 25.547 10.75 1 98.25 228 THR B N 1
ATOM 4111 C CA . THR B 1 228 ? -5.543 25.906 12.133 1 98.25 228 THR B CA 1
ATOM 4112 C C . THR B 1 228 ? -5.043 27.328 12.43 1 98.25 228 THR B C 1
ATOM 4114 O O . THR B 1 228 ? -4.516 28 11.547 1 98.25 228 THR B O 1
ATOM 4117 N N . GLY B 1 229 ? -5.277 27.797 13.523 1 96.12 229 GLY B N 1
ATOM 4118 C CA . GLY B 1 229 ? -4.828 29.047 14.102 1 96.12 229 GLY B CA 1
ATOM 4119 C C . GLY B 1 229 ? -4.922 29.078 15.617 1 96.12 229 GLY B C 1
ATOM 4120 O O . GLY B 1 229 ? -5.121 28.031 16.25 1 96.12 229 GLY B O 1
ATOM 4121 N N . ASP B 1 230 ? -4.641 30.203 16.109 1 94.81 230 ASP B N 1
ATOM 4122 C CA . ASP B 1 230 ? -4.727 30.328 17.562 1 94.81 230 ASP B CA 1
ATOM 4123 C C . ASP B 1 230 ? -6.152 30.109 18.062 1 94.81 230 ASP B C 1
ATOM 4125 O O . ASP B 1 230 ? -6.996 31 17.969 1 94.81 230 ASP B O 1
ATOM 4129 N N . GLY B 1 231 ? -6.387 28.891 18.453 1 92.31 231 GLY B N 1
ATOM 4130 C CA . GLY B 1 231 ? -7.676 28.5 19.016 1 92.31 231 GLY B CA 1
ATOM 4131 C C . GLY B 1 231 ? -8.75 28.312 17.953 1 92.31 231 GLY B C 1
ATOM 4132 O O . GLY B 1 231 ? -9.945 28.375 18.266 1 92.31 231 GLY B O 1
ATOM 4133 N N . LEU B 1 232 ? -8.453 28.234 16.828 1 95.69 232 LEU B N 1
ATOM 4134 C CA . LEU B 1 232 ? -9.508 28.047 15.836 1 95.69 232 LEU B CA 1
ATOM 4135 C C . LEU B 1 232 ? -9.07 27.078 14.75 1 95.69 232 LEU B C 1
ATOM 4137 O O . LEU B 1 232 ? -7.875 26.859 14.547 1 95.69 232 LEU B O 1
ATOM 4141 N N . ARG B 1 233 ? -10.07 26.453 14.055 1 97.38 233 ARG B N 1
ATOM 4142 C CA . ARG B 1 233 ? -9.93 25.609 12.867 1 97.38 233 ARG B CA 1
ATOM 4143 C C . ARG B 1 233 ? -10.805 26.125 11.734 1 97.38 233 ARG B C 1
ATOM 4145 O O . ARG B 1 233 ? -11.961 26.484 11.945 1 97.38 233 ARG B O 1
ATOM 4152 N N . LYS B 1 234 ? -10.172 26.25 10.625 1 98.62 234 LYS B N 1
ATOM 4153 C CA . LYS B 1 234 ? -10.922 26.484 9.398 1 98.62 234 LYS B CA 1
ATOM 4154 C C . LYS B 1 234 ? -10.914 25.25 8.5 1 98.62 234 LYS B C 1
ATOM 4156 O O . LYS B 1 234 ? -9.859 24.641 8.289 1 98.62 234 LYS B O 1
ATOM 4161 N N . THR B 1 235 ? -12.07 24.828 8.023 1 98.5 235 THR B N 1
ATOM 4162 C CA . THR B 1 235 ? -12.164 23.672 7.137 1 98.5 235 THR B CA 1
ATOM 4163 C C . THR B 1 235 ? -13.07 23.984 5.945 1 98.5 235 THR B C 1
ATOM 4165 O O . THR B 1 235 ? -14.023 24.75 6.066 1 98.5 235 THR B O 1
ATOM 4168 N N . LEU B 1 236 ? -12.688 23.516 4.859 1 98.69 236 LEU B N 1
ATOM 4169 C CA . LEU B 1 236 ? -13.484 23.531 3.639 1 98.69 236 LEU B CA 1
ATOM 4170 C C . LEU B 1 236 ? -13.648 22.125 3.072 1 98.69 236 LEU B C 1
ATOM 4172 O O . LEU B 1 236 ? -12.656 21.438 2.812 1 98.69 236 LEU B O 1
ATOM 4176 N N . ASN B 1 237 ? -14.844 21.625 2.965 1 98.06 237 ASN B N 1
ATOM 4177 C CA . ASN B 1 237 ? -15.211 20.359 2.32 1 98.06 237 ASN B CA 1
ATOM 4178 C C . ASN B 1 237 ? -16.156 20.594 1.146 1 98.06 237 ASN B C 1
ATOM 4180 O O . ASN B 1 237 ? -17.359 20.766 1.337 1 98.06 237 ASN B O 1
ATOM 4184 N N . GLY B 1 238 ? -15.594 20.469 -0.03 1 97.88 238 GLY B N 1
ATOM 4185 C CA . GLY B 1 238 ? -16.359 20.922 -1.182 1 97.88 238 GLY B CA 1
ATOM 4186 C C . GLY B 1 238 ? -16.656 22.406 -1.159 1 97.88 238 GLY B C 1
ATOM 4187 O O . GLY B 1 238 ? -15.742 23.234 -1.298 1 97.88 238 GLY B O 1
ATOM 4188 N N . ASN B 1 239 ? -17.922 22.688 -1.042 1 98.12 239 ASN B N 1
ATOM 4189 C CA . ASN B 1 239 ? -18.297 24.094 -0.966 1 98.12 239 ASN B CA 1
ATOM 4190 C C . ASN B 1 239 ? -18.797 24.469 0.427 1 98.12 239 ASN B C 1
ATOM 4192 O O . ASN B 1 239 ? -19.375 25.547 0.618 1 98.12 239 ASN B O 1
ATOM 4196 N N . SER B 1 240 ? -18.625 23.578 1.341 1 98.5 240 SER B N 1
ATOM 4197 C CA . SER B 1 240 ? -19.016 23.828 2.725 1 98.5 240 SER B CA 1
ATOM 4198 C C . SER B 1 240 ? -17.828 24.344 3.551 1 98.5 240 SER B C 1
ATOM 4200 O O . SER B 1 240 ? -16.891 23.594 3.811 1 98.5 240 SER B O 1
ATOM 4202 N N . TYR B 1 241 ? -17.891 25.578 3.955 1 98.5 241 TYR B N 1
ATOM 4203 C CA . TYR B 1 241 ? -16.844 26.219 4.746 1 98.5 241 TYR B CA 1
ATOM 4204 C C . TYR B 1 241 ? -17.25 26.297 6.215 1 98.5 241 TYR B C 1
ATOM 4206 O O . TYR B 1 241 ? -18.375 26.688 6.543 1 98.5 241 TYR B O 1
ATOM 4214 N N . ALA B 1 242 ? -16.312 25.875 7.145 1 98.25 242 ALA B N 1
ATOM 4215 C CA . ALA B 1 242 ? -16.609 25.906 8.578 1 98.25 242 ALA B CA 1
ATOM 4216 C C . ALA B 1 242 ? -15.453 26.547 9.352 1 98.25 242 ALA B C 1
ATOM 4218 O O . ALA B 1 242 ? -14.281 26.312 9.039 1 98.25 242 ALA B O 1
ATOM 4219 N N . VAL B 1 243 ? -15.844 27.328 10.336 1 97.75 243 VAL B N 1
ATOM 4220 C CA . VAL B 1 243 ? -14.906 27.859 11.32 1 97.75 243 VAL B CA 1
ATOM 4221 C C . VAL B 1 243 ? -15.266 27.359 12.711 1 97.75 243 VAL B C 1
ATOM 4223 O O . VAL B 1 243 ? -16.406 27.5 13.148 1 97.75 243 VAL B O 1
ATOM 4226 N N . HIS B 1 244 ? -14.312 26.688 13.281 1 96.31 244 HIS B N 1
ATOM 4227 C CA . HIS B 1 244 ? -14.469 26.203 14.641 1 96.31 244 HIS B CA 1
ATOM 4228 C C . HIS B 1 244 ? -13.57 26.953 15.609 1 96.31 244 HIS B C 1
ATOM 4230 O O . HIS B 1 244 ? -12.352 26.984 15.438 1 96.31 244 HIS B O 1
ATOM 4236 N N . ARG B 1 245 ? -14.18 27.547 16.625 1 94.06 245 ARG B N 1
ATOM 4237 C CA . ARG B 1 245 ? -13.453 28.188 17.703 1 94.06 245 ARG B CA 1
ATOM 4238 C C . ARG B 1 245 ? -13.586 27.375 19 1 94.06 245 ARG B C 1
ATOM 4240 O O . ARG B 1 245 ? -14.688 26.969 19.375 1 94.06 245 ARG B O 1
ATOM 4247 N N . MET B 1 246 ? -12.422 27.172 19.609 1 90.88 246 MET B N 1
ATOM 4248 C CA . MET B 1 246 ? -12.43 26.375 20.828 1 90.88 246 MET B CA 1
ATOM 4249 C C . MET B 1 246 ? -13.461 26.891 21.812 1 90.88 246 MET B C 1
ATOM 4251 O O . MET B 1 246 ? -13.523 28.094 22.078 1 90.88 246 MET B O 1
ATOM 4255 N N . GLY B 1 247 ? -14.312 26.031 22.297 1 86.88 247 GLY B N 1
ATOM 4256 C CA . GLY B 1 247 ? -15.305 26.375 23.297 1 86.88 247 GLY B CA 1
ATOM 4257 C C . GLY B 1 247 ? -16.594 26.922 22.703 1 86.88 247 GLY B C 1
ATOM 4258 O O . GLY B 1 247 ? -17.531 27.234 23.422 1 86.88 247 GLY B O 1
ATOM 4259 N N . GLN B 1 248 ? -16.641 27.078 21.391 1 89.94 248 GLN B N 1
ATOM 4260 C CA . GLN B 1 248 ? -17.828 27.609 20.719 1 89.94 248 GLN B CA 1
ATOM 4261 C C . GLN B 1 248 ? -18.375 26.594 19.703 1 89.94 248 GLN B C 1
ATOM 4263 O O . GLN B 1 248 ? -17.688 25.641 19.344 1 89.94 248 GLN B O 1
ATOM 4268 N N . GLU B 1 249 ? -19.578 26.859 19.344 1 89.31 249 GLU B N 1
ATOM 4269 C CA . GLU B 1 249 ? -20.156 26.062 18.266 1 89.31 249 GLU B CA 1
ATOM 4270 C C . GLU B 1 249 ? -19.531 26.422 16.922 1 89.31 249 GLU B C 1
ATOM 4272 O O . GLU B 1 249 ? -19.219 27.594 16.672 1 89.31 249 GLU B O 1
ATOM 4277 N N . SER B 1 250 ? -19.422 25.422 16.094 1 91.56 250 SER B N 1
ATOM 4278 C CA . SER B 1 250 ? -18.891 25.656 14.758 1 91.56 250 SER B CA 1
ATOM 4279 C C . SER B 1 250 ? -19.859 26.469 13.914 1 91.56 250 SER B C 1
ATOM 4281 O O . SER B 1 250 ? -21.078 26.281 14.008 1 91.56 250 SER B O 1
ATOM 4283 N N . VAL B 1 251 ? -19.344 27.359 13.156 1 95.88 251 VAL B N 1
ATOM 4284 C CA . VAL B 1 251 ? -20.125 28.109 12.188 1 95.88 251 VAL B CA 1
ATOM 4285 C C . VAL B 1 251 ? -19.859 27.578 10.781 1 95.88 251 VAL B C 1
ATOM 4287 O O . VAL B 1 251 ? -18.703 27.484 10.359 1 95.88 251 VAL B O 1
ATOM 4290 N N . ARG B 1 252 ? -20.906 27.219 10.133 1 97.12 252 ARG B N 1
ATOM 4291 C CA . ARG B 1 252 ? -20.797 26.641 8.797 1 97.12 252 ARG B CA 1
ATOM 4292 C C . ARG B 1 252 ? -21.562 27.469 7.773 1 97.12 252 ARG B C 1
ATOM 4294 O O . ARG B 1 252 ? -22.641 27.984 8.062 1 97.12 252 ARG B O 1
ATOM 4301 N N . ARG B 1 253 ? -20.969 27.609 6.617 1 96.31 253 ARG B N 1
ATOM 4302 C CA . ARG B 1 253 ? -21.688 28.281 5.531 1 96.31 253 ARG B CA 1
ATOM 4303 C C . ARG B 1 253 ? -21.391 27.609 4.191 1 96.31 253 ARG B C 1
ATOM 4305 O O . ARG B 1 253 ? -20.266 27.156 3.961 1 96.31 253 ARG B O 1
ATOM 4312 N N . LEU B 1 254 ? -22.344 27.594 3.293 1 98 254 LEU B N 1
ATOM 4313 C CA . LEU B 1 254 ? -22.203 27.078 1.936 1 98 254 LEU B CA 1
ATOM 4314 C C . LEU B 1 254 ? -21.812 28.188 0.972 1 98 254 LEU B C 1
ATOM 4316 O O . LEU B 1 254 ? -22.422 29.266 0.958 1 98 254 LEU B O 1
ATOM 4320 N N . ILE B 1 255 ? -20.797 27.953 0.267 1 98.12 255 ILE B N 1
ATOM 4321 C CA . ILE B 1 255 ? -20.359 28.906 -0.75 1 98.12 255 ILE B CA 1
ATOM 4322 C C . ILE B 1 255 ? -21.047 28.578 -2.08 1 98.12 255 ILE B C 1
ATOM 4324 O O . ILE B 1 255 ? -20.922 27.469 -2.598 1 98.12 255 ILE B O 1
ATOM 4328 N N . THR B 1 256 ? -21.75 29.547 -2.645 1 97.56 256 THR B N 1
ATOM 4329 C CA . THR B 1 256 ? -22.594 29.266 -3.799 1 97.56 256 THR B CA 1
ATOM 4330 C C . THR B 1 256 ? -22.031 29.922 -5.059 1 97.56 256 THR B C 1
ATOM 4332 O O . THR B 1 256 ? -22.656 29.875 -6.117 1 97.56 256 THR B O 1
ATOM 4335 N N . ASP B 1 257 ? -20.938 30.516 -4.926 1 97.44 257 ASP B N 1
ATOM 4336 C CA . ASP B 1 257 ? -20.281 31.188 -6.047 1 97.44 257 ASP B CA 1
ATOM 4337 C C . ASP B 1 257 ? -18.828 30.719 -6.203 1 97.44 257 ASP B C 1
ATOM 4339 O O . ASP B 1 257 ? -18.078 30.688 -5.227 1 97.44 257 ASP B O 1
ATOM 4343 N N . ALA B 1 258 ? -18.484 30.406 -7.465 1 97.5 258 ALA B N 1
ATOM 4344 C CA . ALA B 1 258 ? -17.172 29.828 -7.738 1 97.5 258 ALA B CA 1
ATOM 4345 C C . ALA B 1 258 ? -16.047 30.812 -7.414 1 97.5 258 ALA B C 1
ATOM 4347 O O . ALA B 1 258 ? -15.031 30.453 -6.832 1 97.5 258 ALA B O 1
ATOM 4348 N N . ASP B 1 259 ? -16.234 31.984 -7.766 1 97.62 259 ASP B N 1
ATOM 4349 C CA . ASP B 1 259 ? -15.211 33 -7.512 1 97.62 259 ASP B CA 1
ATOM 4350 C C . ASP B 1 259 ? -15.062 33.25 -6.016 1 97.62 259 ASP B C 1
ATOM 4352 O O . ASP B 1 259 ? -13.945 33.5 -5.531 1 97.62 259 ASP B O 1
ATOM 4356 N N . GLU B 1 260 ? -16.172 33.25 -5.324 1 97.88 260 GLU B N 1
ATOM 4357 C CA . GLU B 1 260 ? -16.125 33.406 -3.873 1 97.88 260 GLU B CA 1
ATOM 4358 C C . GLU B 1 260 ? -15.344 32.25 -3.232 1 97.88 260 GLU B C 1
ATOM 4360 O O . GLU B 1 260 ? -14.578 32.469 -2.291 1 97.88 260 GLU B O 1
ATOM 4365 N N . LEU B 1 261 ? -15.586 31.109 -3.738 1 98.19 261 LEU B N 1
ATOM 4366 C CA . LEU B 1 261 ? -14.875 29.938 -3.213 1 98.19 261 LEU B CA 1
ATOM 4367 C C . LEU B 1 261 ? -13.375 30.062 -3.449 1 98.19 261 LEU B C 1
ATOM 4369 O O . LEU B 1 261 ? -12.578 29.75 -2.561 1 98.19 261 LEU B O 1
ATOM 4373 N N . ILE B 1 262 ? -12.938 30.484 -4.633 1 98.25 262 ILE B N 1
ATOM 4374 C CA . ILE B 1 262 ? -11.531 30.672 -4.957 1 98.25 262 ILE B CA 1
ATOM 4375 C C . ILE B 1 262 ? -10.93 31.734 -4.051 1 98.25 262 ILE B C 1
ATOM 4377 O O . ILE B 1 262 ? -9.82 31.578 -3.533 1 98.25 262 ILE B O 1
ATOM 4381 N N . ASP B 1 263 ? -11.672 32.812 -3.832 1 98.19 263 ASP B N 1
ATOM 4382 C CA . ASP B 1 263 ? -11.211 33.875 -2.941 1 98.19 263 ASP B CA 1
ATOM 4383 C C . ASP B 1 263 ? -11.023 33.344 -1.519 1 98.19 263 ASP B C 1
ATOM 4385 O O . ASP B 1 263 ? -10.094 33.75 -0.822 1 98.19 263 ASP B O 1
ATOM 4389 N N . LEU B 1 264 ? -11.953 32.562 -1.116 1 98.19 264 LEU B N 1
ATOM 4390 C CA . LEU B 1 264 ? -11.883 31.938 0.207 1 98.19 264 LEU B CA 1
ATOM 4391 C C . LEU B 1 264 ? -10.586 31.156 0.376 1 98.19 264 LEU B C 1
ATOM 4393 O O . LEU B 1 264 ? -9.945 31.234 1.426 1 98.19 264 LEU B O 1
ATOM 4397 N N . LEU B 1 265 ? -10.164 30.359 -0.633 1 98.56 265 LEU B N 1
ATOM 4398 C CA . LEU B 1 265 ? -8.93 29.578 -0.6 1 98.56 265 LEU B CA 1
ATOM 4399 C C . LEU B 1 265 ? -7.723 30.484 -0.367 1 98.56 265 LEU B C 1
ATOM 4401 O O . LEU B 1 265 ? -6.828 30.156 0.415 1 98.56 265 LEU B O 1
ATOM 4405 N N . GLU B 1 266 ? -7.688 31.641 -0.989 1 98.12 266 GLU B N 1
ATOM 4406 C CA . GLU B 1 266 ? -6.566 32.562 -0.903 1 98.12 266 GLU B CA 1
ATOM 4407 C C . GLU B 1 266 ? -6.594 33.344 0.413 1 98.12 266 GLU B C 1
ATOM 4409 O O . GLU B 1 266 ? -5.574 33.438 1.103 1 98.12 266 GLU B O 1
ATOM 4414 N N . ASN B 1 267 ? -7.742 33.812 0.811 1 97.75 267 ASN B N 1
ATOM 4415 C CA . ASN B 1 267 ? -7.844 34.75 1.926 1 97.75 267 ASN B CA 1
ATOM 4416 C C . ASN B 1 267 ? -7.898 34.031 3.266 1 97.75 267 ASN B C 1
ATOM 4418 O O . ASN B 1 267 ? -7.305 34.469 4.246 1 97.75 267 ASN B O 1
ATOM 4422 N N . GLU B 1 268 ? -8.695 32.906 3.318 1 97.69 268 GLU B N 1
ATOM 4423 C CA . GLU B 1 268 ? -8.922 32.25 4.594 1 97.69 268 GLU B CA 1
ATOM 4424 C C . GLU B 1 268 ? -7.895 31.141 4.828 1 97.69 268 GLU B C 1
ATOM 4426 O O . GLU B 1 268 ? -7.547 30.828 5.969 1 97.69 268 GLU B O 1
ATOM 4431 N N . PHE B 1 269 ? -7.34 30.609 3.754 1 98.56 269 PHE B N 1
ATOM 4432 C CA . PHE B 1 269 ? -6.453 29.469 3.924 1 98.56 269 PHE B CA 1
ATOM 4433 C C . PHE B 1 269 ? -5.031 29.812 3.496 1 98.56 269 PHE B C 1
ATOM 4435 O O . PHE B 1 269 ? -4.121 28.984 3.607 1 98.56 269 PHE B O 1
ATOM 4442 N N . GLY B 1 270 ? -4.812 31.047 2.973 1 97.12 270 GLY B N 1
ATOM 4443 C CA . GLY B 1 270 ? -3.482 31.531 2.668 1 97.12 270 GLY B CA 1
ATOM 4444 C C . GLY B 1 270 ? -2.838 30.828 1.489 1 97.12 270 GLY B C 1
ATOM 4445 O O . GLY B 1 270 ? -1.614 30.703 1.428 1 97.12 270 GLY B O 1
ATOM 4446 N N . LEU B 1 271 ? -3.666 30.344 0.557 1 98.38 271 LEU B N 1
ATOM 4447 C CA . LEU B 1 271 ? -3.145 29.578 -0.576 1 98.38 271 LEU B CA 1
ATOM 4448 C C . LEU B 1 271 ? -2.939 30.484 -1.786 1 98.38 271 LEU B C 1
ATOM 4450 O O . LEU B 1 271 ? -3.758 31.375 -2.051 1 98.38 271 LEU B O 1
ATOM 4454 N N . ARG B 1 272 ? -1.845 30.344 -2.41 1 97.88 272 ARG B N 1
ATOM 4455 C CA . ARG B 1 272 ? -1.772 30.781 -3.801 1 97.88 272 ARG B CA 1
ATOM 4456 C C . ARG B 1 272 ? -2.311 29.703 -4.738 1 97.88 272 ARG B C 1
ATOM 4458 O O . ARG B 1 272 ? -1.68 28.656 -4.922 1 97.88 272 ARG B O 1
ATOM 4465 N N . VAL B 1 273 ? -3.441 29.969 -5.312 1 97.12 273 VAL B N 1
ATOM 4466 C CA . VAL B 1 273 ? -4.145 28.938 -6.07 1 97.12 273 VAL B CA 1
ATOM 4467 C C . VAL B 1 273 ? -3.666 28.953 -7.52 1 97.12 273 VAL B C 1
ATOM 4469 O O . VAL B 1 273 ? -3.051 29.922 -7.973 1 97.12 273 VAL B O 1
ATOM 4472 N N . PRO B 1 274 ? -3.871 27.859 -8.242 1 95.19 274 PRO B N 1
ATOM 4473 C CA . PRO B 1 274 ? -3.6 27.859 -9.68 1 95.19 274 PRO B CA 1
ATOM 4474 C C . PRO B 1 274 ? -4.379 28.938 -10.43 1 95.19 274 PRO B C 1
ATOM 4476 O O . PRO B 1 274 ? -5.289 29.547 -9.867 1 95.19 274 PRO B O 1
ATOM 4479 N N . PRO B 1 275 ? -3.971 29.188 -11.641 1 95.25 275 PRO B N 1
ATOM 4480 C CA . PRO B 1 275 ? -4.699 30.188 -12.43 1 95.25 275 PRO B CA 1
ATOM 4481 C C . PRO B 1 275 ? -6.207 29.938 -12.438 1 95.25 275 PRO B C 1
ATOM 4483 O O . PRO B 1 275 ? -6.652 28.797 -12.547 1 95.25 275 PRO B O 1
ATOM 4486 N N . ARG B 1 276 ? -6.961 30.969 -12.305 1 95.06 276 ARG B N 1
ATOM 4487 C CA . ARG B 1 276 ? -8.406 30.906 -12.164 1 95.06 276 ARG B CA 1
ATOM 4488 C C . ARG B 1 276 ? -9.047 30.203 -13.359 1 95.06 276 ARG B C 1
ATOM 4490 O O . ARG B 1 276 ? -10.055 29.516 -13.219 1 95.06 276 ARG B O 1
ATOM 4497 N N . GLU B 1 277 ? -8.461 30.438 -14.5 1 95.25 277 GLU B N 1
ATOM 4498 C CA . GLU B 1 277 ? -8.992 29.828 -15.711 1 95.25 277 GLU B CA 1
ATOM 4499 C C . GLU B 1 277 ? -9.008 28.312 -15.594 1 95.25 277 GLU B C 1
ATOM 4501 O O . GLU B 1 277 ? -9.898 27.641 -16.141 1 95.25 277 GLU B O 1
ATOM 4506 N N . LEU B 1 278 ? -8.094 27.828 -14.852 1 95.06 278 LEU B N 1
ATOM 4507 C CA . LEU B 1 278 ? -7.969 26.391 -14.656 1 95.06 278 LEU B CA 1
ATOM 4508 C C . LEU B 1 278 ? -8.82 25.922 -13.477 1 95.06 278 LEU B C 1
ATOM 4510 O O . LEU B 1 278 ? -9.445 24.859 -13.531 1 95.06 278 LEU B O 1
ATOM 4514 N N . LEU B 1 279 ? -8.914 26.672 -12.492 1 96.81 279 LEU B N 1
ATOM 4515 C CA . LEU B 1 279 ? -9.508 26.281 -11.227 1 96.81 279 LEU B CA 1
ATOM 4516 C C . LEU B 1 279 ? -11.023 26.469 -11.25 1 96.81 279 LEU B C 1
ATOM 4518 O O . LEU B 1 279 ? -11.766 25.703 -10.648 1 96.81 279 LEU B O 1
ATOM 4522 N N . ARG B 1 280 ? -11.5 27.453 -11.945 1 97 280 ARG B N 1
ATOM 4523 C CA . ARG B 1 280 ? -12.891 27.875 -11.875 1 97 280 ARG B CA 1
ATOM 4524 C C . ARG B 1 280 ? -13.828 26.766 -12.336 1 97 280 ARG B C 1
ATOM 4526 O O . ARG B 1 280 ? -14.828 26.469 -11.672 1 97 280 ARG B O 1
ATOM 4533 N N . PRO B 1 281 ? -13.586 26.109 -13.461 1 97.19 281 PRO B N 1
ATOM 4534 C CA . PRO B 1 281 ? -14.492 25.031 -13.859 1 97.19 281 PRO B CA 1
ATOM 4535 C C . PRO B 1 281 ? -14.586 23.906 -12.828 1 97.19 281 PRO B C 1
ATOM 4537 O O . PRO B 1 281 ? -15.664 23.359 -12.602 1 97.19 281 PRO B O 1
ATOM 4540 N N . ALA B 1 282 ? -13.5 23.516 -12.234 1 96.88 282 ALA B N 1
ATOM 4541 C CA . ALA B 1 282 ? -13.477 22.453 -11.234 1 96.88 282 ALA B CA 1
ATOM 4542 C C . ALA B 1 282 ? -14.266 22.859 -9.992 1 96.88 282 ALA B C 1
ATOM 4544 O O . ALA B 1 282 ? -15.047 22.078 -9.453 1 96.88 282 ALA B O 1
ATOM 4545 N N . VAL B 1 283 ? -14.047 24.094 -9.617 1 96.88 283 VAL B N 1
ATOM 4546 C CA . VAL B 1 283 ? -14.703 24.641 -8.422 1 96.88 283 VAL B CA 1
ATOM 4547 C C . VAL B 1 283 ? -16.203 24.797 -8.68 1 96.88 283 VAL B C 1
ATOM 4549 O O . VAL B 1 283 ? -17.016 24.516 -7.801 1 96.88 283 VAL B O 1
ATOM 4552 N N . ALA B 1 284 ? -16.531 25.219 -9.859 1 96.88 284 ALA B N 1
ATOM 4553 C CA . ALA B 1 284 ? -17.938 25.375 -10.234 1 96.88 284 ALA B CA 1
ATOM 4554 C C . ALA B 1 284 ? -18.672 24.047 -10.156 1 96.88 284 ALA B C 1
ATOM 4556 O O . ALA B 1 284 ? -19.859 24 -9.828 1 96.88 284 ALA B O 1
ATOM 4557 N N . GLY B 1 285 ? -17.969 22.969 -10.398 1 95.81 285 GLY B N 1
ATOM 4558 C CA . GLY B 1 285 ? -18.562 21.641 -10.336 1 95.81 285 GLY B CA 1
ATOM 4559 C C . GLY B 1 285 ? -18.891 21.188 -8.93 1 95.81 285 GLY B C 1
ATOM 4560 O O . GLY B 1 285 ? -19.625 20.234 -8.734 1 95.81 285 GLY B O 1
ATOM 4561 N N . LEU B 1 286 ? -18.344 21.875 -7.984 1 95.44 286 LEU B N 1
ATOM 4562 C CA . LEU B 1 286 ? -18.547 21.531 -6.582 1 95.44 286 LEU B CA 1
ATOM 4563 C C . LEU B 1 286 ? -19.781 22.234 -6.023 1 95.44 286 LEU B C 1
ATOM 4565 O O . LEU B 1 286 ? -20.203 21.953 -4.898 1 95.44 286 LEU B O 1
ATOM 4569 N N . ILE B 1 287 ? -20.25 23.219 -6.758 1 94.31 287 ILE B N 1
ATOM 4570 C CA . ILE B 1 287 ? -21.344 24.078 -6.289 1 94.31 287 ILE B CA 1
ATOM 4571 C C . ILE B 1 287 ? -22.656 23.641 -6.938 1 94.31 287 ILE B C 1
ATOM 4573 O O . ILE B 1 287 ? -22.688 23.312 -8.125 1 94.31 287 ILE B O 1
#